Protein AF-C9SR34-F1 (afdb_monomer_lite)

pLDDT: mean 74.88, std 20.17, range [22.62, 97.75]

Sequence (687 aa):
MSKSWTSTLRLPKSTLPPRPLPQFRAEYLRRCTDDLYKWQAAHRTGDKFVLHDGPPYANGGLHVGHGLNKVLKDMILRVQVQEGRPVEYRPGWDCHGLPIELKALGDAQGRGMTAVEIRTSARALAAKTVREQMDGFRSFGVMADWDARWTTMDPDYEIRQLRLFQQMRPTSGFPIIADDAVMDELRRARAGFEGGHLYAIIWTTTPWTLPANRAIAVHDELDYDVVAIRGDAYIVAQARSEILDTLFPDTRREILWSTKGANLKQLRYANRLRGRAAASQPVIHADFVSADSGSGLVHCAPGHGFDDYAVCSGLGIDAAAPIDDEGHFTRDAFPDAPERLTEASPILKGGSKGRAGSSSREHANVLHVEKYKHKYPYDWRTKQPVVIRATQQWFADVDSIKDSALAALRDVKFVPDAGRKRLESFVVGRSEWCISRQRAWGVPIPALYDAEGRAVVTDESVDHIISVIRARGIDAWFRRRTRGARLDCALPAPRSTTYRRGTDTMDVWFDSGSSWTQSEGQADVYLEGSDQHRGWFQSSLLTYPAVLRADLHLLLSVHAAVKAALERARLAKMLGSSLQSAVVVSVPAAPSAAVLARYAADLDALFVVSSVEVRVGAAPPEAPLCTRVRGRRWHQGRCQRAAAHGGASARGAGATSPRREDSLCGKVQGGRRGAGGAASRGGPNVR

InterPro domains:
  IPR001412 Aminoacyl-tRNA synthetase, class I, conserved site [PS00178] (56-67)
  IPR002300 Aminoacyl-tRNA synthetase, class Ia [PF00133] (34-168)
  IPR002300 Aminoacyl-tRNA synthetase, class Ia [PF00133] (376-604)
  IPR002301 Isoleucine-tRNA ligase [PR00984] (49-60)
  IPR002301 Isoleucine-tRNA ligase [PR00984] (374-389)
  IPR002301 Isoleucine-tRNA ligase [PR00984] (528-537)
  IPR009008 Valyl/Leucyl/Isoleucyl-tRNA synthetase, editing domain [G3DSA:3.90.740.10] (177-336)
  IPR009008 Valyl/Leucyl/Isoleucyl-tRNA synthetase, editing domain [SSF50677] (194-342)
  IPR014729 Rossmann-like alpha/beta/alpha sandwich fold [G3DSA:3.40.50.620] (30-172)
  IPR014729 Rossmann-like alpha/beta/alpha sandwich fold [G3DSA:3.40.50.620] (362-548)
  IPR050081 Isoleucine--tRNA ligase [PTHR42765] (195-546)

Structure (mmCIF, N/CA/C/O backbone):
data_AF-C9SR34-F1
#
_entry.id   AF-C9SR34-F1
#
loop_
_atom_site.group_PDB
_atom_site.id
_atom_site.type_symbol
_atom_site.label_atom_id
_atom_site.label_alt_id
_atom_site.label_comp_id
_atom_site.label_asym_id
_atom_site.label_entity_id
_atom_site.label_seq_id
_atom_site.pdbx_PDB_ins_code
_atom_site.Cartn_x
_atom_site.Cartn_y
_atom_site.Cartn_z
_atom_site.occupancy
_atom_site.B_iso_or_equiv
_atom_site.auth_seq_id
_atom_site.auth_comp_id
_atom_site.auth_asym_id
_atom_site.auth_atom_id
_atom_site.pdbx_PDB_model_num
ATOM 1 N N . MET A 1 1 ? -6.829 27.391 80.618 1.00 54.56 1 MET A N 1
ATOM 2 C CA . MET A 1 1 ? -7.259 26.548 79.479 1.00 54.56 1 MET A CA 1
ATOM 3 C C . MET A 1 1 ? -7.796 27.465 78.390 1.00 54.56 1 MET A C 1
ATOM 5 O O . MET A 1 1 ? -8.736 28.199 78.674 1.00 54.56 1 MET A O 1
ATOM 9 N N . SER A 1 2 ? -7.193 27.510 77.198 1.00 65.06 2 SER A N 1
ATOM 10 C CA . SER A 1 2 ? -7.780 28.275 76.089 1.00 65.06 2 SER A CA 1
ATOM 11 C C . SER A 1 2 ? -9.017 27.533 75.571 1.00 65.06 2 SER A C 1
ATOM 13 O O . SER A 1 2 ? -9.004 26.310 75.427 1.00 65.06 2 SER A O 1
ATOM 15 N N . LYS A 1 3 ? -10.124 28.251 75.353 1.00 74.69 3 LYS A N 1
ATOM 16 C CA . LYS A 1 3 ? -11.333 27.663 74.761 1.00 74.69 3 LYS A CA 1
ATOM 17 C C . LYS A 1 3 ? -11.058 27.371 73.284 1.00 74.69 3 LYS A C 1
ATOM 19 O O . LYS A 1 3 ? -10.714 28.282 72.536 1.00 74.69 3 LYS A O 1
ATOM 24 N N . SER A 1 4 ? -11.202 26.110 72.877 1.00 80.06 4 SER A N 1
ATOM 25 C CA . SER A 1 4 ? -11.165 25.714 71.466 1.00 80.06 4 SER A CA 1
ATOM 26 C C . SER A 1 4 ? -12.522 25.989 70.816 1.00 80.06 4 SER A C 1
ATOM 28 O O . SER A 1 4 ? -13.548 25.518 71.302 1.00 80.06 4 SER A O 1
ATOM 30 N N . TRP A 1 5 ? -12.522 26.742 69.715 1.00 87.31 5 TRP A N 1
ATOM 31 C CA . TRP A 1 5 ? -13.720 27.077 68.932 1.00 87.31 5 TRP A CA 1
ATOM 32 C C . TRP A 1 5 ? -13.922 26.141 67.732 1.00 87.31 5 TRP A C 1
ATOM 34 O O . TRP A 1 5 ? -14.806 26.357 66.913 1.00 87.31 5 TRP A O 1
ATOM 44 N N . THR A 1 6 ? -13.124 25.076 67.599 1.00 85.56 6 THR A N 1
ATOM 45 C CA . THR A 1 6 ? -13.172 24.172 66.437 1.00 85.56 6 THR A CA 1
ATOM 46 C C . THR A 1 6 ? -14.558 23.553 66.218 1.00 85.56 6 THR A C 1
ATOM 48 O O . THR A 1 6 ? -14.947 23.323 65.077 1.00 85.56 6 THR A O 1
ATOM 51 N N . SER A 1 7 ? -15.332 23.324 67.284 1.00 85.75 7 SER A N 1
ATOM 52 C CA . SER A 1 7 ? -16.689 22.764 67.214 1.00 85.75 7 SER A CA 1
ATOM 53 C C . SER A 1 7 ? -17.758 23.746 66.719 1.00 85.75 7 SER A C 1
ATOM 55 O O . SER A 1 7 ? -18.833 23.300 66.323 1.00 85.75 7 SER A O 1
ATOM 57 N N . THR A 1 8 ? -17.488 25.058 66.711 1.00 89.88 8 THR A N 1
ATOM 58 C CA . THR A 1 8 ? -18.425 26.074 66.193 1.00 89.88 8 THR A CA 1
ATOM 59 C C . THR A 1 8 ? -18.245 26.328 64.695 1.00 89.88 8 THR A C 1
ATOM 61 O O . THR A 1 8 ? -19.113 26.924 64.058 1.00 89.88 8 THR A O 1
ATOM 64 N N . LEU A 1 9 ? -17.144 25.845 64.109 1.00 88.75 9 LEU A N 1
ATOM 65 C CA . LEU A 1 9 ? -16.830 25.996 62.692 1.00 88.75 9 LEU A CA 1
ATOM 66 C C . LEU A 1 9 ? -17.421 24.841 61.868 1.00 88.75 9 LEU A C 1
ATOM 68 O O . LEU A 1 9 ? -17.186 23.665 62.145 1.00 88.75 9 LEU A O 1
ATOM 72 N N . ARG A 1 10 ? -18.139 25.164 60.786 1.00 89.31 10 ARG A N 1
ATOM 73 C CA . ARG A 1 10 ? -18.602 24.182 59.788 1.00 89.31 10 ARG A CA 1
ATOM 74 C C . ARG A 1 10 ? -17.536 23.959 58.714 1.00 89.31 10 ARG A C 1
ATOM 76 O O . ARG A 1 10 ? -17.684 24.403 57.580 1.00 89.31 10 ARG A O 1
ATOM 83 N N . LEU A 1 11 ? -16.443 23.301 59.090 1.00 90.88 11 LEU A N 1
ATOM 84 C CA . LEU A 1 11 ? -15.374 22.968 58.147 1.00 90.88 11 LEU A CA 1
ATOM 85 C C . LEU A 1 11 ? -15.851 21.941 57.100 1.00 90.88 11 LEU A C 1
ATOM 87 O O . LEU A 1 11 ? -16.667 21.074 57.436 1.00 90.88 11 LEU A O 1
ATOM 91 N N . PRO A 1 12 ? -15.331 21.989 55.858 1.00 89.44 12 PRO A N 1
ATOM 92 C CA . PRO A 1 12 ? -15.599 20.962 54.858 1.00 89.44 12 PRO A CA 1
ATOM 93 C C . PRO A 1 12 ? -15.224 19.570 55.381 1.00 89.44 12 PRO A C 1
ATOM 95 O O . PRO A 1 12 ? -14.098 19.343 55.822 1.00 89.44 12 PRO A O 1
ATOM 98 N N . LYS A 1 13 ? -16.170 18.629 55.320 1.00 89.25 13 LYS A N 1
ATOM 99 C CA . LYS A 1 13 ? -15.948 17.210 55.623 1.00 89.25 13 LYS A CA 1
ATOM 100 C C . LYS A 1 13 ? -16.138 16.417 54.342 1.00 89.25 13 LYS A C 1
ATOM 102 O O . LYS A 1 13 ? -17.189 16.508 53.716 1.00 89.25 13 LYS A O 1
ATOM 107 N N . SER A 1 14 ? -15.125 15.653 53.960 1.00 90.25 14 SER A N 1
ATOM 108 C CA . SER A 1 14 ? -15.167 14.810 52.771 1.00 90.25 14 SER A CA 1
ATOM 109 C C . SER A 1 14 ? -14.518 13.467 53.066 1.00 90.25 14 SER A C 1
ATOM 111 O O . SER A 1 14 ? -13.532 13.398 53.798 1.00 90.25 14 SER A O 1
ATOM 113 N N . THR A 1 15 ? -15.073 12.409 52.482 1.00 89.38 15 THR A N 1
ATOM 114 C CA . THR A 1 15 ? -14.449 11.082 52.419 1.00 89.38 15 THR A CA 1
ATOM 115 C C . THR A 1 15 ? -13.467 10.971 51.251 1.00 89.38 15 THR A C 1
ATOM 117 O O . THR A 1 15 ? -12.763 9.969 51.138 1.00 89.38 15 THR A O 1
ATOM 120 N N . LEU A 1 16 ? -13.402 11.991 50.383 1.00 87.62 16 LEU A N 1
ATOM 121 C CA . LEU A 1 16 ? -12.471 12.037 49.265 1.00 87.62 16 LEU A CA 1
ATOM 122 C C . LEU A 1 16 ? -11.039 12.215 49.798 1.00 87.62 16 LEU A C 1
ATOM 124 O O . LEU A 1 16 ? -10.761 13.220 50.461 1.00 87.62 16 LEU A O 1
ATOM 128 N N . PRO A 1 17 ? -10.118 11.279 49.514 1.00 85.75 17 PRO A N 1
ATOM 129 C CA . PRO A 1 17 ? -8.740 11.417 49.950 1.00 85.75 17 PRO A CA 1
ATOM 130 C C . PRO A 1 17 ? -8.069 12.604 49.236 1.00 85.75 17 PRO A C 1
ATOM 132 O O . PRO A 1 17 ? -8.359 12.868 48.068 1.00 85.75 17 PRO A O 1
ATOM 135 N N . PRO A 1 18 ? -7.121 13.300 49.889 1.00 86.81 18 PRO A N 1
ATOM 136 C CA . PRO A 1 18 ? -6.454 14.472 49.314 1.00 86.81 18 PRO A CA 1
ATOM 137 C C . PRO A 1 18 ? -5.551 14.135 48.117 1.00 86.81 18 PRO A C 1
ATOM 139 O O . PRO A 1 18 ? -5.174 15.022 47.355 1.00 86.81 18 PRO A O 1
ATOM 142 N N . ARG A 1 19 ? -5.172 12.861 47.950 1.00 85.62 19 ARG A N 1
ATOM 143 C CA . ARG A 1 19 ? -4.447 12.348 46.784 1.00 85.62 19 ARG A CA 1
ATOM 144 C C . ARG A 1 19 ? -5.051 11.016 46.342 1.00 85.62 19 ARG A C 1
ATOM 146 O O . ARG A 1 19 ? -5.490 10.248 47.202 1.00 85.62 19 ARG A O 1
ATOM 153 N N . PRO A 1 20 ? -5.026 10.700 45.037 1.00 82.50 20 PRO A N 1
ATOM 154 C CA . PRO A 1 20 ? -5.381 9.372 44.563 1.00 82.50 20 PRO A CA 1
ATOM 155 C C . PRO A 1 20 ? -4.483 8.325 45.220 1.00 82.50 20 PRO A C 1
ATOM 157 O O . PRO A 1 20 ? -3.257 8.452 45.216 1.00 82.50 20 PRO A O 1
ATOM 160 N N . LEU A 1 21 ? -5.095 7.288 45.777 1.00 86.94 21 LEU A N 1
ATOM 161 C CA . LEU A 1 21 ? -4.371 6.192 46.403 1.00 86.94 21 LEU A CA 1
ATOM 162 C C . LEU A 1 21 ? -3.882 5.217 45.312 1.00 86.94 21 LEU A C 1
ATOM 164 O O . LEU A 1 21 ? -4.713 4.730 44.538 1.00 86.94 21 LEU A O 1
ATOM 168 N N . PRO A 1 22 ? -2.567 4.930 45.210 1.00 87.44 22 PRO A N 1
ATOM 169 C CA . PRO A 1 22 ? -2.004 4.129 44.120 1.00 87.44 22 PRO A CA 1
ATOM 170 C C . PRO A 1 22 ? -2.660 2.757 43.925 1.00 87.44 22 PRO A C 1
ATOM 172 O O . PRO A 1 22 ? -2.823 2.327 42.785 1.00 87.44 22 PRO A O 1
ATOM 175 N N . GLN A 1 23 ? -3.099 2.107 45.008 1.00 90.25 23 GLN A N 1
ATOM 176 C CA . GLN A 1 23 ? -3.755 0.798 44.961 1.00 90.25 23 GLN A CA 1
ATOM 177 C C . GLN A 1 23 ? -5.074 0.791 44.171 1.00 90.25 23 GLN A C 1
ATOM 179 O O . GLN A 1 23 ? -5.434 -0.238 43.610 1.00 90.25 23 GLN A O 1
ATOM 184 N N . PHE A 1 24 ? -5.770 1.931 44.066 1.00 89.88 24 PHE A N 1
ATOM 185 C CA . PHE A 1 24 ? -7.028 2.033 43.313 1.00 89.88 24 PHE A CA 1
ATOM 186 C C . PHE A 1 24 ? -6.825 2.434 41.847 1.00 89.88 24 PHE A C 1
ATOM 188 O O . PHE A 1 24 ? -7.786 2.471 41.086 1.00 89.88 24 PHE A O 1
ATOM 195 N N . ARG A 1 25 ? -5.590 2.712 41.402 1.00 89.12 25 ARG A N 1
ATOM 196 C CA . ARG A 1 25 ? -5.328 3.162 40.023 1.00 89.12 25 ARG A CA 1
ATOM 197 C C . ARG A 1 25 ? -5.839 2.166 38.979 1.00 89.12 25 ARG A C 1
ATOM 199 O O . ARG A 1 25 ? -6.465 2.585 38.012 1.00 89.12 25 ARG A O 1
ATOM 206 N N . ALA A 1 26 ? -5.582 0.873 39.174 1.00 90.81 26 ALA A N 1
ATOM 207 C CA . ALA A 1 26 ? -6.033 -0.167 38.249 1.00 90.81 26 ALA A CA 1
ATOM 208 C C . ALA A 1 26 ? -7.567 -0.267 38.203 1.00 90.81 26 ALA A C 1
ATOM 210 O O . ALA A 1 26 ? -8.146 -0.419 37.130 1.00 90.81 26 ALA A O 1
ATOM 211 N N . GLU A 1 27 ? -8.224 -0.120 39.357 1.00 93.00 27 GLU A N 1
ATOM 212 C CA . GLU A 1 27 ? -9.685 -0.085 39.440 1.00 93.00 27 GLU A CA 1
ATOM 213 C C . GLU A 1 27 ? -10.252 1.130 38.694 1.00 93.00 27 GLU A C 1
ATOM 215 O O . GLU A 1 27 ? -11.157 0.976 37.878 1.00 93.00 27 GLU A O 1
ATOM 220 N N . TYR A 1 28 ? -9.701 2.326 38.926 1.00 91.50 28 TYR A N 1
ATOM 221 C CA . TYR A 1 28 ? -10.155 3.547 38.261 1.00 91.50 28 TYR A CA 1
ATOM 222 C C . TYR A 1 28 ? -9.944 3.502 36.750 1.00 91.50 28 TYR A C 1
ATOM 224 O O . TYR A 1 28 ? -10.836 3.915 36.015 1.00 91.50 28 TYR A O 1
ATOM 232 N N . LEU A 1 29 ? -8.810 2.972 36.280 1.00 93.50 29 LEU A N 1
ATOM 233 C CA . LEU A 1 29 ? -8.573 2.784 34.848 1.00 93.50 29 LEU A CA 1
ATOM 234 C C . LEU A 1 29 ? -9.651 1.886 34.240 1.00 93.50 29 LEU A C 1
ATOM 236 O O . LEU A 1 29 ? -10.358 2.338 33.348 1.00 93.50 29 LEU A O 1
ATOM 240 N N . ARG A 1 30 ? -9.862 0.682 34.790 1.00 95.00 30 ARG A N 1
ATOM 241 C CA . ARG A 1 30 ? -10.888 -0.249 34.294 1.00 95.00 30 ARG A CA 1
ATOM 242 C C . ARG A 1 30 ? -12.284 0.382 34.279 1.00 95.00 30 ARG A C 1
ATOM 244 O O . ARG A 1 30 ? -12.989 0.282 33.277 1.00 95.00 30 ARG A O 1
ATOM 251 N N . ARG A 1 31 ? -12.658 1.080 35.358 1.00 95.75 31 ARG A N 1
ATOM 252 C CA . ARG A 1 31 ? -13.962 1.752 35.481 1.00 95.75 31 ARG A CA 1
ATOM 253 C C . ARG A 1 31 ? -14.163 2.853 34.438 1.00 95.75 31 ARG A C 1
ATOM 255 O O . ARG A 1 31 ? -15.273 3.032 33.949 1.00 95.75 31 ARG A O 1
ATOM 262 N N . CYS A 1 32 ? -13.105 3.588 34.104 1.00 95.00 32 CYS A N 1
ATOM 263 C CA . CYS A 1 32 ? -13.143 4.706 33.159 1.00 95.00 32 CYS A CA 1
ATOM 264 C C . CYS A 1 32 ? -12.858 4.303 31.700 1.00 95.00 32 CYS A C 1
ATOM 266 O O . CYS A 1 32 ? -12.972 5.161 30.815 1.00 95.00 32 CYS A O 1
ATOM 268 N N . THR A 1 33 ? -12.479 3.044 31.447 1.00 96.44 33 THR A N 1
ATOM 269 C CA . THR A 1 33 ? -12.229 2.490 30.107 1.00 96.44 33 THR A CA 1
ATOM 270 C C . THR A 1 33 ? -13.181 1.342 29.794 1.00 96.44 33 THR A C 1
ATOM 272 O O . THR A 1 33 ? -14.213 1.565 29.175 1.00 96.44 33 THR A O 1
ATOM 275 N N . ASP A 1 34 ? -12.868 0.128 30.231 1.00 95.44 34 ASP A N 1
ATOM 276 C CA . ASP A 1 34 ? -13.489 -1.114 29.772 1.00 95.44 34 ASP A CA 1
ATOM 277 C C . ASP A 1 34 ? -14.942 -1.199 30.257 1.00 95.44 34 ASP A C 1
ATOM 279 O O . ASP A 1 34 ? -15.852 -1.513 29.485 1.00 95.44 34 ASP A O 1
ATOM 283 N N . ASP A 1 35 ? -15.174 -0.847 31.525 1.00 97.06 35 ASP A N 1
ATOM 284 C CA . ASP A 1 35 ? -16.515 -0.836 32.110 1.00 97.06 35 ASP A CA 1
ATOM 285 C C . ASP A 1 35 ? -17.355 0.301 31.502 1.00 97.06 35 ASP A C 1
ATOM 287 O O . ASP A 1 35 ? -18.539 0.115 31.221 1.00 97.06 35 ASP A O 1
ATOM 291 N N . LEU A 1 36 ? -16.740 1.460 31.225 1.00 97.06 36 LEU A N 1
ATOM 292 C CA . LEU A 1 36 ? -17.408 2.588 30.569 1.00 97.06 36 LEU A CA 1
ATOM 293 C C . LEU A 1 36 ? -17.793 2.261 29.119 1.00 97.06 36 LEU A C 1
ATOM 295 O O . LEU A 1 36 ? -18.895 2.609 28.696 1.00 97.06 36 LEU A O 1
ATOM 299 N N . TYR A 1 37 ? -16.922 1.573 28.375 1.00 97.31 37 TYR A N 1
ATOM 300 C CA . TYR A 1 37 ? -17.193 1.152 26.999 1.00 97.31 37 TYR A CA 1
ATOM 301 C C . TYR A 1 37 ? -18.381 0.184 26.933 1.00 97.31 37 TYR A C 1
ATOM 303 O O . TYR A 1 37 ? -19.269 0.334 26.093 1.00 97.31 37 TYR A O 1
ATOM 311 N N . LYS A 1 38 ? -18.445 -0.775 27.864 1.00 96.88 38 LYS A N 1
ATOM 312 C CA . LYS A 1 38 ? -19.583 -1.700 27.984 1.00 96.88 38 LYS A CA 1
ATOM 313 C C . LYS A 1 38 ? -20.852 -0.975 28.425 1.00 96.88 38 LYS A C 1
ATOM 315 O O . LYS A 1 38 ? -21.924 -1.211 27.874 1.00 96.88 38 LYS A O 1
ATOM 320 N N . TRP A 1 39 ? -20.732 -0.066 29.393 1.00 97.62 39 TRP A N 1
ATOM 321 C CA . TRP A 1 39 ? -21.860 0.712 29.891 1.00 97.62 39 TRP A CA 1
ATOM 322 C C . TRP A 1 39 ? -22.485 1.571 28.789 1.00 97.62 39 TRP A C 1
ATOM 324 O O . TRP A 1 39 ? -23.702 1.512 28.610 1.00 97.62 39 TRP A O 1
ATOM 334 N N . GLN A 1 40 ? -21.683 2.322 28.024 1.00 96.75 40 GLN A N 1
ATOM 335 C CA . GLN A 1 40 ? -22.218 3.197 26.978 1.00 96.75 40 GLN A CA 1
ATOM 336 C C . GLN A 1 40 ? -22.949 2.393 25.898 1.00 96.75 40 GLN A C 1
ATOM 338 O O . GLN A 1 40 ? -24.048 2.781 25.514 1.00 96.75 40 GLN A O 1
ATOM 343 N N . ALA A 1 41 ? -22.417 1.231 25.502 1.00 93.38 41 ALA A N 1
ATOM 344 C CA . ALA A 1 41 ? -23.038 0.381 24.487 1.00 93.38 41 ALA A CA 1
ATOM 345 C C . ALA A 1 41 ? -24.426 -0.132 24.914 1.00 93.38 41 ALA A C 1
ATOM 347 O O . ALA A 1 41 ? -25.297 -0.319 24.071 1.00 93.38 41 ALA A O 1
ATOM 348 N N . ALA A 1 42 ? -24.643 -0.334 26.218 1.00 95.00 42 ALA A N 1
ATOM 349 C CA . ALA A 1 42 ? -25.914 -0.812 26.762 1.00 95.00 42 ALA A CA 1
ATOM 350 C C . ALA A 1 42 ? -26.927 0.304 27.089 1.00 95.00 42 ALA A C 1
ATOM 352 O O . ALA A 1 42 ? -28.114 0.016 27.221 1.00 95.00 42 ALA A O 1
ATOM 353 N N . HIS A 1 43 ? -26.482 1.555 27.260 1.00 95.94 43 HIS A N 1
ATOM 354 C CA . HIS A 1 43 ? -27.328 2.644 27.780 1.00 95.94 43 HIS A CA 1
ATOM 355 C C . HIS A 1 43 ? -27.511 3.819 26.815 1.00 95.94 43 HIS A C 1
ATOM 357 O O . HIS A 1 43 ? -28.422 4.627 27.004 1.00 95.94 43 HIS A O 1
ATOM 363 N N . ARG A 1 44 ? -26.645 3.967 25.809 1.00 94.75 44 ARG A N 1
ATOM 364 C CA . ARG A 1 44 ? -26.782 5.010 24.788 1.00 94.75 44 ARG A CA 1
ATOM 365 C C . ARG A 1 44 ? -27.712 4.542 23.675 1.00 94.75 44 ARG A C 1
ATOM 367 O O . ARG A 1 44 ? -27.768 3.363 23.346 1.00 94.75 44 ARG A O 1
ATOM 374 N N . THR A 1 45 ? -28.465 5.483 23.118 1.00 88.62 45 THR A N 1
ATOM 375 C CA . THR A 1 45 ? -29.478 5.233 22.084 1.00 88.62 45 THR A CA 1
ATOM 376 C C . THR A 1 45 ? -29.314 6.258 20.963 1.00 88.62 45 THR A C 1
ATOM 378 O O . THR A 1 45 ? -28.774 7.337 21.195 1.00 88.62 45 THR A O 1
ATOM 381 N N . GLY A 1 46 ? -29.750 5.920 19.749 1.00 85.88 46 GLY A N 1
ATOM 382 C CA . GLY A 1 46 ? -29.565 6.751 18.554 1.00 85.88 46 GLY A CA 1
ATOM 383 C C . GLY A 1 46 ? -28.465 6.235 17.626 1.00 85.88 46 GLY A C 1
ATOM 384 O O . GLY A 1 46 ? -27.998 5.104 17.774 1.00 85.88 46 GLY A O 1
ATOM 385 N N . ASP A 1 47 ? -28.074 7.070 16.663 1.00 88.19 47 ASP A N 1
ATOM 386 C CA . ASP A 1 47 ? -27.140 6.686 15.604 1.00 88.19 47 ASP A CA 1
ATOM 387 C C . ASP A 1 47 ? -25.728 6.478 16.153 1.00 88.19 47 ASP A C 1
ATOM 389 O O . ASP A 1 47 ? -25.107 7.378 16.739 1.00 88.19 47 ASP A O 1
ATOM 393 N N . LYS A 1 48 ? -25.225 5.262 15.936 1.00 92.69 48 LYS A N 1
ATOM 394 C CA . LYS A 1 48 ? -23.897 4.827 16.355 1.00 92.69 48 LYS A CA 1
ATOM 395 C C . LYS A 1 48 ? -22.821 5.668 15.672 1.00 92.69 48 LYS A C 1
ATOM 397 O O . LYS A 1 48 ? -22.850 5.837 14.461 1.00 92.69 48 LYS A O 1
ATOM 402 N N . PHE A 1 49 ? -21.871 6.163 16.460 1.00 95.81 49 PHE A N 1
ATOM 403 C CA . PHE A 1 49 ? -20.674 6.842 15.978 1.00 95.81 49 PHE A CA 1
ATOM 404 C C . PHE A 1 49 ? -19.508 5.855 15.881 1.00 95.81 49 PHE A C 1
ATOM 406 O O . PHE A 1 49 ? -19.098 5.267 16.885 1.00 95.81 49 PHE A O 1
ATOM 413 N N . VAL A 1 50 ? -18.957 5.687 14.687 1.00 95.38 50 VAL A N 1
ATOM 414 C CA . VAL A 1 50 ? -17.895 4.729 14.383 1.00 95.38 50 VAL A CA 1
ATOM 415 C C . VAL A 1 50 ? -16.592 5.477 14.112 1.00 95.38 50 VAL A C 1
ATOM 417 O O . VAL A 1 50 ? -16.470 6.215 13.133 1.00 95.38 50 VAL A O 1
ATOM 420 N N . LEU A 1 51 ? -15.586 5.253 14.960 1.00 95.44 51 LEU A N 1
ATOM 421 C CA . LEU A 1 51 ? -14.220 5.718 14.713 1.00 95.44 51 LEU A CA 1
ATOM 422 C C . LEU A 1 51 ? -13.397 4.547 14.184 1.00 95.44 51 LEU A C 1
ATOM 424 O O . LEU A 1 51 ? -13.147 3.583 14.912 1.00 95.44 51 LEU A O 1
ATOM 428 N N . HIS A 1 52 ? -12.946 4.644 12.933 1.00 95.31 52 HIS A N 1
ATOM 429 C CA . HIS A 1 52 ? -12.106 3.607 12.342 1.00 95.31 52 HIS A CA 1
ATOM 430 C C . HIS A 1 52 ? -10.641 3.823 12.711 1.00 95.31 52 HIS A C 1
ATOM 432 O O . HIS A 1 52 ? -10.074 4.898 12.497 1.00 95.31 52 HIS A O 1
ATOM 438 N N . ASP A 1 53 ? -10.030 2.800 13.298 1.00 94.38 53 ASP A N 1
ATOM 439 C CA . ASP A 1 53 ? -8.669 2.880 13.810 1.00 94.38 53 ASP A CA 1
ATOM 440 C C . ASP A 1 53 ? -7.650 2.583 12.707 1.00 94.38 53 ASP A C 1
ATOM 442 O O . ASP A 1 53 ? -7.633 1.481 12.156 1.00 94.38 53 ASP A O 1
ATOM 446 N N . GLY A 1 54 ? -6.762 3.537 12.414 1.00 91.31 54 GLY A N 1
ATOM 447 C CA . GLY A 1 54 ? -5.578 3.251 11.615 1.00 91.31 54 GLY A CA 1
ATOM 448 C C . GLY A 1 54 ? -4.674 2.289 12.384 1.00 91.31 54 GLY A C 1
ATOM 449 O O . GLY A 1 54 ? -4.286 2.599 13.516 1.00 91.31 54 GLY A O 1
ATOM 450 N N . PRO A 1 55 ? -4.357 1.111 11.820 1.00 94.12 55 PRO A N 1
ATOM 451 C CA . PRO A 1 55 ? -3.658 0.074 12.559 1.00 94.12 55 PRO A CA 1
ATOM 452 C C . PRO A 1 55 ? -2.182 0.458 12.771 1.00 94.12 55 PRO A C 1
ATOM 454 O O . PRO A 1 55 ? -1.437 0.542 11.792 1.00 94.12 55 PRO A O 1
ATOM 457 N N . PRO A 1 56 ? -1.700 0.678 14.012 1.00 92.06 56 PRO A N 1
ATOM 458 C CA . PRO A 1 56 ? -0.275 0.823 14.275 1.00 92.06 56 PRO A CA 1
ATOM 459 C C . PRO A 1 56 ? 0.504 -0.425 13.869 1.00 92.06 56 PRO A C 1
ATOM 461 O O . PRO A 1 56 ? 0.030 -1.561 13.958 1.00 92.06 56 PRO A O 1
ATOM 464 N N . TYR A 1 57 ? 1.752 -0.197 13.480 1.00 90.50 57 TYR A N 1
ATOM 465 C CA . TYR A 1 57 ? 2.643 -1.251 13.035 1.00 90.50 57 TYR A CA 1
ATOM 466 C C . TYR A 1 57 ? 3.208 -2.046 14.227 1.00 90.50 57 TYR A C 1
ATOM 468 O O . TYR A 1 57 ? 3.778 -1.483 15.169 1.00 90.50 57 TYR A O 1
ATOM 476 N N . ALA A 1 58 ? 3.082 -3.373 14.196 1.00 92.56 58 ALA A N 1
ATOM 477 C CA . ALA A 1 58 ? 3.435 -4.268 15.301 1.00 92.56 58 ALA A CA 1
ATOM 478 C C . ALA A 1 58 ? 4.933 -4.643 15.321 1.00 92.56 58 ALA A C 1
ATOM 480 O O . ALA A 1 58 ? 5.296 -5.817 15.392 1.00 92.56 58 ALA A O 1
ATOM 481 N N . ASN A 1 59 ? 5.830 -3.651 15.261 1.00 85.75 59 ASN A N 1
ATOM 482 C CA . ASN A 1 59 ? 7.284 -3.872 15.206 1.00 85.75 59 ASN A CA 1
ATOM 483 C C . ASN A 1 59 ? 8.087 -3.277 16.374 1.00 85.75 59 ASN A C 1
ATOM 485 O O . ASN A 1 59 ? 9.315 -3.374 16.364 1.00 85.75 59 ASN A O 1
ATOM 489 N N . GLY A 1 60 ? 7.475 -2.635 17.367 1.00 86.56 60 GLY A N 1
ATOM 490 C CA . GLY A 1 60 ? 8.217 -1.929 18.411 1.00 86.56 60 GLY A CA 1
ATOM 491 C C . GLY A 1 60 ? 7.364 -1.393 19.551 1.00 86.56 60 GLY A C 1
ATOM 492 O O . GLY A 1 60 ? 6.143 -1.511 19.544 1.00 86.56 60 GLY A O 1
ATOM 493 N N . GLY A 1 61 ? 8.038 -0.813 20.545 1.00 86.75 61 GLY A N 1
ATOM 494 C CA . GLY A 1 61 ? 7.375 -0.147 21.662 1.00 86.75 61 GLY A CA 1
ATOM 495 C C . GLY A 1 61 ? 6.658 1.134 21.231 1.00 86.75 61 GLY A C 1
ATOM 496 O O . GLY A 1 61 ? 6.956 1.717 20.187 1.00 86.75 61 GLY A O 1
ATOM 497 N N . LEU A 1 62 ? 5.716 1.577 22.061 1.00 89.44 62 LEU A N 1
ATOM 498 C CA . LEU A 1 62 ? 4.983 2.820 21.840 1.00 89.44 62 LEU A CA 1
ATOM 499 C C . LEU A 1 62 ? 5.895 4.044 22.003 1.00 89.44 62 LEU A C 1
ATOM 501 O O . LEU A 1 62 ? 6.872 4.031 22.746 1.00 89.44 62 LEU A O 1
ATOM 505 N N . HIS A 1 63 ? 5.529 5.134 21.333 1.00 83.56 63 HIS A N 1
ATOM 506 C CA . HIS A 1 63 ? 6.211 6.427 21.415 1.00 83.56 63 HIS A CA 1
ATOM 507 C C . HIS A 1 63 ? 5.185 7.557 21.516 1.00 83.56 63 HIS A C 1
ATOM 509 O O . HIS A 1 63 ? 3.990 7.330 21.335 1.00 83.56 63 HIS A O 1
ATOM 515 N N . VAL A 1 64 ? 5.636 8.794 21.737 1.00 80.38 64 VAL A N 1
ATOM 516 C CA . VAL A 1 64 ? 4.745 9.948 21.967 1.00 80.38 64 VAL A CA 1
ATOM 517 C C . VAL A 1 64 ? 3.700 10.151 20.863 1.00 80.38 64 VAL A C 1
ATOM 519 O O . VAL A 1 64 ? 2.546 10.417 21.173 1.00 80.38 64 VAL A O 1
ATOM 522 N N . GLY A 1 65 ? 4.058 9.933 19.591 1.00 75.31 65 GLY A N 1
ATOM 523 C CA . GLY A 1 65 ? 3.097 9.981 18.478 1.00 75.31 65 GLY A CA 1
ATOM 524 C C . GLY A 1 65 ? 1.916 9.009 18.628 1.00 75.31 65 GLY A C 1
ATOM 525 O O . GLY A 1 65 ? 0.777 9.397 18.386 1.00 75.31 65 GLY A O 1
ATOM 526 N N . HIS A 1 66 ? 2.162 7.786 19.112 1.00 84.81 66 HIS A N 1
ATOM 527 C CA . HIS A 1 66 ? 1.107 6.815 19.409 1.00 84.81 66 HIS A CA 1
ATOM 528 C C . HIS A 1 66 ? 0.203 7.295 20.553 1.00 84.81 66 HIS A C 1
ATOM 530 O O . HIS A 1 66 ? -1.016 7.174 20.468 1.00 84.81 66 HIS A O 1
ATOM 536 N N . GLY A 1 67 ? 0.799 7.870 21.604 1.00 81.44 67 GLY A N 1
ATOM 537 C CA . GLY A 1 67 ? 0.057 8.456 22.723 1.00 81.44 67 GLY A CA 1
ATOM 538 C C . GLY A 1 67 ? -0.841 9.609 22.275 1.00 81.44 67 GLY A C 1
ATOM 539 O O . GLY A 1 67 ? -2.036 9.589 22.548 1.00 81.44 67 GLY A O 1
ATOM 540 N N . LEU A 1 68 ? -0.291 10.565 21.519 1.00 82.94 68 LEU A N 1
ATOM 541 C CA . LEU A 1 68 ? -1.043 11.692 20.963 1.00 82.94 68 LEU A CA 1
ATOM 542 C C . LEU A 1 68 ? -2.234 11.211 20.124 1.00 82.94 68 LEU A C 1
ATOM 544 O O . LEU A 1 68 ? -3.358 11.646 20.348 1.00 82.94 68 LEU A O 1
ATOM 548 N N . ASN A 1 69 ? -1.997 10.284 19.194 1.00 87.38 69 ASN A N 1
ATOM 549 C CA . ASN A 1 69 ? -3.036 9.747 18.321 1.00 87.38 69 ASN A CA 1
ATOM 550 C C . ASN A 1 69 ? -4.170 9.077 19.112 1.00 87.38 69 ASN A C 1
ATOM 552 O O . ASN A 1 69 ? -5.337 9.434 18.950 1.00 87.38 69 ASN A O 1
ATOM 556 N N . LYS A 1 70 ? -3.835 8.139 20.004 1.00 90.88 70 LYS A N 1
ATOM 557 C CA . LYS A 1 70 ? -4.839 7.361 20.739 1.00 90.88 70 LYS A CA 1
ATOM 558 C C . LYS A 1 70 ? -5.613 8.187 21.757 1.00 90.88 70 LYS A C 1
ATOM 560 O O . LYS A 1 70 ? -6.812 7.972 21.902 1.00 90.88 70 LYS A O 1
ATOM 565 N N . VAL A 1 71 ? -4.964 9.145 22.420 1.00 90.94 71 VAL A N 1
ATOM 566 C CA . VAL A 1 71 ? -5.639 10.055 23.356 1.00 90.94 71 VAL A CA 1
ATOM 567 C C . VAL A 1 71 ? -6.610 10.977 22.618 1.00 90.94 71 VAL A C 1
ATOM 569 O O . VAL A 1 71 ? -7.719 11.187 23.096 1.00 90.94 71 VAL A O 1
ATOM 572 N N . LEU A 1 72 ? -6.253 11.482 21.433 1.00 90.31 72 LEU A N 1
ATOM 573 C CA . LEU A 1 72 ? -7.175 12.299 20.636 1.00 90.31 72 LEU A CA 1
ATOM 574 C C . LEU A 1 72 ? -8.398 11.499 20.166 1.00 90.31 72 LEU A C 1
ATOM 576 O O . LEU A 1 72 ? -9.520 11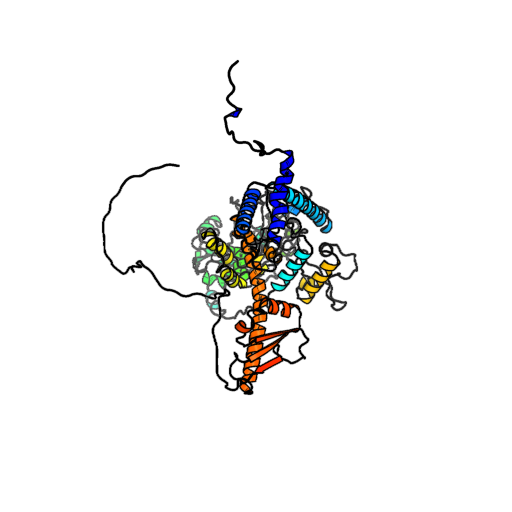.995 20.268 1.00 90.31 72 LEU A O 1
ATOM 580 N N . LYS A 1 73 ? -8.205 10.252 19.710 1.00 94.94 73 LYS A N 1
ATOM 581 C CA . LYS A 1 73 ? -9.318 9.344 19.373 1.00 94.94 73 LYS A CA 1
ATOM 582 C C . LYS A 1 73 ? -10.240 9.130 20.575 1.00 94.94 73 LYS A C 1
ATOM 584 O O . LYS A 1 73 ? -11.454 9.268 20.454 1.00 94.94 73 LYS A O 1
ATOM 589 N N . ASP A 1 74 ? -9.659 8.858 21.742 1.00 97.19 74 ASP A N 1
ATOM 590 C CA . ASP A 1 74 ? -10.396 8.661 22.992 1.00 97.19 74 ASP A CA 1
ATOM 591 C C . ASP A 1 74 ? -11.196 9.907 23.410 1.00 97.19 74 ASP A C 1
ATOM 593 O O . ASP A 1 74 ? -12.370 9.795 23.760 1.00 97.19 74 ASP A O 1
ATOM 597 N N . MET A 1 75 ? -10.616 11.107 23.295 1.00 96.25 75 MET A N 1
ATOM 598 C CA . MET A 1 75 ? -11.327 12.365 23.562 1.00 96.25 75 MET A CA 1
ATOM 599 C C . MET A 1 75 ? -12.566 12.524 22.673 1.00 96.25 75 MET A C 1
ATOM 601 O O . MET A 1 75 ? -13.635 12.859 23.182 1.00 96.25 75 MET A O 1
ATOM 605 N N . ILE A 1 76 ? -12.448 12.242 21.370 1.00 95.62 76 ILE A N 1
ATOM 606 C CA . ILE A 1 76 ? -13.577 12.310 20.428 1.00 95.62 76 ILE A CA 1
ATOM 607 C C . ILE A 1 76 ? -14.678 11.334 20.847 1.00 95.62 76 ILE A C 1
ATOM 609 O O . ILE A 1 76 ? -15.835 11.730 20.977 1.00 95.62 76 ILE A O 1
ATOM 613 N N . LEU A 1 77 ? -14.318 10.077 21.116 1.00 97.31 77 LEU A N 1
ATOM 614 C CA . LEU A 1 77 ? -15.269 9.045 21.533 1.00 97.31 77 LEU A CA 1
ATOM 615 C C . LEU A 1 77 ? -15.999 9.441 22.819 1.00 97.31 77 LEU A C 1
ATOM 617 O O . LEU A 1 77 ? -17.218 9.308 22.909 1.00 97.31 77 LEU A O 1
ATOM 621 N N . ARG A 1 78 ? -15.279 9.976 23.809 1.00 97.75 78 ARG A N 1
ATOM 622 C CA . ARG A 1 78 ? -15.876 10.417 25.077 1.00 97.75 78 ARG A CA 1
ATOM 623 C C . ARG A 1 78 ? -16.853 11.573 24.892 1.00 97.75 78 ARG A C 1
ATOM 625 O O . ARG A 1 78 ? -17.902 11.551 25.531 1.00 97.75 78 ARG A O 1
ATOM 632 N N . VAL A 1 79 ? -16.549 12.536 24.019 1.00 97.19 79 VAL A N 1
ATOM 633 C CA . VAL A 1 79 ? -17.481 13.626 23.685 1.00 97.19 79 VAL A CA 1
ATOM 634 C C . VAL A 1 79 ? -18.755 13.062 23.056 1.00 97.19 79 VAL A C 1
ATOM 636 O O . VAL A 1 79 ? -19.845 13.387 23.514 1.00 97.19 79 VAL A O 1
ATOM 639 N N . GLN A 1 80 ? -18.640 12.137 22.099 1.00 96.88 80 GLN A N 1
ATOM 640 C CA . GLN A 1 80 ? -19.810 11.510 21.468 1.00 96.88 80 GLN A CA 1
ATOM 641 C C . GLN A 1 80 ? -20.670 10.726 22.474 1.00 96.88 80 GLN A C 1
ATOM 643 O O . GLN A 1 80 ? -21.896 10.850 22.479 1.00 96.88 80 GLN A O 1
ATOM 648 N N . VAL A 1 81 ? -20.038 9.997 23.402 1.00 96.56 81 VAL A N 1
ATOM 649 C CA . VAL A 1 81 ? -20.753 9.340 24.508 1.00 96.56 81 VAL A CA 1
ATOM 650 C C . VAL A 1 81 ? -21.449 10.362 25.410 1.00 96.56 81 VAL A C 1
ATOM 652 O O . VAL A 1 81 ? -22.573 10.114 25.848 1.00 96.56 81 VAL A O 1
ATOM 655 N N . GLN A 1 82 ? -20.818 11.497 25.723 1.00 95.56 82 GLN A N 1
ATOM 656 C CA . GLN A 1 82 ? -21.423 12.561 26.538 1.00 95.56 82 GLN A CA 1
ATOM 657 C C . GLN A 1 82 ? -22.623 13.217 25.845 1.00 95.56 82 GLN A C 1
ATOM 659 O O . GLN A 1 82 ? -23.611 13.512 26.514 1.00 95.56 82 GLN A O 1
ATOM 664 N N . GLU A 1 83 ? -22.571 13.357 24.521 1.00 94.75 83 GLU A N 1
ATOM 665 C CA . GLU A 1 83 ? -23.673 13.834 23.672 1.00 94.75 83 GLU A CA 1
ATOM 666 C C . GLU A 1 83 ? -24.811 12.809 23.524 1.00 94.75 83 GLU A C 1
ATOM 668 O O . GLU A 1 83 ? -25.855 13.109 22.952 1.00 94.75 83 GLU A O 1
ATOM 673 N N . GLY A 1 84 ? -24.649 11.608 24.085 1.00 94.06 84 GLY A N 1
ATOM 674 C CA . GLY A 1 84 ? -25.688 10.586 24.144 1.00 94.06 84 GLY A CA 1
ATOM 675 C C . GLY A 1 84 ? -25.624 9.544 23.032 1.00 94.06 84 GLY A C 1
ATOM 676 O O . GLY A 1 84 ? -26.421 8.607 23.071 1.00 94.06 84 GLY A O 1
ATOM 677 N N . ARG A 1 85 ? -24.671 9.650 22.099 1.00 95.12 85 ARG A N 1
ATOM 678 C CA . ARG A 1 85 ? -24.510 8.694 20.997 1.00 95.12 85 ARG A CA 1
ATOM 679 C C . ARG A 1 85 ? -23.761 7.439 21.460 1.00 95.12 85 ARG A C 1
ATOM 681 O O . ARG A 1 85 ? -22.762 7.561 22.176 1.00 95.12 85 ARG A O 1
ATOM 688 N N . PRO A 1 86 ? -24.203 6.232 21.065 1.00 96.62 86 PRO A N 1
ATOM 689 C CA . PRO A 1 86 ? -23.393 5.036 21.244 1.00 96.62 86 PRO A CA 1
ATOM 690 C C . PRO A 1 86 ? -22.162 5.113 20.337 1.00 96.62 86 PRO A C 1
ATOM 692 O O . PRO A 1 86 ? -22.259 5.578 19.202 1.00 96.62 86 PRO A O 1
ATOM 695 N N . VAL A 1 87 ? -21.010 4.652 20.821 1.00 96.94 87 VAL A N 1
ATOM 696 C CA . VAL A 1 87 ? -19.757 4.653 20.051 1.00 96.94 87 VAL A CA 1
ATOM 697 C C . VAL A 1 87 ? -19.252 3.240 19.785 1.00 96.94 87 VAL A C 1
ATOM 699 O O . VAL A 1 87 ? -19.404 2.351 20.626 1.00 96.94 87 VAL A O 1
ATOM 702 N N . GLU A 1 88 ? -18.608 3.051 18.637 1.00 95.81 88 GLU A N 1
ATOM 703 C CA . GLU A 1 88 ? -17.870 1.842 18.281 1.00 95.81 88 GLU A CA 1
ATOM 704 C C . GLU A 1 88 ? -16.423 2.196 17.947 1.00 95.81 88 GLU A C 1
ATOM 706 O O . GLU A 1 88 ? -16.144 3.028 17.080 1.00 95.81 88 GLU A O 1
ATOM 711 N N . TYR A 1 89 ? -15.500 1.560 18.665 1.00 96.81 89 TYR A N 1
ATOM 712 C CA . TYR A 1 89 ? -14.071 1.734 18.457 1.00 96.81 89 TYR A CA 1
ATOM 713 C C . TYR A 1 89 ? -13.338 0.426 18.736 1.00 96.81 89 TYR A C 1
ATOM 715 O O . TYR A 1 89 ? -13.222 -0.015 19.883 1.00 96.81 89 TYR A O 1
ATOM 723 N N . ARG A 1 90 ? -12.851 -0.188 17.655 1.00 95.94 90 ARG A N 1
ATOM 724 C CA . ARG A 1 90 ? -12.167 -1.485 17.647 1.00 95.94 90 ARG A CA 1
ATOM 725 C C . ARG A 1 90 ? -10.712 -1.291 17.212 1.00 95.94 90 ARG A C 1
ATOM 727 O O . ARG A 1 90 ? -10.474 -1.048 16.027 1.00 95.94 90 ARG A O 1
ATOM 734 N N . PRO A 1 91 ? -9.742 -1.377 18.140 1.00 96.12 91 PRO A N 1
ATOM 735 C CA . PRO A 1 91 ? -8.339 -1.157 17.817 1.00 96.12 91 PRO A CA 1
ATOM 736 C C . PRO A 1 91 ? -7.788 -2.203 16.840 1.00 96.12 91 PRO A C 1
ATOM 738 O O . PRO A 1 91 ? -8.095 -3.394 16.960 1.00 96.12 91 PRO A O 1
ATOM 741 N N . GLY A 1 92 ? -6.959 -1.746 15.901 1.00 95.94 92 GLY A N 1
ATOM 742 C CA . GLY A 1 92 ? -6.340 -2.572 14.863 1.00 95.94 92 GLY A CA 1
ATOM 743 C C . GLY A 1 92 ? -4.822 -2.670 14.980 1.00 95.94 92 GLY A C 1
ATOM 744 O O . GLY A 1 92 ? -4.200 -1.831 15.624 1.00 95.94 92 GLY A O 1
ATOM 745 N N . TRP A 1 93 ? -4.210 -3.660 14.324 1.00 97.38 93 TRP A N 1
ATOM 746 C CA . TRP A 1 93 ? -2.749 -3.758 14.189 1.00 97.38 93 TRP A CA 1
ATOM 747 C C . TRP A 1 93 ? -2.299 -4.245 12.816 1.00 97.38 93 TRP A C 1
ATOM 749 O O . TRP A 1 93 ? -2.811 -5.229 12.269 1.00 97.38 93 TRP A O 1
ATOM 759 N N . ASP A 1 94 ? -1.261 -3.593 12.303 1.00 94.94 94 ASP A N 1
ATOM 760 C CA . ASP A 1 94 ? -0.604 -3.954 11.059 1.00 94.94 94 ASP A CA 1
ATOM 761 C C . ASP A 1 94 ? 0.595 -4.856 11.371 1.00 94.94 94 ASP A C 1
ATOM 763 O O . ASP A 1 94 ? 1.523 -4.481 12.091 1.00 94.94 94 ASP A O 1
ATOM 767 N N . CYS A 1 95 ? 0.511 -6.098 10.914 1.00 95.38 95 CYS A N 1
ATOM 768 C CA . CYS A 1 95 ? 1.298 -7.228 11.384 1.00 95.38 95 CYS A CA 1
ATOM 769 C C . CYS A 1 95 ? 2.133 -7.851 10.269 1.00 95.38 95 CYS A C 1
ATOM 771 O O . CYS A 1 95 ? 2.930 -8.736 10.566 1.00 95.38 95 CYS A O 1
ATOM 773 N N . HIS A 1 96 ? 2.005 -7.396 9.022 1.00 91.88 96 HIS A N 1
ATOM 774 C CA . HIS A 1 96 ? 2.751 -7.912 7.874 1.00 91.88 96 HIS A CA 1
ATOM 775 C C . HIS A 1 96 ? 3.825 -6.946 7.390 1.00 91.88 96 HIS A C 1
ATOM 777 O O . HIS A 1 96 ? 3.848 -5.782 7.768 1.00 91.88 96 HIS A O 1
ATOM 783 N N . GLY A 1 97 ? 4.729 -7.418 6.529 1.00 86.19 97 GLY A N 1
ATOM 784 C CA . GLY A 1 97 ? 5.698 -6.573 5.838 1.00 86.19 97 GLY A CA 1
ATOM 785 C C . GLY A 1 97 ? 7.125 -6.618 6.389 1.00 86.19 97 GLY A C 1
ATOM 786 O O . GLY A 1 97 ? 7.450 -7.241 7.405 1.00 86.19 97 GLY A O 1
ATOM 787 N N . LEU A 1 98 ? 8.008 -5.940 5.654 1.00 83.06 98 LEU A N 1
ATOM 788 C CA . LEU A 1 98 ? 9.459 -6.046 5.798 1.00 83.06 98 LEU A CA 1
ATOM 789 C C . LEU A 1 98 ? 9.999 -5.651 7.187 1.00 83.06 98 LEU A C 1
ATOM 791 O O . LEU A 1 98 ? 10.877 -6.358 7.681 1.00 83.06 98 LEU A O 1
ATOM 795 N N . PRO A 1 99 ? 9.545 -4.566 7.849 1.00 83.94 99 PRO A N 1
ATOM 796 C CA . PRO A 1 99 ? 10.119 -4.214 9.144 1.00 83.94 99 PRO A CA 1
ATOM 797 C C . PRO A 1 99 ? 9.907 -5.274 10.240 1.00 83.94 99 PRO A C 1
ATOM 799 O O . PRO A 1 99 ? 10.797 -5.432 11.077 1.00 83.94 99 PRO A O 1
ATOM 802 N N . ILE A 1 100 ? 8.792 -6.019 10.236 1.00 88.62 100 ILE A N 1
ATOM 803 C CA . ILE A 1 100 ? 8.585 -7.147 11.169 1.00 88.62 100 ILE A CA 1
ATOM 804 C C . ILE A 1 100 ? 9.493 -8.316 10.792 1.00 88.62 100 ILE A C 1
ATOM 806 O O . ILE A 1 100 ? 10.169 -8.854 11.666 1.00 88.62 100 ILE A O 1
ATOM 810 N N . GLU A 1 101 ? 9.569 -8.662 9.503 1.00 86.12 101 GLU A N 1
ATOM 811 C CA . GLU A 1 101 ? 10.437 -9.736 9.005 1.00 86.12 101 GLU A CA 1
ATOM 812 C C . GLU A 1 101 ? 11.907 -9.489 9.397 1.00 86.12 101 GLU A C 1
ATOM 814 O O . GLU A 1 101 ? 12.534 -10.329 10.036 1.00 86.12 101 GLU A O 1
ATOM 819 N N . LEU A 1 102 ? 12.437 -8.287 9.139 1.00 85.38 102 LEU A N 1
ATOM 820 C CA . LEU A 1 102 ? 13.810 -7.919 9.507 1.00 85.38 102 LEU A CA 1
ATOM 821 C C . LEU A 1 102 ? 14.049 -7.964 11.015 1.00 85.38 102 LEU A C 1
ATOM 823 O O . LEU A 1 102 ? 15.106 -8.408 11.458 1.00 85.38 102 LEU A O 1
ATOM 827 N N . LYS A 1 103 ? 13.092 -7.488 11.816 1.00 86.81 103 LYS A N 1
ATOM 828 C CA . LYS A 1 103 ? 13.245 -7.487 13.272 1.00 86.81 103 LYS A CA 1
ATOM 829 C C . LYS A 1 103 ? 13.173 -8.901 13.850 1.00 86.81 103 LYS A C 1
ATOM 831 O O . LYS A 1 103 ? 13.880 -9.186 14.810 1.00 86.81 103 LYS A O 1
ATOM 836 N N . ALA A 1 104 ? 12.352 -9.773 13.269 1.00 88.19 104 ALA A N 1
ATOM 837 C CA . ALA A 1 104 ? 12.233 -11.164 13.691 1.00 88.19 104 ALA A CA 1
ATOM 838 C C . ALA A 1 104 ? 13.481 -11.984 13.340 1.00 88.19 104 ALA A C 1
ATOM 840 O O . ALA A 1 104 ? 13.852 -12.880 14.092 1.00 88.19 104 ALA A O 1
ATOM 841 N N . LEU A 1 105 ? 14.126 -11.673 12.212 1.00 87.38 105 LEU A N 1
ATOM 842 C CA . LEU A 1 105 ? 15.285 -12.413 11.709 1.00 87.38 105 LEU A CA 1
ATOM 843 C C . LEU A 1 105 ? 16.636 -11.843 12.172 1.00 87.38 105 LEU A C 1
ATOM 845 O O . LEU A 1 105 ? 17.641 -12.553 12.123 1.00 87.38 105 LEU A O 1
ATOM 849 N N . GLY A 1 106 ? 16.681 -10.579 12.603 1.00 83.88 106 GLY A N 1
ATOM 850 C CA . GLY A 1 106 ? 17.915 -9.908 13.012 1.00 83.88 106 GLY A CA 1
ATOM 851 C C . GLY A 1 106 ? 18.983 -9.926 11.911 1.00 83.88 106 GLY A C 1
ATOM 852 O O . GLY A 1 106 ? 18.678 -9.816 10.720 1.00 83.88 106 GLY A O 1
ATOM 853 N N . ASP A 1 107 ? 20.244 -10.102 12.306 1.00 74.38 107 ASP A N 1
ATOM 854 C CA . ASP A 1 107 ? 21.388 -10.094 11.382 1.00 74.38 107 ASP A CA 1
ATOM 855 C C . ASP A 1 107 ? 21.442 -11.324 10.464 1.00 74.38 107 ASP A C 1
ATOM 857 O O . ASP A 1 107 ? 22.060 -11.279 9.399 1.00 74.38 107 ASP A O 1
ATOM 861 N N . ALA A 1 108 ? 20.764 -12.416 10.831 1.00 68.56 108 ALA A N 1
ATOM 862 C CA . ALA A 1 108 ? 20.730 -13.634 10.027 1.00 68.56 108 ALA A CA 1
ATOM 863 C C . ALA A 1 108 ? 19.942 -13.454 8.718 1.00 68.56 108 ALA A C 1
ATOM 865 O O . ALA A 1 108 ? 20.146 -14.231 7.784 1.00 68.56 108 ALA A O 1
ATOM 866 N N . GLN A 1 109 ? 19.050 -12.453 8.641 1.00 70.81 109 GLN A N 1
ATOM 867 C CA . GLN A 1 109 ? 18.225 -12.127 7.464 1.00 70.81 109 GLN A CA 1
ATOM 868 C C . GLN A 1 109 ? 17.573 -13.358 6.798 1.00 70.81 109 GLN A C 1
ATOM 870 O O . GLN A 1 109 ? 17.405 -13.405 5.584 1.00 70.81 109 GLN A O 1
ATOM 875 N N . GLY A 1 110 ? 17.239 -14.386 7.585 1.00 68.81 110 GLY A N 1
ATOM 876 C CA . GLY A 1 110 ? 16.596 -15.604 7.085 1.00 68.81 110 GLY A CA 1
ATOM 877 C C . GLY A 1 110 ? 17.493 -16.519 6.245 1.00 68.81 110 GLY A C 1
ATOM 878 O O . GLY A 1 110 ? 16.979 -17.423 5.588 1.00 68.81 110 GLY A O 1
ATOM 879 N N . ARG A 1 111 ? 18.821 -16.333 6.246 1.00 74.25 111 ARG A N 1
ATOM 880 C CA . ARG A 1 111 ? 19.750 -17.219 5.523 1.00 74.25 111 ARG A CA 1
ATOM 881 C C . ARG A 1 111 ? 19.606 -18.662 6.013 1.00 74.25 111 ARG A C 1
ATOM 883 O O . ARG A 1 111 ? 19.808 -18.946 7.188 1.00 74.25 111 ARG A O 1
ATOM 890 N N . GLY A 1 112 ? 19.269 -19.567 5.095 1.00 77.88 112 GLY A N 1
ATOM 891 C CA . GLY A 1 112 ? 19.062 -20.990 5.387 1.00 77.88 112 GLY A CA 1
ATOM 892 C C . GLY A 1 112 ? 17.684 -21.341 5.959 1.00 77.88 112 GLY A C 1
ATOM 893 O O . GLY A 1 112 ? 17.407 -22.524 6.134 1.00 77.88 112 GLY A O 1
ATOM 894 N N . MET A 1 113 ? 16.810 -20.358 6.203 1.00 85.50 113 MET A N 1
ATOM 895 C CA . MET A 1 113 ? 15.445 -20.592 6.676 1.00 85.50 113 MET A CA 1
ATOM 896 C C . MET A 1 113 ? 14.478 -20.778 5.504 1.00 85.50 113 MET A C 1
ATOM 898 O O . MET A 1 113 ? 14.576 -20.139 4.455 1.00 85.50 113 MET A O 1
ATOM 902 N N . THR A 1 114 ? 13.496 -21.647 5.691 1.00 88.38 114 THR A N 1
ATOM 903 C CA . THR A 1 114 ? 12.347 -21.786 4.800 1.00 88.38 114 THR A CA 1
ATOM 904 C C . THR A 1 114 ? 11.369 -20.622 4.987 1.00 88.38 114 THR A C 1
ATOM 906 O O . THR A 1 114 ? 11.295 -20.006 6.051 1.00 88.38 114 THR A O 1
ATOM 909 N N . ALA A 1 115 ? 10.540 -20.353 3.972 1.00 87.31 115 ALA A N 1
ATOM 910 C CA . ALA A 1 115 ? 9.504 -19.321 4.061 1.00 87.31 115 ALA A CA 1
ATOM 911 C C . ALA A 1 115 ? 8.568 -19.529 5.268 1.00 87.31 115 ALA A C 1
ATOM 913 O O . ALA A 1 115 ? 8.171 -18.568 5.914 1.00 87.31 115 ALA A O 1
ATOM 914 N N . VAL A 1 116 ? 8.250 -20.779 5.618 1.00 89.81 116 VAL A N 1
ATOM 915 C CA . VAL A 1 116 ? 7.382 -21.099 6.764 1.00 89.81 116 VAL A CA 1
ATOM 916 C C . VAL A 1 116 ? 8.055 -20.762 8.097 1.00 89.81 116 VAL A C 1
ATOM 918 O O . VAL A 1 116 ? 7.396 -20.238 8.993 1.00 89.81 116 VAL A O 1
ATOM 921 N N . GLU A 1 117 ? 9.359 -21.008 8.232 1.00 90.25 117 GLU A N 1
ATOM 922 C CA . GLU A 1 117 ? 10.114 -20.642 9.437 1.00 90.25 117 GLU A CA 1
ATOM 923 C C . GLU A 1 117 ? 10.201 -19.122 9.590 1.00 90.25 117 GLU A C 1
ATOM 925 O O . GLU A 1 117 ? 9.943 -18.605 10.676 1.00 90.25 117 GLU A O 1
ATOM 930 N N . ILE A 1 118 ? 10.457 -18.395 8.495 1.00 91.38 118 ILE A N 1
ATOM 931 C CA . ILE A 1 118 ? 10.452 -16.923 8.490 1.00 91.38 118 ILE A CA 1
ATOM 932 C C . ILE A 1 118 ? 9.093 -16.386 8.954 1.00 91.38 118 ILE A C 1
ATOM 934 O O . ILE A 1 118 ? 9.029 -15.557 9.864 1.00 91.38 118 ILE A O 1
ATOM 938 N N . ARG A 1 119 ? 7.997 -16.899 8.380 1.00 93.12 119 ARG A N 1
ATOM 939 C CA . ARG A 1 119 ? 6.627 -16.507 8.748 1.00 93.12 119 ARG A CA 1
ATOM 940 C C . ARG A 1 119 ? 6.304 -16.828 10.205 1.00 93.12 119 ARG A C 1
ATOM 942 O O . ARG A 1 119 ? 5.663 -16.029 10.878 1.00 93.12 119 ARG A O 1
ATOM 949 N N . THR A 1 120 ? 6.773 -17.968 10.709 1.00 93.69 120 THR A N 1
ATOM 950 C CA . THR A 1 120 ? 6.568 -18.371 12.108 1.00 93.69 120 THR A CA 1
ATOM 951 C C . THR A 1 120 ? 7.253 -17.396 13.067 1.00 93.69 120 THR A C 1
ATOM 953 O O . THR A 1 120 ? 6.615 -16.910 14.003 1.00 93.69 120 THR A O 1
ATOM 956 N N . SER A 1 121 ? 8.515 -17.047 12.803 1.00 93.00 121 SER A N 1
ATOM 957 C CA . SER A 1 121 ? 9.260 -16.067 13.601 1.00 93.00 121 SER A CA 1
ATOM 958 C C . SER A 1 121 ? 8.626 -14.676 13.545 1.00 93.00 121 SER A C 1
ATOM 960 O O . SER A 1 121 ? 8.458 -14.027 14.579 1.00 93.00 121 SER A O 1
ATOM 962 N N . ALA A 1 122 ? 8.220 -14.230 12.353 1.00 94.38 122 ALA A N 1
ATOM 963 C CA . ALA A 1 122 ? 7.566 -12.939 12.158 1.00 94.38 122 ALA A CA 1
ATOM 964 C C . ALA A 1 122 ? 6.215 -12.855 12.893 1.00 94.38 122 ALA A C 1
ATOM 966 O O . ALA A 1 122 ? 5.977 -11.894 13.627 1.00 94.38 122 ALA A O 1
ATOM 967 N N . ARG A 1 123 ? 5.380 -13.900 12.800 1.00 95.44 123 ARG A N 1
ATOM 968 C CA . ARG A 1 123 ? 4.110 -14.004 13.536 1.00 95.44 123 ARG A CA 1
ATOM 969 C C . ARG A 1 123 ? 4.314 -13.956 15.046 1.00 95.44 123 ARG A C 1
ATOM 971 O O . ARG A 1 123 ? 3.572 -13.268 15.743 1.00 95.44 123 ARG A O 1
ATOM 978 N N . ALA A 1 124 ? 5.313 -14.673 15.564 1.00 95.19 124 ALA A N 1
ATOM 979 C CA . ALA A 1 124 ? 5.607 -14.696 16.995 1.00 95.19 124 ALA A CA 1
ATOM 980 C C . ALA A 1 124 ? 6.013 -13.307 17.515 1.00 95.19 124 ALA A C 1
ATOM 982 O O . ALA A 1 124 ? 5.534 -12.879 18.570 1.00 95.19 124 ALA A O 1
ATOM 983 N N . LEU A 1 125 ? 6.848 -12.587 16.757 1.00 94.88 125 LEU A N 1
ATOM 984 C CA . LEU A 1 125 ? 7.232 -11.215 17.079 1.00 94.88 125 LEU A CA 1
ATOM 985 C C . LEU A 1 125 ? 6.021 -10.274 17.050 1.00 94.88 125 LEU A C 1
ATOM 987 O O . LEU A 1 125 ? 5.787 -9.577 18.036 1.00 94.88 125 LEU A O 1
ATOM 991 N N . ALA A 1 126 ? 5.237 -10.292 15.967 1.00 96.12 126 ALA A N 1
ATOM 992 C CA . ALA A 1 126 ? 4.056 -9.444 15.821 1.00 96.12 126 ALA A CA 1
ATOM 993 C C . ALA A 1 126 ? 3.053 -9.691 16.958 1.00 96.12 126 ALA A C 1
ATOM 995 O O . ALA A 1 126 ? 2.664 -8.755 17.650 1.00 96.12 126 ALA A O 1
ATOM 996 N N . ALA A 1 127 ? 2.712 -10.952 17.245 1.00 96.38 127 ALA A N 1
ATOM 997 C CA . ALA A 1 127 ? 1.783 -11.307 18.320 1.00 96.38 127 ALA A CA 1
ATOM 998 C C . ALA A 1 127 ? 2.270 -10.857 19.707 1.00 96.38 127 ALA A C 1
ATOM 1000 O O . ALA A 1 127 ? 1.472 -10.421 20.540 1.00 96.38 127 ALA A O 1
ATOM 1001 N N . LYS A 1 128 ? 3.580 -10.948 19.971 1.00 96.94 128 LYS A N 1
ATOM 1002 C CA . LYS A 1 128 ? 4.176 -10.416 21.202 1.00 96.94 128 LYS A CA 1
ATOM 1003 C C . LYS A 1 128 ? 4.034 -8.895 21.262 1.00 96.94 128 LYS A C 1
ATOM 1005 O O . LYS A 1 128 ? 3.551 -8.383 22.268 1.00 96.94 128 LYS A O 1
ATOM 1010 N N . THR A 1 129 ? 4.406 -8.195 20.194 1.00 96.25 129 THR A N 1
ATOM 1011 C CA . THR A 1 129 ? 4.349 -6.732 20.142 1.00 96.25 129 THR A CA 1
ATOM 1012 C C . THR A 1 129 ? 2.919 -6.201 20.227 1.00 96.25 129 THR A C 1
ATOM 1014 O O . THR A 1 129 ? 2.700 -5.227 20.937 1.00 96.25 129 THR A O 1
ATOM 1017 N N . VAL A 1 130 ? 1.933 -6.856 19.605 1.00 97.25 130 VAL A N 1
ATOM 1018 C CA . VAL A 1 130 ? 0.509 -6.499 19.745 1.00 97.25 130 VAL A CA 1
ATOM 1019 C C . VAL A 1 130 ? 0.087 -6.511 21.213 1.00 97.25 130 VAL A C 1
ATOM 1021 O O . VAL A 1 130 ? -0.532 -5.555 21.670 1.00 97.25 130 VAL A O 1
ATOM 1024 N N . ARG A 1 131 ? 0.454 -7.550 21.980 1.00 96.56 131 ARG A N 1
ATOM 1025 C CA . ARG A 1 131 ? 0.135 -7.619 23.418 1.00 96.56 131 ARG A CA 1
ATOM 1026 C C . ARG A 1 131 ? 0.789 -6.484 24.203 1.00 96.56 131 ARG A C 1
ATOM 1028 O O . ARG A 1 131 ? 0.099 -5.779 24.928 1.00 96.56 131 ARG A O 1
ATOM 1035 N N . GLU A 1 132 ? 2.086 -6.261 24.001 1.00 96.81 132 GLU A N 1
ATOM 1036 C CA . GLU A 1 132 ? 2.831 -5.192 24.683 1.00 96.81 132 GLU A CA 1
ATOM 1037 C C . GLU A 1 132 ? 2.275 -3.795 24.354 1.00 96.81 132 GLU A C 1
ATOM 1039 O O . GLU A 1 132 ? 2.116 -2.953 25.239 1.00 96.81 132 GLU A O 1
ATOM 1044 N N . GLN A 1 133 ? 1.947 -3.541 23.085 1.00 97.25 133 GLN A N 1
ATOM 1045 C CA . GLN A 1 133 ? 1.338 -2.285 22.653 1.00 97.25 133 GLN A CA 1
ATOM 1046 C C . GLN A 1 133 ? -0.081 -2.127 23.204 1.00 97.25 133 GLN A C 1
ATOM 1048 O O . GLN A 1 133 ? -0.438 -1.035 23.635 1.00 97.25 133 GLN A O 1
ATOM 1053 N N . MET A 1 134 ? -0.883 -3.195 23.229 1.00 96.06 134 MET A N 1
ATOM 1054 C CA . MET A 1 134 ? -2.229 -3.178 23.804 1.00 96.06 134 MET A CA 1
ATOM 1055 C C . MET A 1 134 ? -2.196 -2.832 25.298 1.00 96.06 134 MET A C 1
ATOM 1057 O O . MET A 1 134 ? -2.947 -1.956 25.728 1.00 96.06 134 MET A O 1
ATOM 1061 N N . ASP A 1 135 ? -1.293 -3.441 26.070 1.00 94.62 135 ASP A N 1
ATOM 1062 C CA . ASP A 1 135 ? -1.092 -3.108 27.487 1.00 94.62 135 ASP A CA 1
ATOM 1063 C C . ASP A 1 135 ? -0.648 -1.646 27.656 1.00 94.62 135 ASP A C 1
ATOM 1065 O O . ASP A 1 135 ? -1.171 -0.912 28.501 1.00 94.62 135 ASP A O 1
ATOM 1069 N N . GLY A 1 136 ? 0.261 -1.186 26.791 1.00 95.50 136 GLY A N 1
ATOM 1070 C CA . GLY A 1 136 ? 0.689 0.208 26.739 1.00 95.50 136 GLY A CA 1
ATOM 1071 C C . GLY A 1 136 ? -0.465 1.177 26.460 1.00 95.50 136 GLY A C 1
ATOM 1072 O O . GLY A 1 136 ? -0.614 2.170 27.168 1.00 95.50 136 GLY A O 1
ATOM 1073 N N . PHE A 1 137 ? -1.333 0.879 25.493 1.00 95.69 137 PHE A N 1
ATOM 1074 C CA . PHE A 1 137 ? -2.490 1.718 25.180 1.00 95.69 137 PHE A CA 1
ATOM 1075 C C . PHE A 1 137 ? -3.551 1.716 26.283 1.00 95.69 137 PHE A C 1
ATOM 1077 O O . PHE A 1 137 ? -4.089 2.777 26.604 1.00 95.69 137 PHE A O 1
ATOM 1084 N N . ARG A 1 138 ? -3.813 0.566 26.916 1.00 94.62 138 ARG A N 1
ATOM 1085 C CA . ARG A 1 138 ? -4.688 0.484 28.098 1.00 94.62 138 ARG A CA 1
ATOM 1086 C C . ARG A 1 138 ? -4.164 1.360 29.240 1.00 94.62 138 ARG A C 1
ATOM 1088 O O . ARG A 1 138 ? -4.952 2.014 29.921 1.00 94.62 138 ARG A O 1
ATOM 1095 N N . SER A 1 139 ? -2.841 1.457 29.406 1.00 93.06 139 SER A N 1
ATOM 1096 C CA . SER A 1 139 ? -2.227 2.334 30.416 1.00 93.06 139 SER A CA 1
ATOM 1097 C C . SER A 1 139 ? -2.481 3.832 30.184 1.00 93.06 139 SER A C 1
ATOM 1099 O O . SER A 1 139 ? -2.434 4.609 31.137 1.00 93.06 139 SER A O 1
ATOM 1101 N N . PHE A 1 140 ? -2.805 4.241 28.949 1.00 93.94 140 PHE A N 1
ATOM 1102 C CA . PHE A 1 140 ? -3.164 5.625 28.616 1.00 93.94 140 PHE A CA 1
ATOM 1103 C C . PHE A 1 140 ? -4.615 5.981 28.976 1.00 93.94 140 PHE A C 1
ATOM 1105 O O . PHE A 1 140 ? -5.001 7.138 28.833 1.00 93.94 140 PHE A O 1
ATOM 1112 N N . GLY A 1 141 ? -5.421 5.022 29.449 1.00 94.88 141 GLY A N 1
ATOM 1113 C CA . GLY A 1 141 ? -6.823 5.263 29.799 1.00 94.88 141 GLY A CA 1
ATOM 1114 C C . GLY A 1 141 ? -7.756 5.347 28.587 1.00 94.88 141 GLY A C 1
ATOM 1115 O O . GLY A 1 141 ? -8.787 6.014 28.654 1.00 94.88 141 GLY A O 1
ATOM 1116 N N . VAL A 1 142 ? -7.401 4.682 27.486 1.00 96.25 142 VAL A N 1
ATOM 1117 C CA . VAL A 1 142 ? -8.195 4.659 26.250 1.00 96.25 142 VAL A CA 1
ATOM 1118 C C . VAL A 1 142 ? -9.392 3.711 26.397 1.00 96.25 142 VAL A C 1
ATOM 1120 O O . VAL A 1 142 ? -9.232 2.535 26.730 1.00 96.25 142 VAL A O 1
ATOM 1123 N N . MET A 1 143 ? -10.592 4.222 26.129 1.00 96.81 143 MET A N 1
ATOM 1124 C CA . MET A 1 143 ? -11.850 3.479 26.109 1.00 96.81 143 MET A CA 1
ATOM 1125 C C . MET A 1 143 ? -12.059 2.838 24.730 1.00 96.81 143 MET A C 1
ATOM 1127 O O . MET A 1 143 ? -12.245 3.549 23.746 1.00 96.81 143 MET A O 1
ATOM 1131 N N . ALA A 1 144 ? -12.043 1.505 24.652 1.00 96.56 144 ALA A N 1
ATOM 1132 C CA . ALA A 1 144 ? -12.173 0.762 23.396 1.00 96.56 144 ALA A CA 1
ATOM 1133 C C . ALA A 1 144 ? -12.711 -0.660 23.607 1.00 96.56 144 ALA A C 1
ATOM 1135 O O . ALA A 1 144 ? -12.668 -1.183 24.724 1.00 96.56 144 ALA A O 1
ATOM 1136 N N . ASP A 1 145 ? -13.114 -1.315 22.517 1.00 95.81 145 ASP A N 1
ATOM 1137 C CA . ASP A 1 145 ? -13.346 -2.759 22.496 1.00 95.81 145 ASP A CA 1
ATOM 1138 C C . ASP A 1 145 ? -12.037 -3.525 22.271 1.00 95.81 145 ASP A C 1
ATOM 1140 O O . ASP A 1 145 ? -11.666 -3.892 21.154 1.00 95.81 145 ASP A O 1
ATOM 1144 N N . TRP A 1 146 ? -11.289 -3.736 23.349 1.00 94.88 146 TRP A N 1
ATOM 1145 C CA . TRP A 1 146 ? -10.022 -4.467 23.298 1.00 94.88 146 TRP A CA 1
ATOM 1146 C C . TRP A 1 146 ? -10.190 -5.966 23.006 1.00 94.88 146 TRP A C 1
ATOM 1148 O O . TRP A 1 146 ? -9.250 -6.607 22.519 1.00 94.88 146 TRP A O 1
ATOM 1158 N N . ASP A 1 147 ? -11.361 -6.522 23.322 1.00 93.06 147 ASP A N 1
ATOM 1159 C CA . ASP A 1 147 ? -11.666 -7.938 23.124 1.00 93.06 147 ASP A CA 1
ATOM 1160 C C . ASP A 1 147 ? -11.966 -8.205 21.643 1.00 93.06 147 ASP A C 1
ATOM 1162 O O . ASP A 1 147 ? -11.463 -9.179 21.083 1.00 93.06 147 ASP A O 1
ATOM 1166 N N . ALA A 1 148 ? -12.673 -7.283 20.978 1.00 93.38 148 ALA A N 1
ATOM 1167 C CA . ALA A 1 148 ? -12.957 -7.325 19.543 1.00 93.38 148 ALA A CA 1
ATOM 1168 C C . ALA A 1 148 ? -11.875 -6.671 18.661 1.00 93.38 148 ALA A C 1
ATOM 1170 O O . ALA A 1 148 ? -12.167 -6.276 17.522 1.00 93.38 148 ALA A O 1
ATOM 1171 N N . ARG A 1 149 ? -10.636 -6.544 19.157 1.00 94.56 149 ARG A N 1
ATOM 1172 C CA . ARG A 1 149 ? -9.496 -6.075 18.353 1.00 94.56 149 ARG A CA 1
ATOM 1173 C C . ARG A 1 149 ? -9.300 -6.925 17.100 1.00 94.56 149 ARG A C 1
ATOM 1175 O O . ARG A 1 149 ? -9.645 -8.105 17.090 1.00 94.56 149 ARG A O 1
ATOM 1182 N N . TRP A 1 150 ? -8.672 -6.349 16.087 1.00 95.56 150 TRP A N 1
ATOM 1183 C CA . TRP A 1 150 ? -8.350 -7.056 14.849 1.00 95.56 150 TRP A CA 1
ATOM 1184 C C . TRP A 1 150 ? -6.880 -6.875 14.474 1.00 95.56 150 TRP A C 1
ATOM 1186 O O . TRP A 1 150 ? -6.236 -5.884 14.826 1.00 95.56 150 TRP A O 1
ATOM 1196 N N . THR A 1 151 ? -6.335 -7.844 13.751 1.00 96.75 151 THR A N 1
ATOM 1197 C CA . THR A 1 151 ? -4.994 -7.779 13.176 1.00 96.75 151 THR A CA 1
ATOM 1198 C C . THR A 1 151 ? -5.028 -8.167 11.704 1.00 96.75 151 THR A C 1
ATOM 1200 O O . THR A 1 151 ? -5.853 -8.966 11.267 1.00 96.75 151 THR A O 1
ATOM 1203 N N . THR A 1 152 ? -4.108 -7.617 10.921 1.00 94.44 152 THR A N 1
ATOM 1204 C CA . THR A 1 152 ? -3.957 -7.969 9.494 1.00 94.44 152 THR A CA 1
ATOM 1205 C C . THR A 1 152 ? -3.557 -9.432 9.264 1.00 94.44 152 THR A C 1
ATOM 1207 O O . THR A 1 152 ? -3.766 -9.941 8.169 1.00 94.44 152 THR A O 1
ATOM 1210 N N . MET A 1 153 ? -3.034 -10.119 10.290 1.00 94.44 153 MET A N 1
ATOM 1211 C CA . MET A 1 153 ? -2.698 -11.551 10.263 1.00 94.44 153 MET A CA 1
ATOM 1212 C C . MET A 1 153 ? -3.824 -12.454 10.803 1.00 94.44 153 MET A C 1
ATOM 1214 O O . MET A 1 153 ? -3.614 -13.657 10.981 1.00 94.44 153 MET A O 1
ATOM 1218 N N . ASP A 1 154 ? -5.001 -11.895 11.110 1.00 93.62 154 ASP A N 1
ATOM 1219 C CA . ASP A 1 154 ? -6.171 -12.697 11.467 1.00 93.62 154 ASP A CA 1
ATOM 1220 C C . ASP A 1 154 ? -6.680 -13.430 10.212 1.00 93.62 154 ASP A C 1
ATOM 1222 O O . ASP A 1 154 ? -6.862 -12.787 9.174 1.00 93.62 154 ASP A O 1
ATOM 1226 N N . PRO A 1 155 ? -6.995 -14.738 10.277 1.00 91.25 155 PRO A N 1
ATOM 1227 C CA . PRO A 1 155 ? -7.391 -15.504 9.093 1.00 91.25 155 PRO A CA 1
ATOM 1228 C C . PRO A 1 155 ? -8.558 -14.882 8.317 1.00 91.25 155 PRO A C 1
ATOM 1230 O O . PRO A 1 155 ? -8.538 -14.814 7.090 1.00 91.25 155 PRO A O 1
ATOM 1233 N N . ASP A 1 156 ? -9.570 -14.371 9.021 1.00 89.00 156 ASP A N 1
ATOM 1234 C CA . ASP A 1 156 ? -10.723 -13.735 8.382 1.00 89.00 156 ASP A CA 1
ATOM 1235 C C . ASP A 1 156 ? -10.362 -12.415 7.685 1.00 89.00 156 ASP A C 1
ATOM 1237 O O . ASP A 1 156 ? -10.974 -12.074 6.668 1.00 89.00 156 ASP A O 1
ATOM 1241 N N . TYR A 1 157 ? -9.368 -11.684 8.204 1.00 91.12 157 TYR A N 1
ATOM 1242 C CA . TYR A 1 157 ? -8.842 -10.469 7.582 1.00 91.12 157 TYR A CA 1
ATOM 1243 C C . TYR A 1 157 ? -8.142 -10.806 6.265 1.00 91.12 157 TYR A C 1
ATOM 1245 O O . TYR A 1 157 ? -8.469 -10.229 5.228 1.00 91.12 157 TYR A O 1
ATOM 1253 N N . GLU A 1 158 ? -7.241 -11.791 6.287 1.00 89.94 158 GLU A N 1
ATOM 1254 C CA . GLU A 1 158 ? -6.502 -12.250 5.106 1.00 89.94 158 GLU A CA 1
ATOM 1255 C C . GLU A 1 158 ? -7.469 -12.707 3.999 1.00 89.94 158 GLU A C 1
ATOM 1257 O O . GLU A 1 158 ? -7.313 -12.348 2.832 1.00 89.94 158 GLU A O 1
ATOM 1262 N N . ILE A 1 159 ? -8.540 -13.430 4.353 1.00 87.25 159 ILE A N 1
ATOM 1263 C CA . ILE A 1 159 ? -9.566 -13.831 3.380 1.00 87.25 159 ILE A CA 1
ATOM 1264 C C . ILE A 1 159 ? -10.343 -12.632 2.817 1.00 87.25 159 ILE A C 1
ATOM 1266 O O . ILE A 1 159 ? -10.627 -12.610 1.616 1.00 87.25 159 ILE A O 1
ATOM 1270 N N . ARG A 1 160 ? -10.711 -11.641 3.644 1.00 84.88 160 ARG A N 1
ATOM 1271 C CA . ARG A 1 160 ? -11.366 -10.410 3.156 1.00 84.88 160 ARG A CA 1
ATOM 1272 C C . ARG A 1 160 ? -10.474 -9.677 2.156 1.00 84.88 160 ARG A C 1
ATOM 1274 O O . ARG A 1 160 ? -10.963 -9.252 1.111 1.00 84.88 160 ARG A O 1
ATOM 1281 N N . GLN A 1 161 ? -9.176 -9.613 2.425 1.00 85.62 161 GLN A N 1
ATOM 1282 C CA . GLN A 1 161 ? -8.208 -8.993 1.532 1.00 85.62 161 GLN A CA 1
ATOM 1283 C C . GLN A 1 161 ? -8.061 -9.744 0.196 1.00 85.62 161 GLN A C 1
ATOM 1285 O O . GLN A 1 161 ? -8.058 -9.115 -0.861 1.00 85.62 161 GLN A O 1
ATOM 1290 N N . LEU A 1 162 ? -8.006 -11.081 0.210 1.00 85.00 162 LEU A N 1
ATOM 1291 C CA . LEU A 1 162 ? -7.955 -11.882 -1.022 1.00 85.00 162 LEU A CA 1
ATOM 1292 C C . LEU A 1 162 ? -9.204 -11.688 -1.896 1.00 85.00 162 LEU A C 1
ATOM 1294 O O . LEU A 1 162 ? -9.101 -11.627 -3.121 1.00 85.00 162 LEU A O 1
ATOM 1298 N N . ARG A 1 163 ? -10.380 -11.539 -1.275 1.00 82.31 163 ARG A N 1
ATOM 1299 C CA . ARG A 1 163 ? -11.630 -11.215 -1.985 1.00 82.31 163 ARG A CA 1
ATOM 1300 C C . ARG A 1 163 ? -11.616 -9.810 -2.575 1.00 82.31 163 ARG A C 1
ATOM 1302 O O . ARG A 1 163 ? -12.089 -9.617 -3.688 1.00 82.31 163 ARG A O 1
ATOM 1309 N N . LEU A 1 164 ? -11.059 -8.838 -1.856 1.00 80.00 164 LEU A N 1
ATOM 1310 C CA . LEU A 1 164 ? -10.870 -7.490 -2.386 1.00 80.00 164 LEU A CA 1
ATOM 1311 C C . LEU A 1 164 ? -9.941 -7.511 -3.610 1.00 80.00 164 LEU A C 1
ATOM 1313 O O . LEU A 1 164 ? -10.264 -6.914 -4.630 1.00 80.00 164 LEU A O 1
ATOM 1317 N N . PHE A 1 165 ? -8.836 -8.260 -3.553 1.00 80.56 165 PHE A N 1
ATOM 1318 C CA . PHE A 1 165 ? -7.956 -8.456 -4.709 1.00 80.56 165 PHE A CA 1
ATOM 1319 C C . PHE A 1 165 ? -8.703 -9.052 -5.912 1.00 80.56 165 PHE A C 1
ATOM 1321 O O . PHE A 1 165 ? -8.534 -8.575 -7.032 1.00 80.56 165 PHE A O 1
ATOM 1328 N N . GLN A 1 166 ? -9.568 -10.048 -5.688 1.00 78.62 166 GLN A N 1
ATOM 1329 C CA . GLN A 1 166 ? -10.419 -10.630 -6.733 1.00 78.62 166 GLN A CA 1
ATOM 1330 C C . GLN A 1 166 ? -11.313 -9.573 -7.403 1.00 78.62 166 GLN A C 1
ATOM 1332 O O . GLN A 1 166 ? -11.401 -9.529 -8.627 1.00 78.62 166 GLN A O 1
ATOM 1337 N N . GLN A 1 167 ? -11.924 -8.686 -6.608 1.00 68.75 167 GLN A N 1
ATOM 1338 C CA . GLN A 1 167 ? -12.796 -7.606 -7.092 1.00 68.75 167 GLN A CA 1
ATOM 1339 C C . GLN A 1 167 ? -12.041 -6.512 -7.858 1.00 68.75 167 GLN A C 1
ATOM 1341 O O . GLN A 1 167 ? -12.616 -5.868 -8.730 1.00 68.75 167 GLN A O 1
ATOM 1346 N N . MET A 1 168 ? -10.756 -6.308 -7.554 1.00 66.44 168 MET A N 1
ATOM 1347 C CA . MET A 1 168 ? -9.901 -5.315 -8.215 1.00 66.44 168 MET A CA 1
ATOM 1348 C C . MET A 1 168 ? -9.335 -5.783 -9.563 1.00 66.44 168 MET A C 1
ATOM 1350 O O . MET A 1 168 ? -8.628 -5.025 -10.228 1.00 66.44 168 MET A O 1
ATOM 1354 N N . ARG A 1 169 ? -9.612 -7.021 -9.989 1.00 61.56 169 ARG A N 1
ATOM 1355 C CA . ARG A 1 169 ? -9.085 -7.556 -11.246 1.00 61.56 169 ARG A CA 1
ATOM 1356 C C . ARG A 1 169 ? -9.707 -6.837 -12.459 1.00 61.56 169 ARG A C 1
ATOM 1358 O O . ARG A 1 169 ? -10.933 -6.788 -12.574 1.00 61.56 169 ARG A O 1
ATOM 1365 N N . PRO A 1 170 ? -8.901 -6.350 -13.421 1.00 43.84 170 PRO A N 1
ATOM 1366 C CA . PRO A 1 170 ? -9.426 -5.737 -14.635 1.00 43.84 170 PRO A CA 1
ATOM 1367 C C . PRO A 1 170 ? -10.184 -6.755 -15.499 1.00 43.84 170 PRO A C 1
ATOM 1369 O O . PRO A 1 170 ? -9.734 -7.882 -15.721 1.00 43.84 170 PRO A O 1
ATOM 1372 N N . THR A 1 171 ? -11.337 -6.335 -16.022 1.00 32.69 171 THR A N 1
ATOM 1373 C CA . THR A 1 171 ? -12.098 -7.089 -17.025 1.00 32.69 171 THR A CA 1
ATOM 1374 C C . THR A 1 171 ? -11.634 -6.642 -18.415 1.00 32.69 171 THR A C 1
ATOM 1376 O O . THR A 1 171 ? -12.109 -5.635 -18.926 1.00 32.69 171 THR A O 1
ATOM 1379 N N . SER A 1 172 ? -10.728 -7.420 -19.025 1.00 25.58 172 SER A N 1
ATOM 1380 C CA . SER A 1 172 ? -10.236 -7.335 -20.425 1.00 25.58 172 SER A CA 1
ATOM 1381 C C . SER A 1 172 ? -9.408 -6.096 -20.830 1.00 25.58 172 SER A C 1
ATOM 1383 O O . SER A 1 172 ? -9.774 -4.958 -20.570 1.00 25.58 172 SER A O 1
ATOM 1385 N N . GLY A 1 173 ? -8.261 -6.361 -21.474 1.00 24.59 173 GLY A N 1
ATOM 1386 C CA . GLY A 1 173 ? -7.233 -5.389 -21.863 1.00 24.59 173 GLY A CA 1
ATOM 1387 C C . GLY A 1 173 ? -7.465 -4.667 -23.195 1.00 24.59 173 GLY A C 1
ATOM 1388 O O . GLY A 1 173 ? -8.343 -5.025 -23.979 1.00 24.59 173 GLY A O 1
ATOM 1389 N N . PHE A 1 174 ? -6.638 -3.649 -23.435 1.00 24.06 174 PHE A N 1
ATOM 1390 C CA . PHE A 1 174 ? -6.667 -2.787 -24.617 1.00 24.06 174 PHE A CA 1
ATOM 1391 C C . PHE A 1 174 ? -5.644 -3.247 -25.675 1.00 24.06 174 PHE A C 1
ATOM 1393 O O . PHE A 1 174 ? -4.490 -3.491 -25.320 1.00 24.06 174 PHE A O 1
ATOM 1400 N N . PRO A 1 175 ? -6.020 -3.349 -26.962 1.00 22.84 175 PRO A N 1
ATOM 1401 C CA . PRO A 1 175 ? -5.077 -3.558 -28.059 1.00 22.84 175 PRO A CA 1
ATOM 1402 C C . PRO A 1 175 ? -4.512 -2.232 -28.606 1.00 22.84 175 PRO A C 1
ATOM 1404 O O . PRO A 1 175 ? -5.227 -1.237 -28.708 1.00 22.84 175 PRO A O 1
ATOM 1407 N N . ILE A 1 176 ? -3.234 -2.249 -29.001 1.00 22.91 176 ILE A N 1
ATOM 1408 C CA . ILE A 1 176 ? -2.517 -1.164 -29.697 1.00 22.91 176 ILE A CA 1
ATOM 1409 C C . ILE A 1 176 ? -2.541 -1.448 -31.208 1.00 22.91 176 ILE A C 1
ATOM 1411 O O . ILE A 1 176 ? -2.320 -2.586 -31.622 1.00 22.91 176 ILE A O 1
ATOM 1415 N N . ILE A 1 177 ? -2.793 -0.419 -32.024 1.00 22.69 177 ILE A N 1
ATOM 1416 C CA . ILE A 1 177 ? -2.744 -0.450 -33.495 1.00 22.69 177 ILE A CA 1
ATOM 1417 C C . ILE A 1 177 ? -1.659 0.540 -33.935 1.00 22.69 177 ILE A C 1
ATOM 1419 O O . ILE A 1 177 ? -1.674 1.688 -33.496 1.00 22.69 177 ILE A O 1
ATOM 1423 N N . ALA A 1 178 ? -0.734 0.103 -34.788 1.00 23.88 178 ALA A N 1
ATOM 1424 C CA . ALA A 1 178 ? 0.249 0.955 -35.455 1.00 23.88 178 ALA A CA 1
ATOM 1425 C C . ALA A 1 178 ? 0.067 0.826 -36.973 1.00 23.88 178 ALA A C 1
ATOM 1427 O O . ALA A 1 178 ? -0.288 -0.257 -37.441 1.00 23.88 178 ALA A O 1
ATOM 1428 N N . ASP A 1 179 ? 0.287 1.916 -37.711 1.00 25.88 179 ASP A N 1
ATOM 1429 C CA . ASP A 1 179 ? 0.097 1.973 -39.164 1.00 25.88 179 ASP A CA 1
ATOM 1430 C C . ASP A 1 179 ? 1.385 2.395 -39.891 1.00 25.88 179 ASP A C 1
ATOM 1432 O O . ASP A 1 179 ? 2.169 3.206 -39.388 1.00 25.88 179 ASP A O 1
ATOM 1436 N N . ASP A 1 180 ? 1.574 1.807 -41.073 1.00 37.16 180 ASP A N 1
ATOM 1437 C CA . ASP A 1 180 ? 2.750 1.870 -41.940 1.00 37.16 180 ASP A CA 1
ATOM 1438 C C . ASP A 1 180 ? 2.550 2.921 -43.042 1.00 37.16 180 ASP A C 1
ATOM 1440 O O . ASP A 1 180 ? 1.892 2.671 -44.052 1.00 37.16 180 ASP A O 1
ATOM 1444 N N . ALA A 1 181 ? 3.192 4.082 -42.915 1.00 35.22 181 ALA A N 1
ATOM 1445 C CA . ALA A 1 181 ? 3.494 4.940 -44.058 1.00 35.22 181 ALA A CA 1
ATOM 1446 C C . ALA A 1 181 ? 4.619 5.916 -43.704 1.00 35.22 181 ALA A C 1
ATOM 1448 O O . ALA A 1 181 ? 4.551 6.577 -42.676 1.00 35.22 181 ALA A O 1
ATOM 1449 N N . VAL A 1 182 ? 5.603 6.023 -44.607 1.00 37.69 182 VAL A N 1
ATOM 1450 C CA . VAL A 1 182 ? 6.706 7.013 -44.724 1.00 37.69 182 VAL A CA 1
ATOM 1451 C C . VAL A 1 182 ? 8.063 6.296 -44.812 1.00 37.69 182 VAL A C 1
ATOM 1453 O O . VAL A 1 182 ? 8.950 6.428 -43.979 1.00 37.69 182 VAL A O 1
ATOM 1456 N N . MET A 1 183 ? 8.225 5.505 -45.879 1.00 38.84 183 MET A N 1
ATOM 1457 C CA . MET A 1 183 ? 9.506 4.903 -46.295 1.00 38.84 183 MET A CA 1
ATOM 1458 C C . MET A 1 183 ? 10.011 5.435 -47.650 1.00 38.84 183 MET A C 1
ATOM 1460 O O . MET A 1 183 ? 11.068 5.012 -48.121 1.00 38.84 183 MET A O 1
ATOM 1464 N N . ASP A 1 184 ? 9.312 6.395 -48.268 1.00 40.47 184 ASP A N 1
ATOM 1465 C CA . ASP A 1 184 ? 9.619 6.858 -49.632 1.00 40.47 184 ASP A CA 1
ATOM 1466 C C . ASP A 1 184 ? 10.304 8.232 -49.725 1.00 40.47 184 ASP A C 1
ATOM 1468 O O . ASP A 1 184 ? 10.823 8.589 -50.786 1.00 40.47 184 ASP A O 1
ATOM 1472 N N . GLU A 1 185 ? 10.420 8.985 -48.628 1.00 40.41 185 GLU A N 1
ATOM 1473 C CA . GLU A 1 185 ? 11.124 10.280 -48.641 1.00 40.41 185 GLU A CA 1
ATOM 1474 C C . GLU A 1 185 ? 12.631 10.169 -48.353 1.00 40.41 185 GLU A C 1
ATOM 1476 O O . GLU A 1 185 ? 13.430 10.919 -48.916 1.00 40.41 185 GLU A O 1
ATOM 1481 N N . LEU A 1 186 ? 13.061 9.153 -47.598 1.00 39.97 186 LEU A N 1
ATOM 1482 C CA . LEU A 1 186 ? 14.464 8.979 -47.192 1.00 39.97 186 LEU A CA 1
ATOM 1483 C C . LEU A 1 186 ? 15.393 8.417 -48.277 1.00 39.97 186 LEU A C 1
ATOM 1485 O O . LEU A 1 186 ? 16.616 8.522 -48.162 1.00 39.97 186 LEU A O 1
ATOM 1489 N N . ARG A 1 187 ? 14.855 7.863 -49.371 1.00 44.25 187 ARG A N 1
ATOM 1490 C CA . ARG A 1 187 ? 15.688 7.382 -50.490 1.00 44.25 187 ARG A CA 1
ATOM 1491 C C . ARG A 1 187 ? 16.393 8.521 -51.240 1.00 44.25 187 ARG A C 1
ATOM 1493 O O . ARG A 1 187 ? 17.381 8.259 -51.919 1.00 44.25 187 ARG A O 1
ATOM 1500 N N . ARG A 1 188 ? 15.944 9.775 -51.088 1.00 43.12 188 ARG A N 1
ATOM 1501 C CA . ARG A 1 188 ? 16.505 10.946 -51.787 1.00 43.12 188 ARG A CA 1
ATOM 1502 C C . ARG A 1 188 ? 17.667 11.639 -51.059 1.00 43.12 188 ARG A C 1
ATOM 1504 O O . ARG A 1 188 ? 18.436 12.331 -51.713 1.00 43.12 188 ARG A O 1
ATOM 1511 N N . ALA A 1 189 ? 17.868 11.398 -49.760 1.00 43.56 189 ALA A N 1
ATOM 1512 C CA . ALA A 1 189 ? 18.937 12.036 -48.973 1.00 43.56 189 ALA A CA 1
ATOM 1513 C C . ALA A 1 189 ? 20.279 11.267 -48.971 1.00 43.56 189 ALA A C 1
ATOM 1515 O O . ALA A 1 189 ? 21.282 11.764 -48.468 1.00 43.56 189 ALA A O 1
ATOM 1516 N N . ARG A 1 190 ? 20.331 10.056 -49.548 1.00 42.72 190 ARG A N 1
ATOM 1517 C CA . ARG A 1 190 ? 21.523 9.181 -49.534 1.00 42.72 190 ARG A CA 1
ATOM 1518 C C . ARG A 1 190 ? 22.593 9.543 -50.583 1.00 42.72 190 ARG A C 1
ATOM 1520 O O . ARG A 1 190 ? 23.642 8.911 -50.612 1.00 42.72 190 ARG A O 1
ATOM 1527 N N . ALA A 1 191 ? 22.366 10.542 -51.434 1.00 38.47 191 ALA A N 1
ATOM 1528 C CA . ALA A 1 191 ? 23.193 10.808 -52.618 1.00 38.47 191 ALA A CA 1
ATOM 1529 C C . ALA A 1 191 ? 24.582 11.449 -52.357 1.00 38.47 191 ALA A C 1
ATOM 1531 O O . ALA A 1 191 ? 25.220 11.874 -53.312 1.00 38.47 191 ALA A O 1
ATOM 1532 N N . GLY A 1 192 ? 25.066 11.527 -51.108 1.00 43.75 192 GLY A N 1
ATOM 1533 C CA . GLY A 1 192 ? 26.328 12.214 -50.778 1.00 43.75 192 GLY A CA 1
ATOM 1534 C C . GLY A 1 192 ? 27.328 11.455 -49.899 1.00 43.75 192 GLY A C 1
ATOM 1535 O O . GLY A 1 192 ? 28.350 12.030 -49.544 1.00 43.75 192 GLY A O 1
ATOM 1536 N N . PHE A 1 193 ? 27.068 10.199 -49.517 1.00 46.34 193 PHE A N 1
ATOM 1537 C CA . PHE A 1 193 ? 27.939 9.462 -48.588 1.00 46.34 193 PHE A CA 1
ATOM 1538 C C . PHE A 1 193 ? 28.481 8.178 -49.223 1.00 46.34 193 PHE A C 1
ATOM 1540 O O . PHE A 1 193 ? 27.936 7.087 -49.041 1.00 46.34 193 PHE A O 1
ATOM 1547 N N . GLU A 1 194 ? 29.557 8.314 -49.996 1.00 40.88 194 GLU A N 1
ATOM 1548 C CA . GLU A 1 194 ? 30.290 7.182 -50.564 1.00 40.88 194 GLU A CA 1
ATOM 1549 C C . GLU A 1 194 ? 31.391 6.722 -49.590 1.00 40.88 194 GLU A C 1
ATOM 1551 O O . GLU A 1 194 ? 32.513 7.218 -49.616 1.00 40.88 194 GLU A O 1
ATOM 1556 N N . GLY A 1 195 ? 31.067 5.756 -48.716 1.00 50.56 195 GLY A N 1
ATOM 1557 C CA . GLY A 1 195 ? 32.068 4.824 -48.164 1.00 50.56 195 GLY A CA 1
ATOM 1558 C C . GLY A 1 195 ? 32.277 4.737 -46.642 1.00 50.56 195 GLY A C 1
ATOM 1559 O O . GLY A 1 195 ? 33.002 3.835 -46.229 1.00 50.56 195 GLY A O 1
ATOM 1560 N N . GLY A 1 196 ? 31.665 5.590 -45.809 1.00 58.22 196 GLY A N 1
ATOM 1561 C CA . GLY A 1 196 ? 31.849 5.581 -44.340 1.00 58.22 196 GLY A CA 1
ATOM 1562 C C . GLY A 1 196 ? 30.732 4.901 -43.528 1.00 58.22 196 GLY A C 1
ATOM 1563 O O . GLY A 1 196 ? 29.728 4.446 -44.083 1.00 58.22 196 GLY A O 1
ATOM 1564 N N . HIS A 1 197 ? 30.858 4.862 -42.197 1.00 68.31 197 HIS A N 1
ATOM 1565 C CA . HIS A 1 197 ? 29.785 4.497 -41.258 1.00 68.31 197 HIS A CA 1
ATOM 1566 C C . HIS A 1 197 ? 29.231 5.730 -40.519 1.00 68.31 197 HIS A C 1
ATOM 1568 O O . HIS A 1 197 ? 29.953 6.689 -40.263 1.00 68.31 197 HIS A O 1
ATOM 1574 N N . LEU A 1 198 ? 27.941 5.702 -40.157 1.00 76.25 198 LEU A N 1
ATOM 1575 C CA . LEU A 1 198 ? 27.282 6.736 -39.347 1.00 76.25 198 LEU A CA 1
ATOM 1576 C C . LEU A 1 198 ? 27.093 6.238 -37.908 1.00 76.25 198 LEU A C 1
ATOM 1578 O O . LEU A 1 198 ? 26.482 5.188 -37.694 1.00 76.25 198 LEU A O 1
ATOM 1582 N N . TYR A 1 199 ? 27.568 7.007 -36.929 1.00 79.44 199 TYR A N 1
ATOM 1583 C CA . TYR A 1 199 ? 27.512 6.673 -35.508 1.00 79.44 199 TYR A CA 1
ATOM 1584 C C . TYR A 1 199 ? 26.765 7.733 -34.694 1.00 79.44 199 TYR A C 1
ATOM 1586 O O . TYR A 1 199 ? 26.930 8.931 -34.898 1.00 79.44 199 TYR A O 1
ATOM 1594 N N . ALA A 1 200 ? 25.984 7.288 -33.711 1.00 82.19 200 ALA A N 1
ATOM 1595 C CA . ALA A 1 200 ? 25.447 8.151 -32.664 1.00 82.19 200 ALA A CA 1
ATOM 1596 C C . ALA A 1 200 ? 26.435 8.200 -31.492 1.00 82.19 200 ALA A C 1
ATOM 1598 O O . ALA A 1 200 ? 26.802 7.151 -30.955 1.00 82.19 200 ALA A O 1
ATOM 1599 N N . ILE A 1 201 ? 26.858 9.397 -31.077 1.00 82.81 201 ILE A N 1
ATOM 1600 C CA . ILE A 1 201 ? 27.707 9.538 -29.890 1.00 82.81 201 ILE A CA 1
ATOM 1601 C C . ILE A 1 201 ? 26.825 9.395 -28.655 1.00 82.81 201 ILE A C 1
ATOM 1603 O O . ILE A 1 201 ? 25.926 10.201 -28.438 1.00 82.81 201 ILE A O 1
ATOM 1607 N N . ILE A 1 202 ? 27.096 8.384 -27.833 1.00 85.00 202 ILE A N 1
ATOM 1608 C CA . ILE A 1 202 ? 26.381 8.121 -26.583 1.00 85.00 202 ILE A CA 1
ATOM 1609 C C . ILE A 1 202 ? 27.306 8.382 -25.402 1.00 85.00 202 ILE A C 1
ATOM 1611 O O . ILE A 1 202 ? 28.420 7.861 -25.343 1.00 85.00 202 ILE A O 1
ATOM 1615 N N . TRP A 1 203 ? 26.802 9.126 -24.422 1.00 84.19 203 TRP A N 1
ATOM 1616 C CA . TRP A 1 203 ? 27.452 9.312 -23.131 1.00 84.19 203 TRP A CA 1
ATOM 1617 C C . TRP A 1 203 ? 26.672 8.588 -22.030 1.00 84.19 203 TRP A C 1
ATOM 1619 O O . TRP A 1 203 ? 25.445 8.648 -21.977 1.00 84.19 203 TRP A O 1
ATOM 1629 N N . THR A 1 204 ? 27.373 7.887 -21.136 1.00 81.81 204 THR A N 1
ATOM 1630 C CA . THR A 1 204 ? 26.748 7.253 -19.971 1.00 81.81 204 THR A CA 1
ATOM 1631 C C . THR A 1 204 ? 27.719 7.119 -18.802 1.00 81.81 204 THR A C 1
ATOM 1633 O O . THR A 1 204 ? 28.904 6.844 -18.984 1.00 81.81 204 THR A O 1
ATOM 1636 N N . THR A 1 205 ? 27.200 7.263 -17.582 1.00 80.44 205 THR A N 1
ATOM 1637 C CA . THR A 1 205 ? 27.928 6.976 -16.332 1.00 80.44 205 THR A CA 1
ATOM 1638 C C . THR A 1 205 ? 27.716 5.538 -15.847 1.00 80.44 205 THR A C 1
ATOM 1640 O O . THR A 1 205 ? 28.390 5.091 -14.918 1.00 80.44 205 THR A O 1
ATOM 1643 N N . THR A 1 206 ? 26.828 4.776 -16.497 1.00 82.25 206 THR A N 1
ATOM 1644 C CA . THR A 1 206 ? 26.468 3.396 -16.141 1.00 82.25 206 THR A CA 1
ATOM 1645 C C . THR A 1 206 ? 26.696 2.425 -17.313 1.00 82.25 206 THR A C 1
ATOM 1647 O O . THR A 1 206 ? 25.738 1.846 -17.828 1.00 82.25 206 THR A O 1
ATOM 1650 N N . PRO A 1 207 ? 27.956 2.154 -17.723 1.00 78.25 207 PRO A N 1
ATOM 1651 C CA . PRO A 1 207 ? 28.260 1.278 -18.867 1.00 78.25 207 PRO A CA 1
ATOM 1652 C C . PRO A 1 207 ? 27.632 -0.119 -18.787 1.00 78.25 207 PRO A C 1
ATOM 1654 O O . PRO A 1 207 ? 27.321 -0.728 -19.806 1.00 78.25 207 PRO A O 1
ATOM 1657 N N . TRP A 1 208 ? 27.393 -0.617 -17.571 1.00 80.00 208 TRP A N 1
ATOM 1658 C CA . TRP A 1 208 ? 26.745 -1.905 -17.326 1.00 80.00 208 TRP A CA 1
ATOM 1659 C C . TRP A 1 208 ? 25.291 -1.979 -17.831 1.00 80.00 208 TRP A C 1
ATOM 1661 O O . TRP A 1 208 ? 24.754 -3.072 -17.957 1.00 80.00 208 TRP A O 1
ATOM 1671 N N . THR A 1 209 ? 24.661 -0.847 -18.160 1.00 83.06 209 THR A N 1
ATOM 1672 C CA . THR A 1 209 ? 23.303 -0.786 -18.734 1.00 83.06 209 THR A CA 1
ATOM 1673 C C . THR A 1 209 ? 23.279 -0.902 -20.264 1.00 83.06 209 THR A C 1
ATOM 1675 O O . THR A 1 209 ? 22.220 -1.132 -20.840 1.00 83.06 209 THR A O 1
ATOM 1678 N N . LEU A 1 210 ? 24.425 -0.806 -20.951 1.00 82.94 210 LEU A N 1
ATOM 1679 C CA . LEU A 1 210 ? 24.501 -0.864 -22.420 1.00 82.94 210 LEU A CA 1
ATOM 1680 C C . LEU A 1 210 ? 23.987 -2.186 -23.037 1.00 82.94 210 LEU A C 1
ATOM 1682 O O . LEU A 1 210 ? 23.360 -2.128 -24.098 1.00 82.94 210 LEU A O 1
ATOM 1686 N N . PRO A 1 211 ? 24.165 -3.369 -22.411 1.00 82.62 211 PRO A N 1
ATOM 1687 C CA . PRO A 1 211 ? 23.497 -4.607 -22.836 1.00 82.62 211 PRO A CA 1
ATOM 1688 C C . PRO A 1 211 ? 21.963 -4.527 -22.892 1.00 82.62 211 PRO A C 1
ATOM 1690 O O . PRO A 1 211 ? 21.310 -5.138 -23.741 1.00 82.62 211 PRO A O 1
ATOM 1693 N N . ALA A 1 212 ? 21.376 -3.752 -21.981 1.00 85.94 212 ALA A N 1
ATOM 1694 C CA . ALA A 1 212 ? 19.935 -3.586 -21.829 1.00 85.94 212 ALA A CA 1
ATOM 1695 C C . ALA A 1 212 ? 19.340 -2.527 -22.765 1.00 85.94 212 ALA A C 1
ATOM 1697 O O . ALA A 1 212 ? 18.129 -2.320 -22.762 1.00 85.94 212 ALA A O 1
ATOM 1698 N N . ASN A 1 213 ? 20.166 -1.847 -23.559 1.00 89.19 213 ASN A N 1
ATOM 1699 C CA . ASN A 1 213 ? 19.727 -0.758 -24.414 1.00 89.19 213 ASN A CA 1
ATOM 1700 C C . ASN A 1 213 ? 18.703 -1.228 -25.476 1.00 89.19 213 ASN A C 1
ATOM 1702 O O . ASN A 1 213 ? 18.846 -2.294 -26.097 1.00 89.19 213 ASN A O 1
ATOM 1706 N N . ARG A 1 214 ? 17.648 -0.428 -25.663 1.00 90.19 214 ARG A N 1
ATOM 1707 C CA . ARG A 1 214 ? 16.512 -0.711 -26.558 1.00 90.19 214 ARG A CA 1
ATOM 1708 C C . ARG A 1 214 ? 16.162 0.430 -27.509 1.00 90.19 214 ARG A C 1
ATOM 1710 O O . ARG A 1 214 ? 15.560 0.146 -28.537 1.00 90.19 214 ARG A O 1
ATOM 1717 N N . ALA A 1 215 ? 16.575 1.658 -27.209 1.00 92.88 215 ALA A N 1
ATOM 1718 C CA . ALA A 1 215 ? 16.422 2.809 -28.096 1.00 92.88 215 ALA A CA 1
ATOM 1719 C C . ALA A 1 215 ? 17.525 3.855 -27.855 1.00 92.88 215 ALA A C 1
ATOM 1721 O O . ALA A 1 215 ? 18.269 3.773 -26.872 1.00 92.88 215 ALA A O 1
ATOM 1722 N N . ILE A 1 216 ? 17.626 4.845 -28.741 1.00 91.94 216 ILE A N 1
ATOM 1723 C CA . ILE A 1 216 ? 18.361 6.095 -28.496 1.00 91.94 216 ILE A CA 1
ATOM 1724 C C . ILE A 1 216 ? 17.339 7.227 -28.484 1.00 91.94 216 ILE A C 1
ATOM 1726 O O . ILE A 1 216 ? 16.591 7.373 -29.444 1.00 91.94 216 ILE A O 1
ATOM 1730 N N . ALA A 1 217 ? 17.299 8.016 -27.418 1.00 93.12 217 ALA A N 1
ATOM 1731 C CA . ALA A 1 217 ? 16.437 9.178 -27.307 1.00 93.12 217 ALA A CA 1
ATOM 1732 C C . ALA A 1 217 ? 17.122 10.455 -27.814 1.00 93.12 217 ALA A C 1
ATOM 1734 O O . ALA A 1 217 ? 18.298 10.709 -27.528 1.00 93.12 217 ALA A O 1
ATOM 1735 N N . VAL A 1 218 ? 16.342 11.266 -28.527 1.00 93.44 218 VAL A N 1
ATOM 1736 C CA . VAL A 1 218 ? 16.650 12.626 -28.990 1.00 93.44 218 VAL A CA 1
ATOM 1737 C C . VAL A 1 218 ? 15.508 13.570 -28.598 1.00 93.44 218 VAL A C 1
ATOM 1739 O O . VAL A 1 218 ? 14.384 13.128 -28.362 1.00 93.44 218 VAL A O 1
ATOM 1742 N N . HIS A 1 219 ? 15.759 14.875 -28.547 1.00 94.75 219 HIS A N 1
ATOM 1743 C CA . HIS A 1 219 ? 14.698 15.863 -28.345 1.00 94.75 219 HIS A CA 1
ATOM 1744 C C . HIS A 1 219 ? 14.256 16.430 -29.701 1.00 94.75 219 HIS A C 1
ATOM 1746 O O . HIS A 1 219 ? 15.106 16.835 -30.490 1.00 94.75 219 HIS A O 1
ATOM 1752 N N . ASP A 1 220 ? 12.949 16.501 -29.973 1.00 93.56 220 ASP A N 1
ATOM 1753 C CA . ASP A 1 220 ? 12.426 16.845 -31.307 1.00 93.56 220 ASP A CA 1
ATOM 1754 C C . ASP A 1 220 ? 12.861 18.250 -31.757 1.00 93.56 220 ASP A C 1
ATOM 1756 O O . ASP A 1 220 ? 13.299 18.431 -32.894 1.00 93.56 220 ASP A O 1
ATOM 1760 N N . GLU A 1 221 ? 12.826 19.209 -30.828 1.00 92.94 221 GLU A N 1
ATOM 1761 C CA . GLU A 1 221 ? 13.159 20.619 -31.076 1.00 92.94 221 GLU A CA 1
ATOM 1762 C C . GLU A 1 221 ? 14.662 20.954 -31.065 1.00 92.94 221 GLU A C 1
ATOM 1764 O O . GLU A 1 221 ? 15.040 22.052 -31.489 1.00 92.94 221 GLU A O 1
ATOM 1769 N N . LEU A 1 222 ? 15.530 20.048 -30.592 1.00 92.81 222 LEU A N 1
ATOM 1770 C CA . LEU A 1 222 ? 16.975 20.302 -30.563 1.00 92.81 222 LEU A CA 1
ATOM 1771 C C . LEU A 1 222 ? 17.587 20.143 -31.959 1.00 92.81 222 LEU A C 1
ATOM 1773 O O . LEU A 1 222 ? 17.156 19.307 -32.756 1.00 92.81 222 LEU A O 1
ATOM 1777 N N . ASP A 1 223 ? 18.608 20.951 -32.237 1.00 94.25 223 ASP A N 1
ATOM 1778 C CA . ASP A 1 223 ? 19.400 20.879 -33.463 1.00 94.25 223 ASP A CA 1
ATOM 1779 C C . ASP A 1 223 ? 20.573 19.904 -33.297 1.00 94.25 223 ASP A C 1
ATOM 1781 O O . ASP A 1 223 ? 21.259 19.883 -32.268 1.00 94.25 223 ASP A O 1
ATOM 1785 N N . TYR A 1 224 ? 20.801 19.092 -34.324 1.00 90.94 224 TYR A N 1
ATOM 1786 C CA . TYR A 1 224 ? 21.815 18.047 -34.378 1.00 90.94 224 TYR A CA 1
ATOM 1787 C C . TYR A 1 224 ? 22.663 18.190 -35.636 1.00 90.94 224 TYR A C 1
ATOM 1789 O O . TYR A 1 224 ? 22.132 18.382 -36.731 1.00 90.94 224 TYR A O 1
ATOM 1797 N N . ASP A 1 225 ? 23.970 18.010 -35.475 1.00 89.06 225 ASP A N 1
ATOM 1798 C CA . ASP A 1 225 ? 24.937 18.012 -36.565 1.00 89.06 225 ASP A CA 1
ATOM 1799 C C . ASP A 1 225 ? 25.442 16.593 -36.830 1.00 89.06 225 ASP A C 1
ATOM 1801 O O . ASP A 1 225 ? 25.733 15.821 -35.911 1.00 89.06 225 ASP A O 1
ATOM 1805 N N . VAL A 1 226 ? 25.581 16.269 -38.113 1.00 83.88 226 VAL A N 1
ATOM 1806 C CA . VAL A 1 226 ? 26.293 15.096 -38.608 1.00 83.88 226 VAL A CA 1
ATOM 1807 C C . VAL A 1 226 ? 27.657 15.547 -39.101 1.00 83.88 226 VAL A C 1
ATOM 1809 O O . VAL A 1 226 ? 27.775 16.244 -40.110 1.00 83.88 226 VAL A O 1
ATOM 1812 N N . VAL A 1 227 ? 28.696 15.146 -38.376 1.00 84.00 227 VAL A N 1
ATOM 1813 C CA . VAL A 1 227 ? 30.063 15.622 -38.586 1.00 84.00 227 VAL A CA 1
ATOM 1814 C C . VAL A 1 227 ? 30.932 14.497 -39.134 1.00 84.00 227 VAL A C 1
ATOM 1816 O O . VAL A 1 227 ? 31.044 13.442 -38.510 1.00 84.00 227 VAL A O 1
ATOM 1819 N N . ALA A 1 228 ? 31.566 14.723 -40.284 1.00 81.12 228 ALA A N 1
ATOM 1820 C CA . ALA A 1 228 ? 32.568 13.832 -40.850 1.00 81.12 228 ALA A CA 1
ATOM 1821 C C . ALA A 1 228 ? 33.904 13.979 -40.121 1.00 81.12 228 ALA A C 1
ATOM 1823 O O . ALA A 1 228 ? 34.456 15.079 -40.006 1.00 81.12 228 ALA A O 1
ATOM 1824 N N . ILE A 1 229 ? 34.433 12.851 -39.650 1.00 77.38 229 ILE A N 1
ATOM 1825 C CA . ILE A 1 229 ? 35.706 12.744 -38.942 1.00 77.38 229 ILE A CA 1
ATOM 1826 C C . ILE A 1 229 ? 36.382 11.438 -39.381 1.00 77.38 229 ILE A C 1
ATOM 1828 O O . ILE A 1 229 ? 35.869 10.348 -39.144 1.00 77.38 229 ILE A O 1
ATOM 1832 N N . ARG A 1 230 ? 37.562 11.543 -40.013 1.00 75.25 230 ARG A N 1
ATOM 1833 C CA . ARG A 1 230 ? 38.407 10.397 -40.434 1.00 75.25 230 ARG A CA 1
ATOM 1834 C C . ARG A 1 230 ? 37.687 9.347 -41.304 1.00 75.25 230 ARG A C 1
ATOM 1836 O O . ARG A 1 230 ? 37.997 8.165 -41.213 1.00 75.25 230 ARG A O 1
ATOM 1843 N N . GLY A 1 231 ? 36.764 9.782 -42.163 1.00 70.12 231 GLY A N 1
ATOM 1844 C CA . GLY A 1 231 ? 36.034 8.908 -43.093 1.00 70.12 231 GLY A CA 1
ATOM 1845 C C . GLY A 1 231 ? 34.727 8.321 -42.548 1.00 70.12 231 GLY A C 1
ATOM 1846 O O . GLY A 1 231 ? 33.975 7.748 -43.326 1.00 70.12 231 GLY A O 1
ATOM 1847 N N . ASP A 1 232 ? 34.419 8.521 -41.263 1.00 74.88 232 ASP A N 1
ATOM 1848 C CA . ASP A 1 232 ? 33.130 8.184 -40.646 1.00 74.88 232 ASP A CA 1
ATOM 1849 C C . ASP A 1 232 ? 32.343 9.455 -40.290 1.00 74.88 232 ASP A C 1
ATOM 1851 O O . ASP A 1 232 ? 32.902 10.551 -40.234 1.00 74.88 232 ASP A O 1
ATOM 1855 N N . ALA A 1 233 ? 31.043 9.315 -40.036 1.00 78.31 233 ALA A N 1
ATOM 1856 C CA . ALA A 1 233 ? 30.157 10.407 -39.649 1.00 78.31 233 ALA A CA 1
ATOM 1857 C C . ALA A 1 233 ? 29.600 10.200 -38.233 1.00 78.31 233 ALA A C 1
ATOM 1859 O O . ALA A 1 233 ? 29.225 9.088 -37.860 1.00 78.31 233 ALA A O 1
ATOM 1860 N N . TYR A 1 234 ? 29.503 11.277 -37.454 1.00 81.81 234 TYR A N 1
ATOM 1861 C CA . TYR A 1 234 ? 29.055 11.245 -36.061 1.00 81.81 234 TYR A CA 1
ATOM 1862 C C . TYR A 1 234 ? 27.909 12.223 -35.822 1.00 81.81 234 TYR A C 1
ATOM 1864 O O . TYR A 1 234 ? 28.008 13.388 -36.199 1.00 81.81 234 TYR A O 1
ATOM 1872 N N . ILE A 1 235 ? 26.844 11.753 -35.170 1.00 85.00 235 ILE A N 1
ATOM 1873 C CA . ILE A 1 235 ? 25.703 12.574 -34.753 1.00 85.00 235 ILE A CA 1
ATOM 1874 C C . ILE A 1 235 ? 25.955 13.102 -33.341 1.00 85.00 235 ILE A C 1
ATOM 1876 O O . ILE A 1 235 ? 26.216 12.318 -32.419 1.00 85.00 235 ILE A O 1
ATOM 1880 N N . VAL A 1 236 ? 25.829 14.416 -33.172 1.00 88.81 236 VAL A N 1
ATOM 1881 C CA . VAL A 1 236 ? 25.906 15.116 -31.883 1.00 88.81 236 VAL A CA 1
ATOM 1882 C C . VAL A 1 236 ? 24.909 16.275 -31.867 1.00 88.81 236 VAL A C 1
ATOM 1884 O O . VAL A 1 236 ? 24.609 16.843 -32.915 1.00 88.81 236 VAL A O 1
ATOM 1887 N N . ALA A 1 237 ? 24.374 16.640 -30.701 1.00 90.81 237 ALA A N 1
ATOM 1888 C CA . ALA A 1 237 ? 23.614 17.884 -30.597 1.00 90.81 237 ALA A CA 1
ATOM 1889 C C . ALA A 1 237 ? 24.528 19.081 -30.892 1.00 90.81 237 ALA A C 1
ATOM 1891 O O . ALA A 1 237 ? 25.654 19.137 -30.396 1.00 90.81 237 ALA A O 1
ATOM 1892 N N . GLN A 1 238 ? 24.035 20.057 -31.653 1.00 91.31 238 GLN A N 1
ATOM 1893 C CA . GLN A 1 238 ? 24.807 21.231 -32.069 1.00 91.31 238 GLN A CA 1
ATOM 1894 C C . GLN A 1 238 ? 25.350 22.006 -30.858 1.00 91.31 238 GLN A C 1
ATOM 1896 O O . GLN A 1 238 ? 26.521 22.372 -30.816 1.00 91.31 238 GLN A O 1
ATOM 1901 N N . ALA A 1 239 ? 24.534 22.158 -29.809 1.00 90.38 239 ALA A N 1
ATOM 1902 C CA . ALA A 1 239 ? 24.938 22.777 -28.543 1.00 90.38 239 ALA A CA 1
ATOM 1903 C C . ALA A 1 239 ? 26.072 22.024 -27.814 1.00 90.38 239 ALA A C 1
ATOM 1905 O O . ALA A 1 239 ? 26.678 22.561 -26.893 1.00 90.38 239 ALA A O 1
ATOM 1906 N N . ARG A 1 240 ? 26.358 20.776 -28.211 1.00 89.88 240 ARG A N 1
ATOM 1907 C CA . ARG A 1 240 ? 27.372 19.887 -27.626 1.00 89.88 240 ARG A CA 1
ATOM 1908 C C . ARG A 1 240 ? 28.538 19.600 -28.561 1.00 89.88 240 ARG A C 1
ATOM 1910 O O . ARG A 1 240 ? 29.318 18.695 -28.275 1.00 89.88 240 ARG A O 1
ATOM 1917 N N . SER A 1 241 ? 28.707 20.371 -29.635 1.00 84.75 241 SER A N 1
ATOM 1918 C CA . SER A 1 241 ? 29.782 20.173 -30.615 1.00 84.75 241 SER A CA 1
ATOM 1919 C C . SER A 1 241 ? 31.187 20.181 -29.998 1.00 84.75 241 SER A C 1
ATOM 1921 O O . SER A 1 241 ? 32.075 19.498 -30.501 1.00 84.75 241 SER A O 1
ATOM 1923 N N . GLU A 1 242 ? 31.385 20.893 -28.883 1.00 84.81 242 GLU A N 1
ATOM 1924 C CA . GLU A 1 242 ? 32.640 20.933 -28.111 1.00 84.81 242 GLU A CA 1
ATOM 1925 C C . GLU A 1 242 ? 33.108 19.551 -27.618 1.00 84.81 242 GLU A C 1
ATOM 1927 O O . GLU A 1 242 ? 34.307 19.328 -27.439 1.00 84.81 242 GLU A O 1
ATOM 1932 N N . ILE A 1 243 ? 32.195 18.581 -27.448 1.00 84.31 243 ILE A N 1
ATOM 1933 C CA . ILE A 1 243 ? 32.578 17.219 -27.051 1.00 84.31 243 ILE A CA 1
ATOM 1934 C C . ILE A 1 243 ? 33.488 16.585 -28.107 1.00 84.31 243 ILE A C 1
ATOM 1936 O O . ILE A 1 243 ? 34.404 15.843 -27.764 1.00 84.31 243 ILE A O 1
ATOM 1940 N N . LEU A 1 244 ? 33.291 16.923 -29.387 1.00 84.38 244 LEU A N 1
ATOM 1941 C CA . LEU A 1 244 ? 34.101 16.409 -30.488 1.00 84.38 244 LEU A CA 1
ATOM 1942 C C . LEU A 1 244 ? 35.556 16.867 -30.383 1.00 84.38 244 LEU A C 1
ATOM 1944 O O . LEU A 1 244 ? 36.442 16.098 -30.742 1.00 84.38 244 LEU A O 1
ATOM 1948 N N . ASP A 1 245 ? 35.804 18.062 -29.840 1.00 84.00 245 ASP A N 1
ATOM 1949 C CA . ASP A 1 245 ? 37.160 18.589 -29.650 1.00 84.00 245 ASP A CA 1
ATOM 1950 C C . ASP A 1 245 ? 37.917 17.789 -28.575 1.00 84.00 245 ASP A C 1
ATOM 1952 O O . ASP A 1 245 ? 39.125 17.578 -28.676 1.00 84.00 245 ASP A O 1
ATOM 1956 N N . THR A 1 246 ? 37.193 17.264 -27.579 1.00 82.31 246 THR A N 1
ATOM 1957 C CA . THR A 1 246 ? 37.752 16.364 -26.555 1.00 82.31 246 THR A CA 1
ATOM 1958 C C . THR A 1 246 ? 37.956 14.942 -27.090 1.00 82.31 246 THR A C 1
ATOM 1960 O O . THR A 1 246 ? 38.944 14.287 -26.758 1.00 82.31 246 THR A O 1
ATOM 1963 N N . LEU A 1 247 ? 37.023 14.444 -27.909 1.00 80.19 247 LEU A N 1
ATOM 1964 C CA . LEU A 1 247 ? 37.059 13.078 -28.445 1.00 80.19 247 LEU A CA 1
ATOM 1965 C C . LEU A 1 247 ? 38.087 12.909 -29.574 1.00 80.19 247 LEU A C 1
ATOM 1967 O O . LEU A 1 247 ? 38.709 11.853 -29.687 1.00 80.19 247 LEU A O 1
ATOM 1971 N N . PHE A 1 248 ? 38.270 13.937 -30.405 1.00 83.88 248 PHE A N 1
ATOM 1972 C CA . PHE A 1 248 ? 39.116 13.901 -31.597 1.00 83.88 248 PHE A CA 1
ATOM 1973 C C . PHE A 1 248 ? 40.042 15.124 -31.663 1.00 83.88 248 PHE A C 1
ATOM 1975 O O . PHE A 1 248 ? 39.893 15.957 -32.565 1.00 83.88 248 PHE A O 1
ATOM 1982 N N . PRO A 1 249 ? 41.030 15.230 -30.753 1.00 78.88 249 PRO A N 1
ATOM 1983 C CA . PRO A 1 249 ? 41.990 16.324 -30.798 1.00 78.88 249 PRO A CA 1
ATOM 1984 C C . PRO A 1 249 ? 42.704 16.353 -32.160 1.00 78.88 249 PRO A C 1
ATOM 1986 O O . PRO A 1 249 ? 42.962 15.311 -32.775 1.00 78.88 249 PRO A O 1
ATOM 1989 N N . ASP A 1 250 ? 42.968 17.564 -32.653 1.00 75.25 250 ASP A N 1
ATOM 1990 C CA . ASP A 1 250 ? 43.748 17.843 -33.867 1.00 75.25 250 ASP A CA 1
ATOM 1991 C C . ASP A 1 250 ? 43.194 17.248 -35.178 1.00 75.25 250 ASP A C 1
ATOM 1993 O O . ASP A 1 250 ? 43.932 17.028 -36.140 1.00 75.25 250 ASP A O 1
ATOM 1997 N N . THR A 1 251 ? 41.883 16.984 -35.255 1.00 76.19 251 THR A N 1
ATOM 1998 C CA . THR A 1 251 ? 41.250 16.409 -36.454 1.00 76.19 251 THR A CA 1
ATOM 1999 C C . THR A 1 251 ? 40.348 17.423 -37.164 1.00 76.19 251 THR A C 1
ATOM 2001 O O . THR A 1 251 ? 39.511 18.073 -36.543 1.00 76.19 251 THR A O 1
ATOM 2004 N N . ARG A 1 252 ? 40.488 17.555 -38.493 1.00 74.06 252 ARG A N 1
ATOM 2005 C CA . ARG A 1 252 ? 39.624 18.433 -39.297 1.00 74.06 252 ARG A CA 1
ATOM 2006 C C . ARG A 1 252 ? 38.192 17.887 -39.301 1.00 74.06 252 ARG A C 1
ATOM 2008 O O . ARG A 1 252 ? 37.971 16.767 -39.753 1.00 74.06 252 ARG A O 1
ATOM 2015 N N . ARG A 1 253 ? 37.249 18.697 -38.812 1.00 81.62 253 ARG A N 1
ATOM 2016 C CA . ARG A 1 253 ? 35.808 18.418 -38.826 1.00 81.62 253 ARG A CA 1
ATOM 2017 C C . ARG A 1 253 ? 35.136 19.076 -40.023 1.00 81.62 253 ARG A C 1
ATOM 2019 O O . ARG A 1 253 ? 35.415 20.235 -40.328 1.00 81.62 253 ARG A O 1
ATOM 2026 N N . GLU A 1 254 ? 34.231 18.350 -40.657 1.00 81.69 254 GLU A N 1
ATOM 2027 C CA . GLU A 1 254 ? 33.360 18.869 -41.708 1.00 81.69 254 GLU A CA 1
ATOM 2028 C C . GLU A 1 254 ? 31.911 18.549 -41.342 1.00 81.69 254 GLU A C 1
ATOM 2030 O O . GLU A 1 254 ? 31.572 17.392 -41.100 1.00 81.69 254 GLU A O 1
ATOM 2035 N N . ILE A 1 255 ? 31.060 19.573 -41.245 1.00 84.00 255 ILE A N 1
ATOM 2036 C CA . ILE A 1 255 ? 29.628 19.378 -41.001 1.00 84.00 255 ILE A CA 1
ATOM 2037 C C . ILE A 1 255 ? 29.008 18.968 -42.333 1.00 84.00 255 ILE A C 1
ATOM 2039 O O . ILE A 1 255 ? 28.953 19.768 -43.263 1.00 84.00 255 ILE A O 1
ATOM 2043 N N . LEU A 1 256 ? 28.567 17.717 -42.420 1.00 78.25 256 LEU A N 1
ATOM 2044 C CA . LEU A 1 256 ? 27.934 17.177 -43.620 1.00 78.25 256 LEU A CA 1
ATOM 2045 C C . LEU A 1 256 ? 26.472 17.609 -43.720 1.00 78.25 256 LEU A C 1
ATOM 2047 O O . LEU A 1 256 ? 25.958 17.848 -44.810 1.00 78.25 256 LEU A O 1
ATOM 2051 N N . TRP A 1 257 ? 25.785 17.645 -42.577 1.00 79.44 257 TRP A N 1
ATOM 2052 C CA . TRP A 1 257 ? 24.349 17.885 -42.503 1.00 79.44 257 TRP A CA 1
ATOM 2053 C C . TRP A 1 257 ? 23.946 18.357 -41.106 1.00 79.44 257 TRP A C 1
ATOM 2055 O O . TRP A 1 257 ? 24.435 17.816 -40.117 1.00 79.44 257 TRP A O 1
ATOM 2065 N N . SER A 1 258 ? 23.020 19.311 -41.038 1.00 86.19 258 SER A N 1
ATOM 2066 C CA . SER A 1 258 ? 22.388 19.772 -39.796 1.00 86.19 258 SER A CA 1
ATOM 2067 C C . SER A 1 258 ? 20.880 19.559 -39.885 1.00 86.19 258 SER A C 1
ATOM 2069 O O . SER A 1 258 ? 20.277 19.761 -40.943 1.00 86.19 258 SER A O 1
ATOM 2071 N N . THR A 1 259 ? 20.260 19.124 -38.790 1.00 87.19 259 THR A N 1
ATOM 2072 C CA . THR A 1 259 ? 18.845 18.736 -38.770 1.00 87.19 259 THR A CA 1
ATOM 2073 C C . THR A 1 259 ? 18.214 18.860 -37.387 1.00 87.19 259 THR A C 1
ATOM 2075 O O . THR A 1 259 ? 18.910 18.853 -36.375 1.00 87.19 259 THR A O 1
ATOM 2078 N N . LYS A 1 260 ? 16.880 18.904 -37.332 1.00 90.88 260 LYS A N 1
ATOM 2079 C CA . LYS A 1 260 ? 16.118 18.797 -36.081 1.00 90.88 260 LYS A CA 1
ATOM 2080 C C . LYS A 1 260 ? 16.040 17.351 -35.599 1.00 90.88 260 LYS A C 1
ATOM 2082 O O . LYS A 1 260 ? 15.951 16.427 -36.412 1.00 90.88 260 LYS A O 1
ATOM 2087 N N . GLY A 1 261 ? 15.988 17.149 -34.283 1.00 87.50 261 GLY A N 1
ATOM 2088 C CA . GLY A 1 261 ? 15.865 15.821 -33.674 1.00 87.50 261 GLY A CA 1
ATOM 2089 C C . GLY A 1 261 ? 14.642 15.042 -34.155 1.00 87.50 261 GLY A C 1
ATOM 2090 O O . GLY A 1 261 ? 14.728 13.827 -34.337 1.00 87.50 261 GLY A O 1
ATOM 2091 N N . ALA A 1 262 ? 13.551 15.738 -34.492 1.00 87.75 262 ALA A N 1
ATOM 2092 C CA . ALA A 1 262 ? 12.351 15.132 -35.071 1.00 87.75 262 ALA A CA 1
ATOM 2093 C C . ALA A 1 262 ? 12.646 14.285 -36.326 1.00 87.75 262 ALA A C 1
ATOM 2095 O O . ALA A 1 262 ? 12.034 13.232 -36.522 1.00 87.75 262 ALA A O 1
ATOM 2096 N N . ASN A 1 263 ? 13.633 14.693 -37.133 1.00 84.12 263 ASN A N 1
ATOM 2097 C CA . ASN A 1 263 ? 14.037 13.989 -38.352 1.00 84.12 263 ASN A CA 1
ATOM 2098 C C . ASN A 1 263 ? 14.917 12.760 -38.066 1.00 84.12 263 ASN A C 1
ATOM 2100 O O . ASN A 1 263 ? 15.018 11.865 -38.904 1.00 84.12 263 ASN A O 1
ATOM 2104 N N . LEU A 1 264 ? 15.545 12.679 -36.886 1.00 83.19 264 LEU A N 1
ATOM 2105 C CA . LEU A 1 264 ? 16.410 11.557 -36.507 1.00 83.19 264 LEU A CA 1
ATOM 2106 C C . LEU A 1 264 ? 15.623 10.311 -36.084 1.00 83.19 264 LEU A C 1
ATOM 2108 O O . LEU A 1 264 ? 16.169 9.212 -36.146 1.00 83.19 264 LEU A O 1
ATOM 2112 N N . LYS A 1 265 ? 14.343 10.440 -35.710 1.00 87.00 265 LYS A N 1
ATOM 2113 C CA . LYS A 1 265 ? 13.479 9.319 -35.271 1.00 87.00 265 LYS A CA 1
ATOM 2114 C C . LYS A 1 265 ? 13.266 8.234 -36.324 1.00 87.00 265 LYS A C 1
ATOM 2116 O O . LYS A 1 265 ? 12.898 7.107 -36.010 1.00 87.00 265 LYS A O 1
ATOM 2121 N N . GLN A 1 266 ? 13.502 8.572 -37.584 1.00 77.44 266 GLN A N 1
ATOM 2122 C CA . GLN A 1 266 ? 13.402 7.638 -38.701 1.00 77.44 266 GLN A CA 1
ATOM 2123 C C . GLN A 1 266 ? 14.623 6.706 -38.783 1.00 77.44 266 GLN A C 1
ATOM 2125 O O . GLN A 1 266 ? 14.598 5.695 -39.487 1.00 77.44 266 GLN A O 1
ATOM 2130 N N . LEU A 1 267 ? 15.706 7.033 -38.070 1.00 78.50 267 LEU A N 1
ATOM 2131 C CA . LEU A 1 267 ? 16.908 6.219 -38.035 1.00 78.50 267 LEU A CA 1
ATOM 2132 C C . LEU A 1 267 ? 16.704 4.977 -37.169 1.00 78.50 267 LEU A C 1
ATOM 2134 O O . LEU A 1 267 ? 16.038 4.981 -36.131 1.00 78.50 267 LEU A O 1
ATOM 2138 N N . ARG A 1 268 ? 17.369 3.903 -37.590 1.00 82.88 268 ARG A N 1
ATOM 2139 C CA . ARG A 1 268 ? 17.526 2.685 -36.804 1.00 82.88 268 ARG A CA 1
ATOM 2140 C C . ARG A 1 268 ? 19.004 2.376 -36.653 1.00 82.88 268 ARG A C 1
ATOM 2142 O O . ARG A 1 268 ? 19.776 2.568 -37.590 1.00 82.88 268 ARG A O 1
ATOM 2149 N N . TYR A 1 269 ? 19.394 1.876 -35.491 1.00 79.12 269 TYR A N 1
ATOM 2150 C CA . TYR A 1 269 ? 20.779 1.514 -35.194 1.00 79.12 269 TYR A CA 1
ATOM 2151 C C . TYR A 1 269 ? 20.884 0.044 -34.795 1.00 79.12 269 TYR A C 1
ATOM 2153 O O . TYR A 1 269 ? 19.879 -0.622 -34.555 1.00 79.12 269 TYR A O 1
ATOM 2161 N N . ALA A 1 270 ? 22.108 -0.477 -34.748 1.00 74.88 270 ALA A N 1
ATOM 2162 C CA . ALA A 1 270 ? 22.384 -1.832 -34.293 1.00 74.88 270 ALA A CA 1
ATOM 2163 C C . ALA A 1 270 ? 23.280 -1.790 -33.052 1.00 74.88 270 ALA A C 1
ATOM 2165 O O . ALA A 1 270 ? 24.432 -1.358 -33.118 1.00 74.88 270 ALA A O 1
ATOM 2166 N N . ASN A 1 271 ? 22.769 -2.270 -31.918 1.00 75.75 271 ASN A N 1
ATOM 2167 C CA . ASN A 1 271 ? 23.596 -2.483 -30.728 1.00 75.75 271 ASN A CA 1
ATOM 2168 C C . ASN A 1 271 ? 24.300 -3.845 -30.798 1.00 75.75 271 ASN A C 1
ATOM 2170 O O . ASN A 1 271 ? 23.664 -4.885 -30.618 1.00 75.75 271 ASN A O 1
ATOM 2174 N N . ARG A 1 272 ? 25.625 -3.837 -30.980 1.00 70.31 272 ARG A N 1
ATOM 2175 C CA . ARG A 1 272 ? 26.440 -5.062 -31.070 1.00 70.31 272 ARG A CA 1
ATOM 2176 C C . ARG A 1 272 ? 26.392 -5.929 -29.807 1.00 70.31 272 ARG A C 1
ATOM 2178 O O . ARG A 1 272 ? 26.555 -7.139 -29.917 1.00 70.31 272 ARG A O 1
ATOM 2185 N N . LEU A 1 273 ? 26.124 -5.350 -28.632 1.00 70.25 273 LEU A N 1
ATOM 2186 C CA . LEU A 1 273 ? 26.018 -6.105 -27.376 1.00 70.25 273 LEU A CA 1
ATOM 2187 C C . LEU A 1 273 ? 24.785 -7.017 -27.327 1.00 70.25 273 LEU A C 1
ATOM 2189 O O . LEU A 1 273 ? 24.742 -7.936 -26.522 1.00 70.25 273 LEU A O 1
ATOM 2193 N N . ARG A 1 274 ? 23.795 -6.826 -28.205 1.00 72.94 274 ARG A N 1
ATOM 2194 C CA . ARG A 1 274 ? 22.625 -7.718 -28.281 1.00 72.94 274 ARG A CA 1
ATOM 2195 C C . ARG A 1 274 ? 22.839 -8.943 -29.172 1.00 72.94 274 ARG A C 1
ATOM 2197 O O . ARG A 1 274 ? 21.941 -9.772 -29.282 1.00 72.94 274 ARG A O 1
ATOM 2204 N N . GLY A 1 275 ? 24.018 -9.059 -29.775 1.00 68.25 275 GLY A N 1
ATOM 2205 C CA . GLY A 1 275 ? 24.370 -10.122 -30.705 1.00 68.25 275 GLY A CA 1
ATOM 2206 C C . GLY A 1 275 ? 23.986 -9.816 -32.153 1.00 68.25 275 GLY A C 1
ATOM 2207 O O . GLY A 1 275 ? 23.133 -8.972 -32.436 1.00 68.25 275 GLY A O 1
ATOM 2208 N N . ARG A 1 276 ? 24.636 -10.502 -33.096 1.00 71.06 276 ARG A N 1
ATOM 2209 C CA . ARG A 1 276 ? 24.492 -10.265 -34.548 1.00 71.06 276 ARG A CA 1
ATOM 2210 C C . ARG A 1 276 ? 23.084 -10.518 -35.087 1.00 71.06 276 ARG A C 1
ATOM 2212 O O . ARG A 1 276 ? 22.726 -9.950 -36.111 1.00 71.06 276 ARG A O 1
ATOM 2219 N N . ALA A 1 277 ? 22.310 -11.367 -34.414 1.00 72.50 277 ALA A N 1
ATOM 2220 C CA . ALA A 1 277 ? 20.942 -11.710 -34.797 1.00 72.50 277 ALA A CA 1
ATOM 2221 C C . ALA A 1 277 ? 19.882 -10.739 -34.240 1.00 72.50 277 ALA A C 1
ATOM 2223 O O . ALA A 1 277 ? 18.697 -10.894 -34.533 1.00 72.50 277 ALA A O 1
ATOM 2224 N N . ALA A 1 278 ? 20.270 -9.755 -33.419 1.00 71.12 278 ALA A N 1
ATOM 2225 C CA . ALA A 1 278 ? 19.320 -8.823 -32.828 1.00 71.12 278 ALA A CA 1
ATOM 2226 C C . ALA A 1 278 ? 18.736 -7.861 -33.872 1.00 71.12 278 ALA A C 1
ATOM 2228 O O . ALA A 1 278 ? 19.459 -7.278 -34.681 1.00 71.12 278 ALA A O 1
ATOM 2229 N N . ALA A 1 279 ? 17.421 -7.644 -33.802 1.00 79.50 279 ALA A N 1
ATOM 2230 C CA . ALA A 1 279 ? 16.749 -6.629 -34.605 1.00 79.50 279 ALA A CA 1
ATOM 2231 C C . ALA A 1 279 ? 17.320 -5.231 -34.317 1.00 79.50 279 ALA A C 1
ATOM 2233 O O . ALA A 1 279 ? 17.647 -4.913 -33.164 1.00 79.50 279 ALA A O 1
ATOM 2234 N N . SER A 1 280 ? 17.379 -4.394 -35.357 1.00 78.50 280 SER A N 1
ATOM 2235 C CA . SER A 1 280 ? 17.761 -2.989 -35.215 1.00 78.50 280 SER A CA 1
ATOM 2236 C C . SER A 1 280 ? 16.797 -2.251 -34.281 1.00 78.50 280 SER A C 1
ATOM 2238 O O . SER A 1 280 ? 15.625 -2.619 -34.141 1.00 78.50 280 SER A O 1
ATOM 2240 N N . GLN A 1 281 ? 17.300 -1.225 -33.611 1.00 86.38 281 GLN A N 1
ATOM 2241 C CA . GLN A 1 281 ? 16.585 -0.445 -32.609 1.00 86.38 281 GLN A CA 1
ATOM 2242 C C . GLN A 1 281 ? 16.213 0.939 -33.131 1.00 86.38 281 GLN A C 1
ATOM 2244 O O . GLN A 1 281 ? 16.952 1.484 -33.953 1.00 86.38 281 GLN A O 1
ATOM 2249 N N . PRO A 1 282 ? 15.097 1.516 -32.659 1.00 92.25 282 PRO A N 1
ATOM 2250 C CA . PRO A 1 282 ? 14.653 2.834 -33.086 1.00 92.25 282 PRO A CA 1
ATOM 2251 C C . PRO A 1 282 ? 15.408 3.969 -32.383 1.00 92.25 282 PRO A C 1
ATOM 2253 O O . PRO A 1 282 ? 15.871 3.831 -31.247 1.00 92.25 282 PRO A O 1
ATOM 2256 N N . VAL A 1 283 ? 15.461 5.119 -33.051 1.00 88.88 283 VAL A N 1
ATOM 2257 C CA . VAL A 1 283 ? 15.675 6.421 -32.410 1.00 88.88 283 VAL A CA 1
ATOM 2258 C C . VAL A 1 283 ? 14.304 7.005 -32.051 1.00 88.88 283 VAL A C 1
ATOM 2260 O O . VAL A 1 283 ? 13.379 6.943 -32.855 1.00 88.88 283 VAL A O 1
ATOM 2263 N N . ILE A 1 284 ? 14.144 7.538 -30.842 1.00 94.06 284 ILE A N 1
ATOM 2264 C CA . ILE A 1 284 ? 12.853 7.989 -30.299 1.00 94.06 284 ILE A CA 1
ATOM 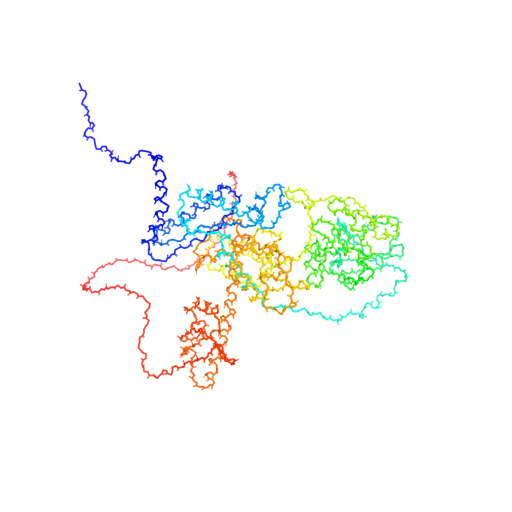2265 C C . ILE A 1 284 ? 12.935 9.420 -29.772 1.00 94.06 284 ILE A C 1
ATOM 2267 O O . ILE A 1 284 ? 14.018 9.906 -29.456 1.00 94.06 284 ILE A O 1
ATOM 2271 N N . HIS A 1 285 ? 11.786 10.082 -29.644 1.00 94.25 285 HIS A N 1
ATOM 2272 C CA . HIS A 1 285 ? 11.700 11.348 -28.920 1.00 94.25 285 HIS A CA 1
ATOM 2273 C C . HIS A 1 285 ? 11.684 11.109 -27.404 1.00 94.25 285 HIS A C 1
ATOM 2275 O O . HIS A 1 285 ? 10.988 10.199 -26.953 1.00 94.25 285 HIS A O 1
ATOM 2281 N N . ALA A 1 286 ? 12.371 11.947 -26.624 1.00 91.69 286 ALA A N 1
ATOM 2282 C CA . ALA A 1 286 ? 12.106 12.082 -25.195 1.00 91.69 286 ALA A CA 1
ATOM 2283 C C . ALA A 1 286 ? 12.381 13.500 -24.663 1.00 91.69 286 ALA A C 1
ATOM 2285 O O . ALA A 1 286 ? 13.459 14.054 -24.888 1.00 91.69 286 ALA A O 1
ATOM 2286 N N . ASP A 1 287 ? 11.446 14.035 -23.871 1.00 90.62 287 ASP A N 1
ATOM 2287 C CA . ASP A 1 287 ? 11.528 15.375 -23.262 1.00 90.62 287 ASP A CA 1
ATOM 2288 C C . ASP A 1 287 ? 12.687 15.531 -22.263 1.00 90.62 287 ASP A C 1
ATOM 2290 O O . ASP A 1 287 ? 13.165 16.636 -22.015 1.00 90.62 287 ASP A O 1
ATOM 2294 N N . PHE A 1 288 ? 13.166 14.431 -21.672 1.00 89.12 288 PHE A N 1
ATOM 2295 C CA . PHE A 1 288 ? 14.275 14.469 -20.711 1.00 89.12 288 PHE A CA 1
ATOM 2296 C C . PHE A 1 288 ? 15.648 14.675 -21.371 1.00 89.12 288 PHE A C 1
ATOM 2298 O O . PHE A 1 288 ? 16.643 14.880 -20.671 1.00 89.12 288 PHE A O 1
ATOM 2305 N N . VAL A 1 289 ? 15.737 14.589 -22.703 1.00 89.56 289 VAL A N 1
ATOM 2306 C CA . VAL A 1 289 ? 16.982 14.841 -23.433 1.00 89.56 289 VAL A CA 1
ATOM 2307 C C . VAL A 1 289 ? 17.254 16.342 -23.431 1.00 89.56 289 VAL A C 1
ATOM 2309 O O . VAL A 1 289 ? 16.480 17.122 -23.976 1.00 89.56 289 VAL A O 1
ATOM 2312 N N . SER A 1 290 ? 18.375 16.748 -22.833 1.00 86.38 290 SER A N 1
ATOM 2313 C CA . SER A 1 290 ? 18.750 18.158 -22.708 1.00 86.38 290 SER A CA 1
ATOM 2314 C C . SER A 1 290 ? 19.987 18.522 -23.525 1.00 86.38 290 SER A C 1
ATOM 2316 O O . SER A 1 290 ? 20.843 17.686 -23.821 1.00 86.38 290 SER A O 1
ATOM 2318 N N . ALA A 1 291 ? 20.109 19.815 -23.828 1.00 86.44 291 ALA A N 1
ATOM 2319 C CA . ALA A 1 291 ? 21.309 20.400 -24.418 1.00 86.44 291 ALA A CA 1
ATOM 2320 C C . ALA A 1 291 ? 22.444 20.609 -23.395 1.00 86.44 291 ALA A C 1
ATOM 2322 O O . ALA A 1 291 ? 23.537 21.000 -23.783 1.00 86.44 291 ALA A O 1
ATOM 2323 N N . ASP A 1 292 ? 22.221 20.329 -22.106 1.00 82.19 292 ASP A N 1
ATOM 2324 C CA . ASP A 1 292 ? 23.149 20.703 -21.029 1.00 82.19 292 ASP A CA 1
ATOM 2325 C C . ASP A 1 292 ? 24.098 19.566 -20.616 1.00 82.19 292 ASP A C 1
ATOM 2327 O O . ASP A 1 292 ? 25.170 19.806 -20.058 1.00 82.19 292 ASP A O 1
ATOM 2331 N N . SER A 1 293 ? 23.765 18.298 -20.903 1.00 78.44 293 SER A N 1
ATOM 2332 C CA . SER A 1 293 ? 24.568 17.134 -20.467 1.00 78.44 293 SER A CA 1
ATOM 2333 C C . SER A 1 293 ? 24.800 16.078 -21.564 1.00 78.44 293 SER A C 1
ATOM 2335 O O . SER A 1 293 ? 23.987 15.912 -22.470 1.00 78.44 293 SER A O 1
ATOM 2337 N N . GLY A 1 294 ? 25.939 15.375 -21.501 1.00 85.00 294 GLY A N 1
ATOM 2338 C CA . GLY A 1 294 ? 26.313 14.331 -22.463 1.00 85.00 294 GLY A CA 1
ATOM 2339 C C . GLY A 1 294 ? 26.552 14.836 -23.893 1.00 85.00 294 GLY A C 1
ATOM 2340 O O . GLY A 1 294 ? 27.171 15.874 -24.105 1.00 85.00 294 GLY A O 1
ATOM 2341 N N . SER A 1 295 ? 26.086 14.071 -24.880 1.00 85.56 295 SER A N 1
ATOM 2342 C CA . SER A 1 295 ? 26.186 14.377 -26.318 1.00 85.56 295 SER A CA 1
ATOM 2343 C C . SER A 1 295 ? 24.895 14.959 -26.913 1.00 85.56 295 SER A C 1
ATOM 2345 O O . SER A 1 295 ? 24.845 15.240 -28.109 1.00 85.56 295 SER A O 1
ATOM 2347 N N . GLY A 1 296 ? 23.834 15.087 -26.107 1.00 85.69 296 GLY A N 1
ATOM 2348 C CA . GLY A 1 296 ? 22.471 15.365 -26.574 1.00 85.69 296 GLY A CA 1
ATOM 2349 C C . GLY A 1 296 ? 21.759 14.170 -27.228 1.00 85.69 296 GLY A C 1
ATOM 2350 O O . GLY A 1 296 ? 20.648 14.326 -27.733 1.00 85.69 296 GLY A O 1
ATOM 2351 N N . LEU A 1 297 ? 22.372 12.978 -27.201 1.00 88.38 297 LEU A N 1
ATOM 2352 C CA . LEU A 1 297 ? 21.735 11.694 -27.497 1.00 88.38 297 LEU A CA 1
ATOM 2353 C C . LEU A 1 297 ? 21.865 10.786 -26.272 1.00 88.38 297 LEU A C 1
ATOM 2355 O O . LEU A 1 297 ? 22.962 10.596 -25.740 1.00 88.38 297 LEU A O 1
ATOM 2359 N N . VAL A 1 298 ? 20.753 10.205 -25.827 1.00 90.69 298 VAL A N 1
ATOM 2360 C CA . VAL A 1 298 ? 20.715 9.381 -24.612 1.00 90.69 298 VAL A CA 1
ATOM 2361 C C . VAL A 1 298 ? 20.400 7.944 -24.992 1.00 90.69 298 VAL A C 1
ATOM 2363 O O . VAL A 1 298 ? 19.426 7.679 -25.687 1.00 90.69 298 VAL A O 1
ATOM 2366 N N . HIS A 1 299 ? 21.218 6.986 -24.556 1.00 91.50 299 HIS A N 1
ATOM 2367 C CA . HIS A 1 299 ? 20.850 5.578 -24.721 1.00 91.50 299 HIS A CA 1
ATOM 2368 C C . HIS A 1 299 ? 19.754 5.229 -23.716 1.00 91.50 299 HIS A C 1
ATOM 2370 O O . HIS A 1 299 ? 19.875 5.565 -22.542 1.00 91.50 299 HIS A O 1
ATOM 2376 N N . CYS A 1 300 ? 18.710 4.546 -24.174 1.00 90.38 300 CYS A N 1
ATOM 2377 C CA . CYS A 1 300 ? 17.606 4.128 -23.321 1.00 90.38 300 CYS A CA 1
ATOM 2378 C C . CYS A 1 300 ? 17.722 2.641 -23.009 1.00 90.38 300 CYS A C 1
ATOM 2380 O O . CYS A 1 300 ? 17.656 1.793 -23.907 1.00 90.38 300 CYS A O 1
ATOM 2382 N N . ALA A 1 301 ? 17.869 2.327 -21.728 1.00 89.00 301 ALA A N 1
ATOM 2383 C CA . ALA A 1 301 ? 17.807 0.990 -21.170 1.00 89.00 301 ALA A CA 1
ATOM 2384 C C . ALA A 1 301 ? 16.558 0.901 -20.273 1.00 89.00 301 ALA A C 1
ATOM 2386 O O . ALA A 1 301 ? 16.674 1.037 -19.055 1.00 89.00 301 ALA A O 1
ATOM 2387 N N . PRO A 1 302 ? 15.360 0.638 -20.838 1.00 87.56 302 PRO A N 1
ATOM 2388 C CA . PRO A 1 302 ? 14.094 0.630 -20.090 1.00 87.56 302 PRO A CA 1
ATOM 2389 C C . PRO A 1 302 ? 14.053 -0.372 -18.926 1.00 87.56 302 PRO A C 1
ATOM 2391 O O . PRO A 1 302 ? 13.218 -0.265 -18.037 1.00 87.56 302 PRO A O 1
ATOM 2394 N N . GLY A 1 303 ? 14.977 -1.337 -18.882 1.00 86.38 303 GLY A N 1
ATOM 2395 C CA . GLY A 1 303 ? 15.163 -2.201 -17.719 1.00 86.38 303 GLY A CA 1
ATOM 2396 C C . GLY A 1 303 ? 15.857 -1.550 -16.516 1.00 86.38 303 GLY A C 1
ATOM 2397 O O . GLY A 1 303 ? 15.904 -2.174 -15.460 1.00 86.38 303 GLY A O 1
ATOM 2398 N N . HIS A 1 304 ? 16.422 -0.348 -16.650 1.00 85.06 304 HIS A N 1
ATOM 2399 C CA . HIS A 1 304 ? 17.319 0.267 -15.662 1.00 85.06 304 HIS A CA 1
ATOM 2400 C C . HIS A 1 304 ? 17.103 1.777 -15.442 1.00 85.06 304 HIS A C 1
ATOM 2402 O O . HIS A 1 304 ? 17.810 2.365 -14.624 1.00 85.06 304 HIS A O 1
ATOM 2408 N N . GLY A 1 305 ? 16.137 2.406 -16.116 1.00 83.94 305 GLY A N 1
ATOM 2409 C CA . GLY A 1 305 ? 15.793 3.823 -15.949 1.00 83.94 305 GLY A CA 1
ATOM 2410 C C . GLY A 1 305 ? 14.280 4.035 -15.959 1.00 83.94 305 GLY A C 1
ATOM 2411 O O . GLY A 1 305 ? 13.583 3.418 -16.760 1.00 83.94 305 GLY A O 1
ATOM 2412 N N . PHE A 1 306 ? 13.763 4.879 -15.059 1.00 80.62 306 PHE A N 1
ATOM 2413 C CA . PHE A 1 306 ? 12.322 5.166 -14.987 1.00 80.62 306 PHE A CA 1
ATOM 2414 C C . PHE A 1 306 ? 11.840 5.978 -16.192 1.00 80.62 306 PHE A C 1
ATOM 2416 O O . PHE A 1 306 ? 10.824 5.625 -16.783 1.00 80.62 306 PHE A O 1
ATOM 2423 N N . ASP A 1 307 ? 12.590 7.011 -16.576 1.00 86.38 307 ASP A N 1
ATOM 2424 C CA . ASP A 1 307 ? 12.257 7.846 -17.732 1.00 86.38 307 ASP A CA 1
ATOM 2425 C C . ASP A 1 307 ? 12.381 7.040 -19.036 1.00 86.38 307 ASP A C 1
ATOM 2427 O O . ASP A 1 307 ? 11.474 7.053 -19.869 1.00 86.38 307 ASP A O 1
ATOM 2431 N N . ASP A 1 308 ? 13.438 6.226 -19.156 1.00 87.94 308 ASP A N 1
ATOM 2432 C CA . ASP A 1 308 ? 13.618 5.259 -20.241 1.00 87.94 308 ASP A CA 1
ATOM 2433 C C . ASP A 1 308 ? 12.419 4.307 -20.349 1.00 87.94 308 ASP A C 1
ATOM 2435 O O . ASP A 1 308 ? 11.912 4.080 -21.446 1.00 87.94 308 ASP A O 1
ATOM 2439 N N . TYR A 1 309 ? 11.968 3.746 -19.219 1.00 84.62 309 TYR A N 1
ATOM 2440 C CA . TYR A 1 309 ? 10.828 2.833 -19.166 1.00 84.62 309 TYR A CA 1
ATOM 2441 C C . TYR A 1 309 ? 9.535 3.524 -19.593 1.00 84.62 309 TYR A C 1
ATOM 2443 O O . TYR A 1 309 ? 8.816 2.979 -20.424 1.00 84.62 309 TYR A O 1
ATOM 2451 N N . ALA A 1 310 ? 9.249 4.716 -19.064 1.00 83.44 310 ALA A N 1
ATOM 2452 C CA . ALA A 1 310 ? 8.023 5.448 -19.364 1.00 83.44 310 ALA A CA 1
ATOM 2453 C C . ALA A 1 310 ? 7.900 5.760 -20.863 1.00 83.44 310 ALA A C 1
ATOM 2455 O O . ALA A 1 310 ? 6.864 5.478 -21.467 1.00 83.44 310 ALA A O 1
ATOM 2456 N N . VAL A 1 311 ? 8.975 6.265 -21.480 1.00 87.62 311 VAL A N 1
ATOM 2457 C CA . VAL A 1 311 ? 8.977 6.591 -22.913 1.00 87.62 311 VAL A CA 1
ATOM 2458 C C . VAL A 1 311 ? 8.956 5.322 -23.774 1.00 87.62 311 VAL A C 1
ATOM 2460 O O . VAL A 1 311 ? 8.173 5.235 -24.717 1.00 87.62 311 VAL A O 1
ATOM 2463 N N . CYS A 1 312 ? 9.769 4.308 -23.452 1.00 87.31 312 CYS A N 1
ATOM 2464 C CA . CYS A 1 312 ? 9.810 3.063 -24.229 1.00 87.31 312 CYS A CA 1
ATOM 2465 C C . CYS A 1 312 ? 8.488 2.285 -24.150 1.00 87.31 312 CYS A C 1
ATOM 2467 O O . CYS A 1 312 ? 8.011 1.793 -25.171 1.00 87.31 312 CYS A O 1
ATOM 2469 N N . SER A 1 313 ? 7.878 2.203 -22.964 1.00 80.94 313 SER A N 1
ATOM 2470 C CA . SER A 1 313 ? 6.608 1.502 -22.742 1.00 80.94 313 SER A CA 1
ATOM 2471 C C . SER A 1 313 ? 5.469 2.139 -23.541 1.00 80.94 313 SER A C 1
ATOM 2473 O O . SER A 1 313 ? 4.725 1.430 -24.217 1.00 80.94 313 SER A O 1
ATOM 2475 N N . GLY A 1 314 ? 5.399 3.478 -23.577 1.00 78.88 314 GLY A N 1
ATOM 2476 C CA . GLY A 1 314 ? 4.428 4.207 -24.403 1.00 78.88 314 GLY A CA 1
ATOM 2477 C C . GLY A 1 314 ? 4.552 3.936 -25.910 1.00 78.88 314 GLY A C 1
ATOM 2478 O O . GLY A 1 314 ? 3.582 4.108 -26.643 1.00 78.88 314 GLY A O 1
ATOM 2479 N N . LEU A 1 315 ? 5.719 3.469 -26.368 1.00 84.25 315 LEU A N 1
ATOM 2480 C CA . LEU A 1 315 ? 6.004 3.106 -27.761 1.00 84.25 315 LEU A CA 1
ATOM 2481 C C . LEU A 1 315 ? 5.982 1.586 -28.012 1.00 84.25 315 LEU A C 1
ATOM 2483 O O . LEU A 1 315 ? 6.344 1.144 -29.102 1.00 84.25 315 LEU A O 1
ATOM 2487 N N . GLY A 1 316 ? 5.599 0.774 -27.019 1.00 85.12 316 GLY A N 1
ATOM 2488 C CA . GLY A 1 316 ? 5.591 -0.689 -27.127 1.00 85.12 316 GLY A CA 1
ATOM 2489 C C . GLY A 1 316 ? 6.985 -1.326 -27.201 1.00 85.12 316 GLY A C 1
ATOM 2490 O O . GLY A 1 316 ? 7.138 -2.418 -27.743 1.00 85.12 316 GLY A O 1
ATOM 2491 N N . ILE A 1 317 ? 8.020 -0.647 -26.698 1.00 85.25 317 ILE A N 1
ATOM 2492 C CA . ILE A 1 317 ? 9.397 -1.151 -26.666 1.00 85.25 317 ILE A CA 1
ATOM 2493 C C . ILE A 1 317 ? 9.634 -1.895 -25.347 1.00 85.25 317 ILE A C 1
ATOM 2495 O O . ILE A 1 317 ? 9.674 -1.290 -24.274 1.00 85.25 317 ILE A O 1
ATOM 2499 N N . ASP A 1 318 ? 9.861 -3.206 -25.437 1.00 84.88 318 ASP A N 1
ATOM 2500 C CA . ASP A 1 318 ? 10.019 -4.073 -24.268 1.00 84.88 318 ASP A CA 1
ATOM 2501 C C . ASP A 1 318 ? 11.235 -3.730 -23.397 1.00 84.88 318 ASP A C 1
ATOM 2503 O O . ASP A 1 318 ? 12.373 -3.598 -23.868 1.00 84.88 318 ASP A O 1
ATOM 2507 N N . ALA A 1 319 ? 11.005 -3.701 -22.083 1.00 86.06 319 ALA A N 1
ATOM 2508 C CA . ALA A 1 319 ? 12.060 -3.591 -21.088 1.00 86.06 319 ALA A CA 1
ATOM 2509 C C . ALA A 1 319 ? 12.858 -4.895 -20.967 1.00 86.06 319 ALA A C 1
ATOM 2511 O O . ALA A 1 319 ? 12.300 -5.986 -20.875 1.00 86.06 319 ALA A O 1
ATOM 2512 N N . ALA A 1 320 ? 14.184 -4.783 -20.898 1.00 83.56 320 ALA A N 1
ATOM 2513 C CA . ALA A 1 320 ? 15.057 -5.909 -20.597 1.00 83.56 320 ALA A CA 1
ATOM 2514 C C . ALA A 1 320 ? 16.099 -5.506 -19.567 1.00 83.56 320 ALA A C 1
ATOM 2516 O O . ALA A 1 320 ? 16.706 -4.447 -19.686 1.00 83.56 320 ALA A O 1
ATOM 2517 N N . ALA A 1 321 ? 16.323 -6.372 -18.585 1.00 86.00 321 ALA A N 1
ATOM 2518 C CA . ALA A 1 321 ? 17.294 -6.162 -17.526 1.00 86.00 321 ALA A CA 1
ATOM 2519 C C . ALA A 1 321 ? 18.136 -7.437 -17.372 1.00 86.00 321 ALA A C 1
ATOM 2521 O O . ALA A 1 321 ? 17.789 -8.292 -16.556 1.00 86.00 321 ALA A O 1
ATOM 2522 N N . PRO A 1 322 ? 19.204 -7.613 -18.174 1.00 85.75 322 PRO A N 1
ATOM 2523 C CA . PRO A 1 322 ? 19.967 -8.853 -18.250 1.00 85.75 322 PRO A CA 1
ATOM 2524 C C . PRO A 1 322 ? 20.952 -8.987 -17.075 1.00 85.75 322 PRO A C 1
ATOM 2526 O O . PRO A 1 322 ? 22.126 -9.298 -17.277 1.00 85.75 322 PRO A O 1
ATOM 2529 N N . ILE A 1 323 ? 20.471 -8.761 -15.852 1.00 83.75 323 ILE A N 1
ATOM 2530 C CA . ILE A 1 323 ? 21.185 -8.959 -14.588 1.00 83.75 323 ILE A CA 1
ATOM 2531 C C . ILE A 1 323 ? 20.327 -9.796 -13.625 1.00 83.75 323 ILE A C 1
ATOM 2533 O O . ILE A 1 323 ? 19.099 -9.735 -13.699 1.00 83.75 323 ILE A O 1
ATOM 2537 N N . ASP A 1 324 ? 20.950 -10.571 -12.739 1.00 82.94 324 ASP A N 1
ATOM 2538 C CA . ASP A 1 324 ? 20.268 -11.393 -11.725 1.00 82.94 324 ASP A CA 1
ATOM 2539 C C . ASP A 1 324 ? 20.068 -10.666 -10.375 1.00 82.94 324 ASP A C 1
ATOM 2541 O O . ASP A 1 324 ? 20.279 -9.452 -10.265 1.00 82.94 324 ASP A O 1
ATOM 2545 N N . ASP A 1 325 ? 19.548 -11.378 -9.365 1.00 79.06 325 ASP A N 1
ATOM 2546 C CA . ASP A 1 325 ? 19.230 -10.827 -8.033 1.00 79.06 325 ASP A CA 1
ATOM 2547 C C . ASP A 1 325 ? 20.504 -10.493 -7.233 1.00 79.06 325 ASP A C 1
ATOM 2549 O O . ASP A 1 325 ? 20.493 -9.629 -6.354 1.00 79.06 325 ASP A O 1
ATOM 2553 N N . GLU A 1 326 ? 21.621 -11.133 -7.578 1.00 79.12 326 GLU A N 1
ATOM 2554 C CA . GLU A 1 326 ? 22.948 -10.928 -7.007 1.00 79.12 326 GLU A CA 1
ATOM 2555 C C . GLU A 1 326 ? 23.753 -9.831 -7.732 1.00 79.12 326 GLU A C 1
ATOM 2557 O O . GLU A 1 326 ? 24.831 -9.435 -7.270 1.00 79.12 326 GLU A O 1
ATOM 2562 N N . GLY A 1 327 ? 23.230 -9.308 -8.845 1.00 78.75 327 GLY A N 1
ATOM 2563 C CA . GLY A 1 327 ? 23.849 -8.257 -9.646 1.00 78.75 327 GLY A CA 1
ATOM 2564 C C . GLY A 1 327 ? 24.927 -8.751 -10.616 1.00 78.75 327 GLY A C 1
ATOM 2565 O O . GLY A 1 327 ? 25.813 -7.969 -10.975 1.00 78.75 327 GLY A O 1
ATOM 2566 N N . HIS A 1 328 ? 24.887 -10.017 -11.034 1.00 81.56 328 HIS A N 1
ATOM 2567 C CA . HIS A 1 328 ? 25.689 -10.540 -12.143 1.00 81.56 328 HIS A CA 1
ATOM 2568 C C . HIS A 1 328 ? 24.943 -10.401 -13.463 1.00 81.56 328 HIS A C 1
ATOM 2570 O O . HIS A 1 328 ? 23.715 -10.376 -13.500 1.00 81.56 328 HIS A O 1
ATOM 2576 N N . PHE A 1 329 ? 25.688 -10.330 -14.564 1.00 82.12 329 PHE A N 1
ATOM 2577 C CA . PHE A 1 329 ? 25.088 -10.395 -15.888 1.00 82.12 329 PHE A CA 1
ATOM 2578 C C . PHE A 1 329 ? 24.531 -11.789 -16.166 1.00 82.12 329 PHE A C 1
ATOM 2580 O O . PHE A 1 329 ? 25.144 -12.802 -15.845 1.00 82.12 329 PHE A O 1
ATOM 2587 N N . THR A 1 330 ? 23.381 -11.821 -16.827 1.00 86.00 330 THR A N 1
ATOM 2588 C CA . THR A 1 330 ? 22.797 -13.041 -17.393 1.00 86.00 330 THR A CA 1
ATOM 2589 C C . THR A 1 330 ? 23.370 -13.310 -18.786 1.00 86.00 330 THR A C 1
ATOM 2591 O O . THR A 1 330 ? 23.987 -12.439 -19.404 1.00 86.00 330 THR A O 1
ATOM 2594 N N . ARG A 1 331 ? 23.121 -14.507 -19.326 1.00 82.44 331 ARG A N 1
ATOM 2595 C CA . ARG A 1 331 ? 23.554 -14.882 -20.686 1.00 82.44 331 ARG A CA 1
ATOM 2596 C C . ARG A 1 331 ? 22.974 -13.965 -21.773 1.00 82.44 331 ARG A C 1
ATOM 2598 O O . ARG A 1 331 ? 23.604 -13.788 -22.811 1.00 82.44 331 ARG A O 1
ATOM 2605 N N . ASP A 1 332 ? 21.837 -13.329 -21.500 1.00 82.88 332 ASP A N 1
ATOM 2606 C CA . ASP A 1 332 ? 21.162 -12.407 -22.419 1.00 82.88 332 ASP A CA 1
ATOM 2607 C C . ASP A 1 332 ? 21.887 -11.061 -22.563 1.00 82.88 332 ASP A C 1
ATOM 2609 O O . ASP A 1 332 ? 21.585 -10.291 -23.475 1.00 82.88 332 ASP A O 1
ATOM 2613 N N . ALA A 1 333 ? 22.845 -10.757 -21.677 1.00 79.62 333 ALA A N 1
ATOM 2614 C CA . ALA A 1 333 ? 23.600 -9.508 -21.722 1.00 79.62 333 ALA A CA 1
ATOM 2615 C C . ALA A 1 333 ? 24.545 -9.434 -22.934 1.00 79.62 333 ALA A C 1
ATOM 2617 O O . ALA A 1 333 ? 24.788 -8.349 -23.454 1.00 79.62 333 ALA A O 1
ATOM 2618 N N . PHE A 1 334 ? 25.089 -10.571 -23.381 1.00 80.88 334 PHE A N 1
ATOM 2619 C CA . PHE A 1 334 ? 25.877 -10.640 -24.612 1.00 80.88 334 PHE A CA 1
ATOM 2620 C C . PHE A 1 334 ? 25.770 -12.028 -25.258 1.00 80.88 334 PHE A C 1
ATOM 2622 O O . PHE A 1 334 ? 26.669 -12.854 -25.091 1.00 80.88 334 PHE A O 1
ATOM 2629 N N . PRO A 1 335 ? 24.680 -12.305 -25.999 1.00 78.81 335 PRO A N 1
ATOM 2630 C CA . PRO A 1 335 ? 24.358 -13.653 -26.476 1.00 78.81 335 PRO A CA 1
ATOM 2631 C C . PRO A 1 335 ? 25.436 -14.306 -27.353 1.00 78.81 335 PRO A C 1
ATOM 2633 O O . PRO A 1 335 ? 25.610 -15.521 -27.301 1.00 78.81 335 PRO A O 1
ATOM 2636 N N . ASP A 1 336 ? 26.186 -13.511 -28.123 1.00 77.12 336 ASP A N 1
ATOM 2637 C CA . ASP A 1 336 ? 27.249 -14.008 -29.009 1.00 77.12 336 ASP A CA 1
ATOM 2638 C C . ASP A 1 336 ? 28.493 -14.497 -28.237 1.00 77.12 336 ASP A C 1
ATOM 2640 O O . ASP A 1 336 ? 29.281 -15.278 -28.771 1.00 77.12 336 ASP A O 1
ATOM 2644 N N . ALA A 1 337 ? 28.695 -14.038 -26.995 1.00 76.75 337 ALA A N 1
ATOM 2645 C CA . ALA A 1 337 ? 29.807 -14.446 -26.133 1.00 76.75 337 ALA A CA 1
ATOM 2646 C C . ALA A 1 337 ? 29.460 -14.256 -24.636 1.00 76.75 337 ALA A C 1
ATOM 2648 O O . ALA A 1 337 ? 30.063 -13.407 -23.966 1.00 76.75 337 ALA A O 1
ATOM 2649 N N . PRO A 1 338 ? 28.508 -15.041 -24.091 1.00 77.88 338 PRO A N 1
ATOM 2650 C CA . PRO A 1 338 ? 27.916 -14.797 -22.774 1.00 77.88 338 PRO A CA 1
ATOM 2651 C C . PRO A 1 338 ? 28.944 -14.883 -21.640 1.00 77.88 338 PRO A C 1
ATOM 2653 O O . PRO A 1 338 ? 28.933 -14.030 -20.752 1.00 77.88 338 PRO A O 1
ATOM 2656 N N . GLU A 1 339 ? 29.891 -15.826 -21.742 1.00 76.56 339 GLU A N 1
ATOM 2657 C CA . GLU A 1 339 ? 30.976 -16.071 -20.772 1.00 76.56 339 GLU A CA 1
ATOM 2658 C C . GLU A 1 339 ? 31.735 -14.781 -20.403 1.00 76.56 339 GLU A C 1
ATOM 2660 O O . GLU A 1 339 ? 32.179 -14.587 -19.275 1.00 76.56 339 GLU A O 1
ATOM 2665 N N . ARG A 1 340 ? 31.847 -13.831 -21.343 1.00 73.38 340 ARG A N 1
ATOM 2666 C CA . ARG A 1 340 ? 32.620 -12.593 -21.157 1.00 73.38 340 ARG A CA 1
ATOM 2667 C C . ARG A 1 340 ? 32.002 -11.617 -20.164 1.00 73.38 340 ARG A C 1
ATOM 2669 O O . ARG A 1 340 ? 32.740 -10.821 -19.580 1.00 73.38 340 ARG A O 1
ATOM 2676 N N . LEU A 1 341 ? 30.678 -11.647 -20.013 1.00 73.12 341 LEU A N 1
ATOM 2677 C CA . LEU A 1 341 ? 29.955 -10.822 -19.047 1.00 73.12 341 LEU A CA 1
ATOM 2678 C C . LEU A 1 341 ? 29.516 -11.634 -17.826 1.00 73.12 341 LEU A C 1
ATOM 2680 O O . LEU A 1 341 ? 29.530 -11.093 -16.724 1.00 73.12 341 LEU A O 1
ATOM 2684 N N . THR A 1 342 ? 29.180 -12.918 -17.984 1.00 74.31 342 THR A N 1
ATOM 2685 C CA . THR A 1 342 ? 28.723 -13.772 -16.873 1.00 74.31 342 THR A CA 1
ATOM 2686 C C . THR A 1 342 ? 29.848 -14.159 -15.907 1.00 74.31 342 THR A C 1
ATOM 2688 O O . THR A 1 342 ? 29.585 -14.343 -14.725 1.00 74.31 342 THR A O 1
ATOM 2691 N N . GLU A 1 343 ? 31.106 -14.240 -16.363 1.00 73.38 343 GLU A N 1
ATOM 2692 C CA . GLU A 1 343 ? 32.274 -14.481 -15.492 1.00 73.38 343 GLU A CA 1
ATOM 2693 C C . GLU A 1 343 ? 32.803 -13.209 -14.800 1.00 73.38 343 GLU A C 1
ATOM 2695 O O . GLU A 1 343 ? 33.785 -13.254 -14.050 1.00 73.38 343 GLU A O 1
ATOM 2700 N N . ALA A 1 344 ? 32.211 -12.043 -15.074 1.00 69.19 344 ALA A N 1
ATOM 2701 C CA . ALA A 1 344 ? 32.606 -10.806 -14.420 1.00 69.19 344 ALA A CA 1
ATOM 2702 C C . ALA A 1 344 ? 32.125 -10.779 -12.960 1.00 69.19 344 ALA A C 1
ATOM 2704 O O . ALA A 1 344 ? 31.086 -11.337 -12.610 1.00 69.19 344 ALA A O 1
ATOM 2705 N N . SER A 1 345 ? 32.858 -10.063 -12.102 1.00 67.00 345 SER A N 1
ATOM 2706 C CA . SER A 1 345 ? 32.377 -9.720 -10.757 1.00 67.00 345 SER A CA 1
ATOM 2707 C C . SER A 1 345 ? 30.992 -9.051 -10.821 1.00 67.00 345 SER A C 1
ATOM 2709 O O . SER A 1 345 ? 30.664 -8.459 -11.848 1.00 67.00 345 SER A O 1
ATOM 2711 N N . PRO A 1 346 ? 30.203 -9.034 -9.731 1.00 74.31 346 PRO A N 1
ATOM 2712 C CA . PRO A 1 346 ? 28.954 -8.274 -9.684 1.00 74.31 346 PRO A CA 1
ATOM 2713 C C . PRO A 1 346 ? 29.141 -6.821 -10.139 1.00 74.31 346 PRO A C 1
ATOM 2715 O O . PRO A 1 346 ? 30.161 -6.195 -9.813 1.00 74.31 346 PRO A O 1
ATOM 2718 N N . ILE A 1 347 ? 28.145 -6.242 -10.818 1.00 76.62 347 ILE A N 1
ATOM 2719 C CA . ILE A 1 347 ? 28.199 -4.859 -11.337 1.00 76.62 347 ILE A CA 1
ATOM 2720 C C . ILE A 1 347 ? 28.549 -3.841 -10.237 1.00 76.62 347 ILE A C 1
ATOM 2722 O O . ILE A 1 347 ? 29.325 -2.912 -10.458 1.00 76.62 347 ILE A O 1
ATOM 2726 N N . LEU A 1 348 ? 28.078 -4.093 -9.011 1.00 66.81 348 LEU A N 1
ATOM 2727 C CA . LEU A 1 348 ? 28.312 -3.273 -7.819 1.00 66.81 348 LEU A CA 1
ATOM 2728 C C . LEU A 1 348 ? 29.729 -3.395 -7.227 1.00 66.81 348 LEU A C 1
ATOM 2730 O O . LEU A 1 348 ? 30.135 -2.552 -6.430 1.00 66.81 348 LEU A O 1
ATOM 2734 N N . LYS A 1 349 ? 30.493 -4.427 -7.604 1.00 62.09 349 LYS A N 1
ATOM 2735 C CA . LYS A 1 349 ? 31.859 -4.710 -7.118 1.00 62.09 349 LYS A CA 1
ATOM 2736 C C . LYS A 1 349 ? 32.922 -4.568 -8.214 1.00 62.09 349 LYS A C 1
ATOM 2738 O O . LYS A 1 349 ? 33.997 -5.154 -8.121 1.00 62.09 349 LYS A O 1
ATOM 2743 N N . GLY A 1 350 ? 32.630 -3.791 -9.258 1.00 58.12 350 GLY A N 1
ATOM 2744 C CA . GLY A 1 350 ? 33.555 -3.549 -10.369 1.00 58.12 350 GLY A CA 1
ATOM 2745 C C . GLY A 1 350 ? 33.320 -4.423 -11.602 1.00 58.12 350 GLY A C 1
ATOM 2746 O O . GLY A 1 350 ? 34.109 -4.336 -12.540 1.00 58.12 350 GLY A O 1
ATOM 2747 N N . GLY A 1 351 ? 32.228 -5.196 -11.644 1.00 54.25 351 GLY A N 1
ATOM 2748 C CA . GLY A 1 351 ? 31.769 -5.955 -12.815 1.00 54.25 351 GLY A CA 1
ATOM 2749 C C . GLY A 1 351 ? 31.582 -5.139 -14.085 1.00 54.25 351 GLY A C 1
ATOM 2750 O O . GLY A 1 351 ? 31.789 -5.642 -15.183 1.00 54.25 351 GLY A O 1
ATOM 2751 N N . SER A 1 352 ? 31.313 -3.841 -13.939 1.00 52.84 352 SER A N 1
ATOM 2752 C CA . SER A 1 352 ? 31.262 -2.872 -15.040 1.00 52.84 352 SER A CA 1
ATOM 2753 C C . SER A 1 352 ? 32.594 -2.729 -15.796 1.00 52.84 352 SER A C 1
ATOM 2755 O O . SER A 1 352 ? 32.618 -2.133 -16.866 1.00 52.84 352 SER A O 1
ATOM 2757 N N . LYS A 1 353 ? 33.705 -3.245 -15.241 1.00 51.19 353 LYS A N 1
ATOM 2758 C CA . LYS A 1 353 ? 35.032 -3.323 -15.881 1.00 51.19 353 LYS A CA 1
ATOM 2759 C C . LYS A 1 353 ? 35.353 -4.712 -16.449 1.00 51.19 353 LYS A C 1
ATOM 2761 O O . LYS A 1 353 ? 36.448 -4.903 -16.978 1.00 51.19 353 LYS A O 1
ATOM 2766 N N . GLY A 1 354 ? 34.467 -5.697 -16.273 1.00 44.03 354 GLY A N 1
ATOM 2767 C CA . GLY A 1 354 ? 34.693 -7.080 -16.692 1.00 44.03 354 GLY A CA 1
ATOM 2768 C C . GLY A 1 354 ? 35.003 -7.153 -18.184 1.00 44.03 354 GLY A C 1
ATOM 2769 O O . GLY A 1 354 ? 34.312 -6.487 -18.939 1.00 44.03 354 GLY A O 1
ATOM 2770 N N . ARG A 1 355 ? 36.073 -7.895 -18.534 1.00 43.28 355 ARG A N 1
ATOM 2771 C CA . ARG A 1 355 ? 36.671 -8.375 -19.819 1.00 43.28 355 ARG A CA 1
ATOM 2772 C C . ARG A 1 355 ? 36.024 -8.082 -21.205 1.00 43.28 355 ARG A C 1
ATOM 2774 O O . ARG A 1 355 ? 36.413 -8.674 -22.212 1.00 43.28 355 ARG A O 1
ATOM 2781 N N . ALA A 1 356 ? 35.148 -7.099 -21.343 1.00 38.41 356 ALA A N 1
ATOM 2782 C CA . ALA A 1 356 ? 34.831 -6.405 -22.585 1.00 38.41 356 ALA A CA 1
ATOM 2783 C C . ALA A 1 356 ? 36.022 -5.549 -23.072 1.00 38.41 356 ALA A C 1
ATOM 2785 O O . ALA A 1 356 ? 36.054 -5.125 -24.218 1.00 38.41 356 ALA A O 1
ATOM 2786 N N . GLY A 1 357 ? 37.036 -5.336 -22.219 1.00 37.62 357 GLY A N 1
ATOM 2787 C CA . GLY A 1 357 ? 38.193 -4.486 -22.499 1.00 37.62 357 GLY A CA 1
ATOM 2788 C C . GLY A 1 357 ? 39.508 -5.177 -22.889 1.00 37.62 357 GLY A C 1
ATOM 2789 O O . GLY A 1 357 ? 40.494 -4.462 -23.016 1.00 37.62 357 GLY A O 1
ATOM 2790 N N . SER A 1 358 ? 39.594 -6.503 -23.070 1.00 33.31 358 SER A N 1
ATOM 2791 C CA . SER A 1 358 ? 40.895 -7.181 -23.306 1.00 33.31 358 SER A CA 1
ATOM 2792 C C . SER A 1 358 ? 41.154 -7.674 -24.738 1.00 33.31 358 SER A C 1
ATOM 2794 O O . SER A 1 358 ? 42.192 -8.280 -24.984 1.00 33.31 358 SER A O 1
ATOM 2796 N N . SER A 1 359 ? 40.249 -7.424 -25.690 1.00 34.31 359 SER A N 1
ATOM 2797 C CA . SER A 1 359 ? 40.438 -7.757 -27.110 1.00 34.31 359 SER A CA 1
ATOM 2798 C C . SER A 1 359 ? 40.571 -6.476 -27.933 1.00 34.31 359 SER A C 1
ATOM 2800 O O . SER A 1 359 ? 39.643 -5.670 -28.004 1.00 34.31 359 SER A O 1
ATOM 2802 N N . SER A 1 360 ? 41.725 -6.301 -28.573 1.00 35.84 360 SER A N 1
ATOM 2803 C CA . SER A 1 360 ? 42.151 -5.109 -29.322 1.00 35.84 360 SER A CA 1
ATOM 2804 C C . SER A 1 360 ? 41.271 -4.721 -30.523 1.00 35.84 360 SER A C 1
ATOM 2806 O O . SER A 1 360 ? 41.506 -3.679 -31.125 1.00 35.84 360 SER A O 1
ATOM 2808 N N . ARG A 1 361 ? 40.243 -5.509 -30.876 1.00 35.06 361 ARG A N 1
ATOM 2809 C CA . ARG A 1 361 ? 39.292 -5.194 -31.963 1.00 35.06 361 ARG A CA 1
ATOM 2810 C C . ARG A 1 361 ? 37.945 -4.623 -31.498 1.00 35.06 361 ARG A C 1
ATOM 2812 O O . ARG A 1 361 ? 37.222 -4.070 -32.318 1.00 35.06 361 ARG A O 1
ATOM 2819 N N . GLU A 1 362 ? 37.594 -4.715 -30.213 1.00 40.00 362 GLU A N 1
ATOM 2820 C CA . GLU A 1 362 ? 36.305 -4.218 -29.682 1.00 40.00 362 GLU A CA 1
ATOM 2821 C C . GLU A 1 362 ? 36.381 -2.823 -29.054 1.00 40.00 362 GLU A C 1
ATOM 2823 O O . GLU A 1 362 ? 35.356 -2.174 -28.854 1.00 40.00 362 GLU A O 1
ATOM 2828 N N . HIS A 1 363 ? 37.598 -2.311 -28.848 1.00 42.53 363 HIS A N 1
ATOM 2829 C CA . HIS A 1 363 ? 37.857 -0.906 -28.503 1.00 42.53 363 HIS A CA 1
ATOM 2830 C C . HIS A 1 363 ? 37.438 0.069 -29.619 1.00 42.53 363 HIS A C 1
ATOM 2832 O O . HIS A 1 363 ? 37.447 1.272 -29.405 1.00 42.53 363 HIS A O 1
ATOM 2838 N N . ALA A 1 364 ? 37.013 -0.432 -30.783 1.00 48.38 364 ALA A N 1
ATOM 2839 C CA . ALA A 1 364 ? 36.581 0.382 -31.917 1.00 48.38 364 ALA A CA 1
ATOM 2840 C C . ALA A 1 364 ? 35.332 1.251 -31.645 1.00 48.38 364 ALA A C 1
ATOM 2842 O O . ALA A 1 364 ? 35.113 2.210 -32.372 1.00 48.38 364 ALA A O 1
ATOM 2843 N N . ASN A 1 365 ? 34.526 0.949 -30.614 1.00 62.94 365 ASN A N 1
ATOM 2844 C CA . ASN A 1 365 ? 33.270 1.667 -30.328 1.00 62.94 365 ASN A CA 1
ATOM 2845 C C . ASN A 1 365 ? 33.297 2.513 -29.038 1.00 62.94 365 ASN A C 1
ATOM 2847 O O . ASN A 1 365 ? 32.277 3.097 -28.674 1.00 62.94 365 ASN A O 1
ATOM 2851 N N . VAL A 1 366 ? 34.421 2.557 -28.315 1.00 68.31 366 VAL A N 1
ATOM 2852 C CA . VAL A 1 366 ? 34.572 3.396 -27.115 1.00 68.31 366 VAL A CA 1
ATOM 2853 C C . VAL A 1 366 ? 35.447 4.584 -27.482 1.00 68.31 366 VAL A C 1
ATOM 2855 O O . VAL A 1 366 ? 36.648 4.431 -27.671 1.00 68.31 366 VAL A O 1
ATOM 2858 N N . LEU A 1 367 ? 34.837 5.766 -27.581 1.00 74.19 367 LEU A N 1
ATOM 2859 C CA . LEU A 1 367 ? 35.544 6.982 -27.992 1.00 74.19 367 LEU A CA 1
ATOM 2860 C C . LEU A 1 367 ? 36.390 7.578 -26.858 1.00 74.19 367 LEU A C 1
ATOM 2862 O O . LEU A 1 367 ? 37.477 8.087 -27.104 1.00 74.19 367 LEU A O 1
ATOM 2866 N N . HIS A 1 368 ? 35.907 7.515 -25.612 1.00 77.19 368 HIS A N 1
ATOM 2867 C CA . HIS A 1 368 ? 36.584 8.111 -24.460 1.00 77.19 368 HIS A CA 1
ATOM 2868 C C . HIS A 1 368 ? 36.138 7.483 -23.134 1.00 77.19 368 HIS A C 1
ATOM 2870 O O . HIS A 1 368 ? 34.994 7.047 -22.998 1.00 77.19 368 HIS A O 1
ATOM 2876 N N . VAL A 1 369 ? 37.039 7.453 -22.146 1.00 75.06 369 VAL A N 1
ATOM 2877 C CA . VAL A 1 369 ? 36.761 6.991 -20.778 1.00 75.06 369 VAL A CA 1
ATOM 2878 C C . VAL A 1 369 ? 37.410 7.945 -19.783 1.00 75.06 369 VAL A C 1
ATOM 2880 O O . VAL A 1 369 ? 38.631 8.083 -19.756 1.00 75.06 369 VAL A O 1
ATOM 2883 N N . GLU A 1 370 ? 36.602 8.521 -18.900 1.00 78.50 370 GLU A N 1
ATOM 2884 C CA . GLU A 1 370 ? 37.062 9.388 -17.815 1.00 78.50 370 GLU A CA 1
ATOM 2885 C C . GLU A 1 370 ? 36.417 9.019 -16.472 1.00 78.50 370 GLU A C 1
ATOM 2887 O O . GLU A 1 370 ? 35.444 8.265 -16.394 1.00 78.50 370 GLU A O 1
ATOM 2892 N N . LYS A 1 371 ? 36.977 9.542 -15.376 1.00 77.75 371 LYS A N 1
ATOM 2893 C CA . LYS A 1 371 ? 36.394 9.391 -14.038 1.00 77.75 371 LYS A CA 1
ATOM 2894 C C . LYS A 1 371 ? 35.453 10.557 -13.759 1.00 77.75 371 LYS A C 1
ATOM 2896 O O . LYS A 1 371 ? 35.906 11.684 -13.600 1.00 77.75 371 LYS A O 1
ATOM 2901 N N . TYR A 1 372 ? 34.172 10.254 -13.587 1.00 77.50 372 TYR A N 1
ATOM 2902 C CA . TYR A 1 372 ? 33.143 11.246 -13.289 1.00 77.50 372 TYR A CA 1
ATOM 2903 C C . TYR A 1 372 ? 32.698 11.176 -11.819 1.00 77.50 372 TYR A C 1
ATOM 2905 O O . TYR A 1 372 ? 32.397 10.096 -11.307 1.00 77.50 372 TYR A O 1
ATOM 2913 N N . LYS A 1 373 ? 32.660 12.319 -11.118 1.00 82.00 373 LYS A N 1
ATOM 2914 C CA . LYS A 1 373 ? 32.227 12.410 -9.711 1.00 82.00 373 LYS A CA 1
ATOM 2915 C C . LYS A 1 373 ? 30.855 13.073 -9.626 1.00 82.00 373 LYS A C 1
ATOM 2917 O O . LYS A 1 373 ? 30.727 14.264 -9.884 1.00 82.00 373 LYS A O 1
ATOM 2922 N N . HIS A 1 374 ? 29.853 12.321 -9.179 1.00 79.06 374 HIS A N 1
ATOM 2923 C CA . HIS A 1 374 ? 28.489 12.815 -8.975 1.00 79.06 374 HIS A CA 1
ATOM 2924 C C . HIS A 1 374 ? 27.817 12.170 -7.754 1.00 79.06 374 HIS A C 1
ATOM 2926 O O . HIS A 1 374 ? 28.405 11.318 -7.084 1.00 79.06 374 HIS A O 1
ATOM 2932 N N . LYS A 1 375 ? 26.583 12.580 -7.449 1.00 79.69 375 LYS A N 1
ATOM 2933 C CA . LYS A 1 375 ? 25.750 11.927 -6.430 1.00 79.69 375 LYS A CA 1
ATOM 2934 C C . LYS A 1 375 ? 25.144 10.646 -7.012 1.00 79.69 375 LYS A C 1
ATOM 2936 O O . LYS A 1 375 ? 24.609 10.682 -8.113 1.00 79.69 375 LYS A O 1
ATOM 2941 N N . TYR A 1 376 ? 25.186 9.553 -6.253 1.00 79.62 376 TYR A N 1
ATOM 2942 C CA . TYR A 1 376 ? 24.627 8.253 -6.638 1.00 79.62 376 TYR A CA 1
ATOM 2943 C C . TYR A 1 376 ? 23.759 7.696 -5.496 1.00 79.62 376 TYR A C 1
ATOM 2945 O O . TYR A 1 376 ? 24.086 7.959 -4.334 1.00 79.62 376 TYR A O 1
ATOM 2953 N N . PRO A 1 377 ? 22.655 6.975 -5.768 1.00 75.81 377 PRO A N 1
ATOM 2954 C CA . PRO A 1 377 ? 21.815 6.401 -4.720 1.00 75.81 377 PRO A CA 1
ATOM 2955 C C . PRO A 1 377 ? 22.514 5.240 -3.998 1.00 75.81 377 PRO A C 1
ATOM 2957 O O . PRO A 1 377 ? 23.027 4.308 -4.616 1.00 75.81 377 PRO A O 1
ATOM 2960 N N . TYR A 1 378 ? 22.484 5.282 -2.666 1.00 76.31 378 TYR A N 1
ATOM 2961 C CA . TYR A 1 378 ? 22.963 4.212 -1.792 1.00 76.31 378 TYR A CA 1
ATOM 2962 C C . TYR A 1 378 ? 21.833 3.739 -0.890 1.00 76.31 378 TYR A C 1
ATOM 2964 O O . TYR A 1 378 ? 21.040 4.542 -0.392 1.00 76.31 378 TYR A O 1
ATOM 2972 N N . ASP A 1 379 ? 21.788 2.435 -0.643 1.00 70.19 379 ASP A N 1
ATOM 2973 C CA . ASP A 1 379 ? 20.855 1.845 0.297 1.00 70.19 379 ASP A CA 1
ATOM 2974 C C . ASP A 1 379 ? 21.135 2.423 1.689 1.00 70.19 379 ASP A C 1
ATOM 2976 O O . ASP A 1 379 ? 22.260 2.395 2.203 1.00 70.19 379 ASP A O 1
ATOM 2980 N N . TRP A 1 380 ? 20.104 3.002 2.301 1.00 55.25 380 TRP A N 1
ATOM 2981 C CA . TRP A 1 380 ? 20.247 3.772 3.533 1.00 55.25 380 TRP A CA 1
ATOM 2982 C C . TRP A 1 380 ? 20.701 2.921 4.723 1.00 55.25 380 TRP A C 1
ATOM 2984 O O . TRP A 1 380 ? 21.192 3.489 5.704 1.00 55.25 380 TRP A O 1
ATOM 2994 N N . ARG A 1 381 ? 20.585 1.590 4.642 1.00 62.25 381 ARG A N 1
ATOM 2995 C CA . ARG A 1 381 ? 20.917 0.663 5.723 1.00 62.25 381 ARG A CA 1
ATOM 2996 C C . ARG A 1 381 ? 22.246 -0.052 5.488 1.00 62.25 381 ARG A C 1
ATOM 2998 O O . ARG A 1 381 ? 23.130 0.046 6.330 1.00 62.25 381 ARG A O 1
ATOM 3005 N N . THR A 1 382 ? 22.411 -0.716 4.350 1.00 70.88 382 THR A N 1
ATOM 3006 C CA . THR A 1 382 ? 23.627 -1.461 3.972 1.00 70.88 382 THR A CA 1
ATOM 3007 C C . THR A 1 382 ? 24.753 -0.563 3.468 1.00 70.88 382 THR A C 1
ATOM 3009 O O . THR A 1 382 ? 25.902 -0.999 3.428 1.00 70.88 382 THR A O 1
ATOM 3012 N N . LYS A 1 383 ? 24.443 0.685 3.087 1.00 76.56 383 LYS A N 1
ATOM 3013 C CA . LYS A 1 383 ? 25.387 1.641 2.485 1.00 76.56 383 LYS A CA 1
ATOM 3014 C C . LYS A 1 383 ? 26.041 1.120 1.201 1.00 76.56 383 LYS A C 1
ATOM 3016 O O . LYS A 1 383 ? 27.135 1.553 0.849 1.00 76.56 383 LYS A O 1
ATOM 3021 N N . GLN A 1 384 ? 25.373 0.213 0.488 1.00 77.38 384 GLN A N 1
ATOM 3022 C CA . GLN A 1 384 ? 25.796 -0.266 -0.829 1.00 77.38 384 GLN A CA 1
ATOM 3023 C C . GLN A 1 384 ? 25.094 0.517 -1.950 1.00 77.38 384 GLN A C 1
ATOM 3025 O O . GLN A 1 384 ? 24.009 1.055 -1.710 1.00 77.38 384 GLN A O 1
ATOM 3030 N N . PRO A 1 385 ? 25.690 0.631 -3.152 1.00 76.44 385 PRO A N 1
ATOM 3031 C CA . PRO A 1 385 ? 25.053 1.341 -4.258 1.00 76.44 385 PRO A CA 1
ATOM 3032 C C . PRO A 1 385 ? 23.782 0.614 -4.716 1.00 76.44 385 PRO A C 1
ATOM 3034 O O . PRO A 1 385 ? 23.743 -0.615 -4.744 1.00 76.44 385 PRO A O 1
ATOM 3037 N N . VAL A 1 386 ? 22.750 1.375 -5.081 1.00 79.12 386 VAL A N 1
ATOM 3038 C CA . VAL A 1 386 ? 21.468 0.837 -5.562 1.00 79.12 386 VAL A CA 1
ATOM 3039 C C . VAL A 1 386 ? 21.448 0.843 -7.083 1.00 79.12 386 VAL A C 1
ATOM 3041 O O . VAL A 1 386 ? 21.808 1.841 -7.703 1.00 79.12 386 VAL A O 1
ATOM 3044 N N . VAL A 1 387 ? 20.974 -0.251 -7.677 1.00 81.06 387 VAL A N 1
ATOM 3045 C CA . VAL A 1 387 ? 20.688 -0.342 -9.112 1.00 81.06 387 VAL A CA 1
ATOM 3046 C C . VAL A 1 387 ? 19.191 -0.463 -9.343 1.00 81.06 387 VAL A C 1
ATOM 3048 O O . VAL A 1 387 ? 18.474 -1.085 -8.559 1.00 81.06 387 VAL A O 1
ATOM 3051 N N . ILE A 1 388 ? 18.720 0.138 -10.430 1.00 80.88 388 ILE A N 1
ATOM 3052 C CA . ILE A 1 388 ? 17.339 0.002 -10.885 1.00 80.88 388 ILE A CA 1
ATOM 3053 C C . ILE A 1 388 ? 17.286 -1.212 -11.809 1.00 80.88 388 ILE A C 1
ATOM 3055 O O . ILE A 1 388 ? 18.140 -1.370 -12.681 1.00 80.88 388 ILE A O 1
ATOM 3059 N N . ARG A 1 389 ? 16.301 -2.084 -11.603 1.00 81.12 389 ARG A N 1
ATOM 3060 C CA . ARG A 1 389 ? 16.093 -3.290 -12.403 1.00 81.12 389 ARG A CA 1
ATOM 3061 C C . ARG A 1 389 ? 14.599 -3.512 -12.613 1.00 81.12 389 ARG A C 1
ATOM 3063 O O . ARG A 1 389 ? 13.857 -3.638 -11.640 1.00 81.12 389 ARG A O 1
ATOM 3070 N N . ALA A 1 390 ? 14.173 -3.601 -13.867 1.00 75.25 390 ALA A N 1
ATOM 3071 C CA . ALA A 1 390 ? 12.827 -4.017 -14.218 1.00 75.25 390 ALA A CA 1
ATOM 3072 C C . ALA A 1 390 ? 12.649 -5.491 -13.850 1.00 75.25 390 ALA A C 1
ATOM 3074 O O . ALA A 1 390 ? 13.420 -6.360 -14.259 1.00 75.25 390 ALA A O 1
ATOM 3075 N N . THR A 1 391 ? 11.628 -5.754 -13.050 1.00 67.94 391 THR A N 1
ATOM 3076 C CA . THR A 1 391 ? 11.216 -7.093 -12.634 1.00 67.94 391 THR A CA 1
ATOM 3077 C C . THR A 1 391 ? 9.732 -7.231 -12.926 1.00 67.94 391 THR A C 1
ATOM 3079 O O . THR A 1 391 ? 9.010 -6.233 -12.954 1.00 67.94 391 THR A O 1
ATOM 3082 N N . GLN A 1 392 ? 9.267 -8.456 -13.171 1.00 69.94 392 GLN A N 1
ATOM 3083 C CA . GLN A 1 392 ? 7.831 -8.701 -13.263 1.00 69.94 392 GLN A CA 1
ATOM 3084 C C . GLN A 1 392 ? 7.205 -8.426 -11.895 1.00 69.94 392 GLN A C 1
ATOM 3086 O O . GLN A 1 392 ? 7.653 -8.961 -10.883 1.00 69.94 392 GLN A O 1
ATOM 3091 N N . GLN A 1 393 ? 6.202 -7.557 -11.872 1.00 72.62 393 GLN A N 1
ATOM 3092 C CA . GLN A 1 393 ? 5.506 -7.132 -10.664 1.00 72.62 393 GLN A CA 1
ATOM 3093 C C . GLN A 1 393 ? 4.009 -7.039 -10.965 1.00 72.62 393 GLN A C 1
ATOM 3095 O O . GLN A 1 393 ? 3.595 -6.836 -12.106 1.00 72.62 393 GLN A O 1
ATOM 3100 N N . TRP A 1 394 ? 3.199 -7.179 -9.925 1.00 75.69 394 TRP A N 1
ATOM 3101 C CA . TRP A 1 394 ? 1.769 -6.936 -9.959 1.00 75.69 394 TRP A CA 1
ATOM 3102 C C . TRP A 1 394 ? 1.496 -5.467 -9.673 1.00 75.69 394 TRP A C 1
ATOM 3104 O O . TRP A 1 394 ? 1.906 -4.935 -8.637 1.00 75.69 394 TRP A O 1
ATOM 3114 N N . PHE A 1 395 ? 0.753 -4.834 -10.572 1.00 73.31 395 PHE A N 1
ATOM 3115 C CA . PHE A 1 395 ? 0.295 -3.463 -10.425 1.00 73.31 395 PHE A CA 1
ATOM 3116 C C . PHE A 1 395 ? -1.229 -3.441 -10.323 1.00 73.31 395 PHE A C 1
ATOM 3118 O O . PHE A 1 395 ? -1.920 -4.144 -11.058 1.00 73.31 395 PHE A O 1
ATOM 3125 N N . ALA A 1 396 ? -1.746 -2.637 -9.401 1.00 73.44 396 ALA A N 1
ATOM 3126 C CA . ALA A 1 396 ? -3.123 -2.183 -9.435 1.00 73.44 396 ALA A CA 1
ATOM 3127 C C . ALA A 1 396 ? -3.186 -0.914 -10.293 1.00 73.44 396 ALA A C 1
ATOM 3129 O O . ALA A 1 396 ? -2.440 0.041 -10.045 1.00 73.44 396 ALA A O 1
ATOM 3130 N N . ASP A 1 397 ? -4.069 -0.924 -11.287 1.00 70.50 397 ASP A N 1
ATOM 3131 C CA . ASP A 1 397 ? -4.392 0.251 -12.090 1.00 70.50 397 ASP A CA 1
ATOM 3132 C C . ASP A 1 397 ? -5.166 1.250 -11.220 1.00 70.50 397 ASP A C 1
ATOM 3134 O O . ASP A 1 397 ? -6.303 1.004 -10.812 1.00 70.50 397 ASP A O 1
ATOM 3138 N N . VAL A 1 398 ? -4.504 2.356 -10.882 1.00 76.06 398 VAL A N 1
ATOM 3139 C CA . VAL A 1 398 ? -5.101 3.447 -10.109 1.00 76.06 398 VAL A CA 1
ATOM 3140 C C . VAL A 1 398 ? -5.764 4.450 -11.043 1.00 76.06 398 VAL A C 1
ATOM 3142 O O . VAL A 1 398 ? -6.745 5.081 -10.653 1.00 76.06 398 VAL A O 1
ATOM 3145 N N . ASP A 1 399 ? -5.260 4.587 -12.268 1.00 69.56 399 ASP A N 1
ATOM 3146 C CA . ASP A 1 399 ? -5.709 5.586 -13.229 1.00 69.56 399 ASP A CA 1
ATOM 3147 C C . ASP A 1 399 ? -7.203 5.452 -13.514 1.00 69.56 399 ASP A C 1
ATOM 3149 O O . ASP A 1 399 ? -7.950 6.424 -13.388 1.00 69.56 399 ASP A O 1
ATOM 3153 N N . SER A 1 400 ? -7.673 4.222 -13.731 1.00 67.94 400 SER A N 1
ATOM 3154 C CA . SER A 1 400 ? -9.089 3.975 -13.998 1.00 67.94 400 SER A CA 1
ATOM 3155 C C . SER A 1 400 ? -10.021 4.289 -12.821 1.00 67.94 400 SER A C 1
ATOM 3157 O O . SER A 1 400 ? -11.215 4.500 -13.047 1.00 67.94 400 SER A O 1
ATOM 3159 N N . ILE A 1 401 ? -9.533 4.335 -11.576 1.00 73.00 401 ILE A N 1
ATOM 3160 C CA . ILE A 1 401 ? -10.351 4.576 -10.371 1.00 73.00 401 ILE A CA 1
ATOM 3161 C C . ILE A 1 401 ? -10.201 5.987 -9.786 1.00 73.00 401 ILE A C 1
ATOM 3163 O O . ILE A 1 401 ? -10.926 6.319 -8.844 1.00 73.00 401 ILE A O 1
ATOM 3167 N N . LYS A 1 402 ? -9.314 6.830 -10.336 1.00 79.69 402 LYS A N 1
ATOM 3168 C CA . LYS A 1 402 ? -9.028 8.186 -9.826 1.00 79.69 402 LYS A CA 1
ATOM 3169 C C . LYS A 1 402 ? -10.282 9.027 -9.643 1.00 79.69 402 LYS A C 1
ATOM 3171 O O . LYS A 1 402 ? -10.520 9.531 -8.549 1.00 79.69 402 LYS A O 1
ATOM 3176 N N . ASP A 1 403 ? -11.110 9.133 -10.675 1.00 79.81 403 ASP A N 1
ATOM 3177 C CA . ASP A 1 403 ? -12.309 9.976 -10.629 1.00 79.81 403 ASP A CA 1
ATOM 3178 C C . ASP A 1 403 ? -13.300 9.502 -9.566 1.00 79.81 403 ASP A C 1
ATOM 3180 O O . ASP A 1 403 ? -13.900 10.310 -8.858 1.00 79.81 403 ASP A O 1
ATOM 3184 N N . SER A 1 404 ? -13.428 8.183 -9.399 1.00 78.81 404 SER A N 1
ATOM 3185 C CA . SER A 1 404 ? -14.296 7.595 -8.374 1.00 78.81 404 SER A CA 1
ATOM 3186 C C . SER A 1 404 ? -13.746 7.843 -6.966 1.00 78.81 404 SER A C 1
ATOM 3188 O O . SER A 1 404 ? -14.507 8.177 -6.059 1.00 78.81 404 SER A O 1
ATOM 3190 N N . ALA A 1 405 ? -12.426 7.746 -6.785 1.00 85.19 405 ALA A N 1
ATOM 3191 C CA . ALA A 1 405 ? -11.753 8.082 -5.532 1.00 85.19 405 ALA A CA 1
ATOM 3192 C C . ALA A 1 405 ? -11.921 9.566 -5.171 1.00 85.19 405 ALA A C 1
ATOM 3194 O O . ALA A 1 405 ? -12.284 9.893 -4.044 1.00 85.19 405 ALA A O 1
ATOM 3195 N N . LEU A 1 406 ? -11.731 10.474 -6.131 1.00 87.56 406 LEU A N 1
ATOM 3196 C CA . LEU A 1 406 ? -11.935 11.909 -5.924 1.00 87.56 406 LEU A CA 1
ATOM 3197 C C . LEU A 1 406 ? -13.408 12.239 -5.647 1.00 87.56 406 LEU A C 1
ATOM 3199 O O . LEU A 1 406 ? -13.708 13.042 -4.764 1.00 87.56 406 LEU A O 1
ATOM 3203 N N . ALA A 1 407 ? -14.342 11.581 -6.340 1.00 84.31 407 ALA A N 1
ATOM 3204 C CA . ALA A 1 407 ? -15.770 11.740 -6.094 1.00 84.31 407 ALA A CA 1
ATOM 3205 C C . ALA A 1 407 ? -16.166 11.294 -4.679 1.00 84.31 407 ALA A C 1
ATOM 3207 O O . ALA A 1 407 ? -16.955 11.992 -4.042 1.00 84.31 407 ALA A O 1
ATOM 3208 N N . ALA A 1 408 ? -15.591 10.195 -4.176 1.00 85.31 408 ALA A N 1
ATOM 3209 C CA . ALA A 1 408 ? -15.825 9.703 -2.817 1.00 85.31 408 ALA A CA 1
ATOM 3210 C C . ALA A 1 408 ? -15.344 10.687 -1.738 1.00 85.31 408 ALA A C 1
ATOM 3212 O O . ALA A 1 408 ? -15.886 10.710 -0.637 1.00 85.31 408 ALA A O 1
ATOM 3213 N N . LEU A 1 409 ? -14.370 11.550 -2.051 1.00 87.56 409 LEU A N 1
ATOM 3214 C CA . LEU A 1 409 ? -13.933 12.592 -1.128 1.00 87.56 409 LEU A CA 1
ATOM 3215 C C . LEU A 1 409 ? -14.910 13.761 -1.027 1.00 87.56 409 LEU A C 1
ATOM 3217 O O . LEU A 1 409 ? -14.782 14.543 -0.093 1.00 87.56 409 LEU A O 1
ATOM 3221 N N . ARG A 1 410 ? -15.852 13.953 -1.958 1.00 84.00 410 ARG A N 1
ATOM 3222 C CA . ARG A 1 410 ? -16.707 15.156 -2.021 1.00 84.00 410 ARG A CA 1
ATOM 3223 C C . ARG A 1 410 ? -17.443 15.434 -0.712 1.00 84.00 410 ARG A C 1
ATOM 3225 O O . ARG A 1 410 ? -17.365 16.552 -0.212 1.00 84.00 410 ARG A O 1
ATOM 3232 N N . ASP A 1 411 ? -18.034 14.400 -0.128 1.00 81.94 411 ASP A N 1
ATOM 3233 C CA . ASP A 1 411 ? -18.866 14.514 1.074 1.00 81.94 411 ASP A CA 1
ATOM 3234 C C . ASP A 1 411 ? -18.065 14.310 2.376 1.00 81.94 411 ASP A C 1
ATOM 3236 O O . ASP A 1 411 ? -18.618 14.311 3.473 1.00 81.94 411 ASP A O 1
ATOM 3240 N N . VAL A 1 412 ? -16.736 14.179 2.276 1.00 90.44 412 VAL A N 1
ATOM 3241 C CA . VAL A 1 412 ? -15.841 14.030 3.430 1.00 90.44 412 VAL A CA 1
ATOM 3242 C C . VAL A 1 412 ? -15.439 15.399 3.977 1.00 90.44 412 VAL A C 1
ATOM 3244 O O . VAL A 1 412 ? -14.857 16.237 3.279 1.00 90.44 412 VAL A O 1
ATOM 3247 N N . LYS A 1 413 ? -15.685 15.627 5.268 1.00 92.69 413 LYS A N 1
ATOM 3248 C CA . LYS A 1 413 ? -15.199 16.816 5.973 1.00 92.69 413 LYS A CA 1
ATOM 3249 C C . LYS A 1 413 ? -13.748 16.615 6.414 1.00 92.69 413 LYS A C 1
ATOM 3251 O O . LYS A 1 413 ? -13.453 15.704 7.180 1.00 92.69 413 LYS A O 1
ATOM 3256 N N . PHE A 1 414 ? -12.856 17.504 5.982 1.00 92.19 414 PHE A N 1
ATOM 3257 C CA . PHE A 1 414 ? -11.450 17.498 6.389 1.00 92.19 414 PHE A CA 1
ATOM 3258 C C . PHE A 1 414 ? -11.201 18.520 7.493 1.00 92.19 414 PHE A C 1
ATOM 3260 O O . PHE A 1 414 ? -11.744 19.618 7.466 1.00 92.19 414 PHE A O 1
ATOM 3267 N N . VAL A 1 415 ? -10.351 18.170 8.456 1.00 86.88 415 VAL A N 1
ATOM 3268 C CA . VAL A 1 415 ? -9.875 19.102 9.482 1.00 86.88 415 VAL A CA 1
ATOM 3269 C C . VAL A 1 415 ? -8.363 18.903 9.645 1.00 86.88 415 VAL A C 1
ATOM 3271 O O . VAL A 1 415 ? -7.950 17.840 10.106 1.00 86.88 415 VAL A O 1
ATOM 3274 N N . PRO A 1 416 ? -7.520 19.889 9.280 1.00 90.00 416 PRO A N 1
ATOM 3275 C CA . PRO A 1 416 ? -7.858 21.146 8.601 1.00 90.00 416 PRO A CA 1
ATOM 3276 C C . PRO A 1 416 ? -8.228 20.938 7.119 1.00 90.00 416 PRO A C 1
ATOM 3278 O O . PRO A 1 416 ? -7.800 19.964 6.499 1.00 90.00 416 PRO A O 1
ATOM 3281 N N . ASP A 1 417 ? -8.933 21.903 6.518 1.00 90.75 417 ASP A N 1
ATOM 3282 C CA . ASP A 1 417 ? -9.387 21.845 5.112 1.00 90.75 417 ASP A CA 1
ATOM 3283 C C . ASP A 1 417 ? -8.248 21.606 4.104 1.00 90.75 417 ASP A C 1
ATOM 3285 O O . ASP A 1 417 ? -8.438 20.979 3.060 1.00 90.75 417 ASP A O 1
ATOM 3289 N N . ALA A 1 418 ? -7.031 22.059 4.425 1.00 88.75 418 ALA A N 1
ATOM 3290 C CA . ALA A 1 418 ? -5.842 21.843 3.602 1.00 88.75 418 ALA A CA 1
ATOM 3291 C C . ALA A 1 418 ? -5.507 20.352 3.383 1.00 88.75 418 ALA A C 1
ATOM 3293 O O . ALA A 1 418 ? -4.865 20.015 2.385 1.00 88.75 418 ALA A O 1
ATOM 3294 N N . GLY A 1 419 ? -5.955 19.457 4.275 1.00 89.19 419 GLY A N 1
ATOM 3295 C CA . GLY A 1 419 ? -5.755 18.010 4.150 1.00 89.19 419 GLY A CA 1
ATOM 3296 C C . GLY A 1 419 ? -6.378 17.425 2.880 1.00 89.19 419 GLY A C 1
ATOM 3297 O O . GLY A 1 419 ? -5.774 16.559 2.248 1.00 89.19 419 GLY A O 1
ATOM 3298 N N . ARG A 1 420 ? -7.517 17.974 2.434 1.00 92.00 420 ARG A N 1
ATOM 3299 C CA . ARG A 1 420 ? -8.199 17.550 1.203 1.00 92.00 420 ARG A CA 1
ATOM 3300 C C . ARG A 1 420 ? -7.292 17.689 -0.016 1.00 92.00 420 ARG A C 1
ATOM 3302 O O . ARG A 1 420 ? -6.982 16.698 -0.667 1.00 92.00 420 ARG A O 1
ATOM 3309 N N . LYS A 1 421 ? -6.805 18.909 -0.274 1.00 91.25 421 LYS A N 1
ATOM 3310 C CA . LYS A 1 421 ? -5.951 19.218 -1.438 1.00 91.25 421 LYS A CA 1
ATOM 3311 C C . LYS A 1 421 ? -4.693 18.353 -1.465 1.00 91.25 421 LYS A C 1
ATOM 3313 O O . LYS A 1 421 ? -4.216 17.974 -2.529 1.00 91.25 421 LYS A O 1
ATOM 3318 N N . ARG A 1 422 ? -4.153 18.046 -0.281 1.00 89.69 422 ARG A N 1
ATOM 3319 C CA . ARG A 1 422 ? -2.976 17.191 -0.129 1.00 89.69 422 ARG A CA 1
ATOM 3320 C C . ARG A 1 422 ? -3.271 15.734 -0.489 1.00 89.69 422 ARG A C 1
ATOM 3322 O O . ARG A 1 422 ? -2.452 15.118 -1.157 1.00 89.69 422 ARG A O 1
ATOM 3329 N N . LEU A 1 423 ? -4.402 15.176 -0.053 1.00 91.06 423 LEU A N 1
ATOM 3330 C CA . LEU A 1 423 ? -4.788 13.810 -0.422 1.00 91.06 423 LEU A CA 1
ATOM 3331 C C . LEU A 1 423 ? -5.126 13.714 -1.917 1.00 91.06 423 LEU A C 1
ATOM 3333 O O . LEU A 1 423 ? -4.653 12.802 -2.589 1.00 91.06 423 LEU A O 1
ATOM 3337 N N . GLU A 1 424 ? -5.877 14.684 -2.444 1.00 92.38 424 GLU A N 1
ATOM 3338 C CA . GLU A 1 424 ? -6.244 14.758 -3.864 1.00 92.38 424 GLU A CA 1
ATOM 3339 C C . GLU A 1 424 ? -5.002 14.805 -4.766 1.00 92.38 424 GLU A C 1
ATOM 3341 O O . GLU A 1 424 ? -4.918 14.040 -5.725 1.00 92.38 424 GLU A O 1
ATOM 3346 N N . SER A 1 425 ? -3.989 15.619 -4.434 1.00 90.62 425 SER A N 1
ATOM 3347 C CA . SER A 1 425 ? -2.764 15.692 -5.243 1.00 90.62 425 SER A CA 1
ATOM 3348 C C . SER A 1 425 ? -1.992 14.369 -5.277 1.00 90.62 425 SER A C 1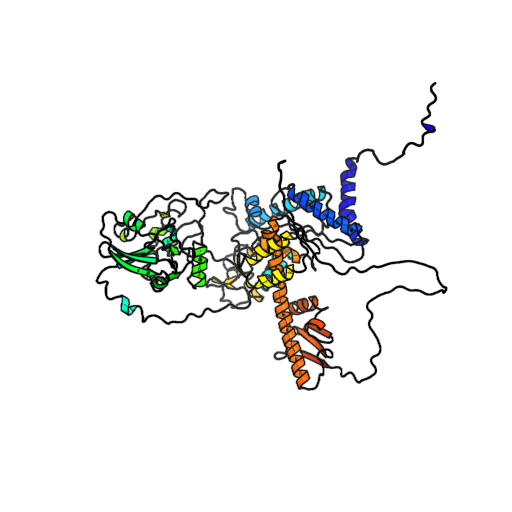
ATOM 3350 O O . SER A 1 425 ? -1.473 13.990 -6.328 1.00 90.62 425 SER A O 1
ATOM 3352 N N . PHE A 1 426 ? -1.956 13.627 -4.163 1.00 87.06 426 PHE A N 1
ATOM 3353 C CA . PHE A 1 426 ? -1.328 12.306 -4.125 1.00 87.06 426 PHE A CA 1
ATOM 3354 C C . PHE A 1 426 ? -2.095 11.262 -4.941 1.00 87.06 426 PHE A C 1
ATOM 3356 O O . PHE A 1 426 ? -1.460 10.386 -5.527 1.00 87.06 426 PHE A O 1
ATOM 3363 N N . VAL A 1 427 ? -3.430 11.332 -4.986 1.00 85.88 427 VAL A N 1
ATOM 3364 C CA . VAL A 1 427 ? -4.261 10.448 -5.825 1.00 85.88 427 VAL A CA 1
ATOM 3365 C C . VAL A 1 427 ? -4.056 10.762 -7.308 1.00 85.88 427 VAL A C 1
ATOM 3367 O O . VAL A 1 427 ? -3.806 9.852 -8.094 1.00 85.88 427 VAL A O 1
ATOM 3370 N N . VAL A 1 428 ? -4.087 12.042 -7.691 1.00 83.44 428 VAL A N 1
ATOM 3371 C CA . VAL A 1 428 ? -3.919 12.475 -9.090 1.00 83.44 428 VAL A CA 1
ATOM 3372 C C . VAL A 1 428 ? -2.544 12.090 -9.640 1.00 83.44 428 VAL A C 1
ATOM 3374 O O . VAL A 1 428 ? -2.449 11.576 -10.755 1.00 83.44 428 VAL A O 1
ATOM 3377 N N . GLY A 1 429 ? -1.483 12.276 -8.849 1.00 74.94 429 GLY A N 1
ATOM 3378 C CA . GLY A 1 429 ? -0.104 12.006 -9.264 1.00 74.94 429 GLY A CA 1
ATOM 3379 C C . GLY A 1 429 ? 0.277 10.525 -9.396 1.00 74.94 429 GLY A C 1
ATOM 3380 O O . GLY A 1 429 ? 1.440 10.237 -9.665 1.00 74.94 429 GLY A O 1
ATOM 3381 N N . ARG A 1 430 ? -0.649 9.580 -9.179 1.00 73.75 430 ARG A N 1
ATOM 3382 C CA . ARG A 1 430 ? -0.362 8.137 -9.167 1.00 73.75 430 ARG A CA 1
ATOM 3383 C C . ARG A 1 430 ? -1.210 7.387 -10.191 1.00 73.75 430 ARG A C 1
ATOM 3385 O O . ARG A 1 430 ? -2.403 7.228 -9.985 1.00 73.75 430 ARG A O 1
ATOM 3392 N N . SER A 1 431 ? -0.607 6.911 -11.278 1.00 69.00 431 SER A N 1
ATOM 3393 C CA . SER A 1 431 ? -1.268 6.074 -12.298 1.00 69.00 431 SER A CA 1
ATOM 3394 C C . SER A 1 431 ? -1.303 4.592 -11.918 1.00 69.00 431 SER A C 1
ATOM 3396 O O . SER A 1 431 ? -2.319 3.930 -12.093 1.00 69.00 431 SER A O 1
ATOM 3398 N N . GLU A 1 432 ? -0.220 4.081 -11.334 1.00 70.25 432 GLU A N 1
ATOM 3399 C CA . GLU A 1 432 ? -0.086 2.665 -10.996 1.00 70.25 432 GLU A CA 1
ATOM 3400 C C . GLU A 1 432 ? 0.352 2.468 -9.541 1.00 70.25 432 GLU A C 1
ATOM 3402 O O . GLU A 1 432 ? 1.082 3.267 -8.935 1.00 70.25 432 GLU A O 1
ATOM 3407 N N . TRP A 1 433 ? -0.082 1.359 -8.948 1.00 78.25 433 TRP A N 1
ATOM 3408 C CA . TRP A 1 433 ? 0.362 0.924 -7.632 1.00 78.25 433 TRP A CA 1
ATOM 3409 C C . TRP A 1 433 ? 0.950 -0.478 -7.714 1.00 78.25 433 TRP A C 1
ATOM 3411 O O . TRP A 1 433 ? 0.222 -1.454 -7.811 1.00 78.25 433 TRP A O 1
ATOM 3421 N N . CYS A 1 434 ? 2.276 -0.590 -7.599 1.00 76.81 434 CYS A N 1
ATOM 3422 C CA . CYS A 1 434 ? 2.939 -1.882 -7.419 1.00 76.81 434 CYS A CA 1
ATOM 3423 C C . CYS A 1 434 ? 2.522 -2.522 -6.083 1.00 76.81 434 CYS A C 1
ATOM 3425 O O . CYS A 1 434 ? 2.962 -2.077 -5.012 1.00 76.81 434 CYS A O 1
ATOM 3427 N N . ILE A 1 435 ? 1.689 -3.557 -6.163 1.00 82.69 435 ILE A N 1
ATOM 3428 C CA . ILE A 1 435 ? 1.117 -4.282 -5.025 1.00 82.69 435 ILE A CA 1
ATOM 3429 C C . ILE A 1 435 ? 1.883 -5.563 -4.687 1.00 82.69 435 ILE A C 1
ATOM 3431 O O . ILE A 1 435 ? 1.619 -6.137 -3.642 1.00 82.69 435 ILE A O 1
ATOM 3435 N N . SER A 1 436 ? 2.826 -6.024 -5.511 1.00 82.50 436 SER A N 1
ATOM 3436 C CA . SER A 1 436 ? 3.640 -7.211 -5.206 1.00 82.50 436 SER A CA 1
ATOM 3437 C C . SER A 1 436 ? 4.911 -6.887 -4.437 1.00 82.50 436 SER A C 1
ATOM 3439 O O . SER A 1 436 ? 5.556 -5.856 -4.632 1.00 82.50 436 SER A O 1
ATOM 3441 N N . ARG A 1 437 ? 5.307 -7.808 -3.563 1.00 83.06 437 ARG A N 1
ATOM 3442 C CA . ARG A 1 437 ? 6.567 -7.799 -2.821 1.00 83.06 437 ARG A CA 1
ATOM 3443 C C . ARG A 1 437 ? 7.154 -9.207 -2.828 1.00 83.06 437 ARG A C 1
ATOM 3445 O O . ARG A 1 437 ? 6.466 -10.169 -2.504 1.00 83.06 437 ARG A O 1
ATOM 3452 N N . GLN A 1 438 ? 8.445 -9.330 -3.118 1.00 86.44 438 GLN A N 1
ATOM 3453 C CA . GLN A 1 438 ? 9.165 -10.610 -3.093 1.00 86.44 438 GLN A CA 1
ATOM 3454 C C . GLN A 1 438 ? 9.591 -10.938 -1.654 1.00 86.44 438 GLN A C 1
ATOM 3456 O O . GLN A 1 438 ? 10.761 -10.793 -1.285 1.00 86.44 438 GLN A O 1
ATOM 3461 N N . ARG A 1 439 ? 8.623 -11.276 -0.796 1.00 84.88 439 ARG A N 1
ATOM 3462 C CA . ARG A 1 439 ? 8.827 -11.523 0.641 1.00 84.88 439 ARG A CA 1
ATOM 3463 C C . ARG A 1 439 ? 8.076 -12.761 1.104 1.00 84.88 439 ARG A C 1
ATOM 3465 O O . ARG A 1 439 ? 7.155 -13.225 0.444 1.00 84.88 439 ARG A O 1
ATOM 3472 N N . ALA A 1 440 ? 8.494 -13.309 2.243 1.00 87.50 440 ALA A N 1
ATOM 3473 C CA . ALA A 1 440 ? 7.833 -14.469 2.830 1.00 87.50 440 ALA A CA 1
ATOM 3474 C C . ALA A 1 440 ? 6.705 -14.055 3.788 1.00 87.50 440 ALA A C 1
ATOM 3476 O O . ALA A 1 440 ? 5.715 -14.782 3.906 1.00 87.50 440 ALA A O 1
ATOM 3477 N N . TRP A 1 441 ? 6.841 -12.913 4.475 1.00 92.19 441 TRP A N 1
ATOM 3478 C CA . TRP A 1 441 ? 5.889 -12.431 5.477 1.00 92.19 441 TRP A CA 1
ATOM 3479 C C . TRP A 1 441 ? 4.902 -11.385 4.932 1.00 92.19 441 TRP A C 1
ATOM 3481 O O . TRP A 1 441 ? 5.194 -10.190 4.853 1.00 92.19 441 TRP A O 1
ATOM 3491 N N . GLY A 1 442 ? 3.703 -11.863 4.598 1.00 91.38 442 GLY A N 1
ATOM 3492 C CA . GLY A 1 442 ? 2.565 -11.084 4.107 1.00 91.38 442 GLY A CA 1
ATOM 3493 C C . GLY A 1 442 ? 1.482 -11.991 3.522 1.00 91.38 442 GLY A C 1
ATOM 3494 O O . GLY A 1 442 ? 1.653 -13.218 3.474 1.00 91.38 442 GLY A O 1
ATOM 3495 N N . VAL A 1 443 ? 0.380 -11.408 3.060 1.00 92.12 443 VAL A N 1
ATOM 3496 C CA . VAL A 1 443 ? -0.674 -12.160 2.362 1.00 92.12 443 VAL A CA 1
ATOM 3497 C C . VAL A 1 443 ? -0.222 -12.457 0.930 1.00 92.12 443 VAL A C 1
ATOM 3499 O O . VAL A 1 443 ? 0.272 -11.548 0.270 1.00 92.12 443 VAL A O 1
ATOM 3502 N N . PRO A 1 444 ? -0.304 -13.701 0.421 1.00 92.19 444 PRO A N 1
ATOM 3503 C CA . PRO A 1 444 ? 0.155 -14.011 -0.924 1.00 92.19 444 PRO A CA 1
ATOM 3504 C C . PRO A 1 444 ? -0.767 -13.392 -1.971 1.00 92.19 444 PRO A C 1
ATOM 3506 O O . PRO A 1 444 ? -1.984 -13.363 -1.797 1.00 92.19 444 PRO A O 1
ATOM 3509 N N . ILE A 1 445 ? -0.203 -12.990 -3.107 1.00 89.44 445 ILE A N 1
ATOM 3510 C CA . ILE A 1 445 ? -1.012 -12.724 -4.298 1.00 89.44 445 ILE A CA 1
ATOM 3511 C C . ILE A 1 445 ? -1.546 -14.076 -4.805 1.00 89.44 445 ILE A C 1
ATOM 3513 O O . ILE A 1 445 ? -0.734 -14.969 -5.075 1.00 89.44 445 ILE A O 1
ATOM 3517 N N . PRO A 1 446 ? -2.878 -14.271 -4.929 1.00 88.62 446 PRO A N 1
ATOM 3518 C CA . PRO A 1 446 ? -3.484 -15.560 -5.267 1.00 88.62 446 PRO A CA 1
ATOM 3519 C C . PRO A 1 446 ? -3.364 -15.863 -6.770 1.00 88.62 446 PRO A C 1
ATOM 3521 O O . PRO A 1 446 ? -4.358 -16.016 -7.477 1.00 88.62 446 PRO A O 1
ATOM 3524 N N . ALA A 1 447 ? -2.127 -15.943 -7.262 1.00 86.38 447 ALA A N 1
ATOM 3525 C CA . ALA A 1 447 ? -1.798 -16.215 -8.652 1.00 86.38 447 ALA A CA 1
ATOM 3526 C C . ALA A 1 447 ? -1.164 -17.597 -8.823 1.00 86.38 447 ALA A C 1
ATOM 3528 O O . ALA A 1 447 ? -0.199 -17.963 -8.140 1.00 86.38 447 ALA A O 1
ATOM 3529 N N . LEU A 1 448 ? -1.701 -18.358 -9.775 1.00 85.69 448 LEU A N 1
ATOM 3530 C CA . LEU A 1 448 ? -1.061 -19.553 -10.312 1.00 85.69 448 LEU A CA 1
ATOM 3531 C C . LEU A 1 448 ? -0.338 -19.191 -11.609 1.00 85.69 448 LEU A C 1
ATOM 3533 O O . LEU A 1 448 ? -0.695 -18.227 -12.269 1.00 85.69 448 LEU A O 1
ATOM 3537 N N . TYR A 1 449 ? 0.663 -19.970 -11.985 1.00 80.19 449 TYR A N 1
ATOM 3538 C CA . TYR A 1 449 ? 1.394 -19.836 -13.239 1.00 80.19 449 TYR A CA 1
ATOM 3539 C C . TYR A 1 449 ? 1.343 -21.168 -13.976 1.00 80.19 449 TYR A C 1
ATOM 3541 O O . TYR A 1 449 ? 1.545 -22.214 -13.351 1.00 80.19 449 TYR A O 1
ATOM 3549 N N . ASP A 1 450 ? 1.041 -21.140 -15.270 1.00 79.81 450 ASP A N 1
ATOM 3550 C CA . ASP A 1 450 ? 1.095 -22.329 -16.126 1.00 79.81 450 ASP A CA 1
ATOM 3551 C C . ASP A 1 450 ? 2.546 -22.714 -16.489 1.00 79.81 450 ASP A C 1
ATOM 3553 O O . ASP A 1 450 ? 3.510 -22.141 -15.968 1.00 79.81 450 ASP A O 1
ATOM 3557 N N . ALA A 1 451 ? 2.710 -23.729 -17.342 1.00 75.25 451 ALA A N 1
ATOM 3558 C CA . ALA A 1 451 ? 4.024 -24.213 -17.763 1.00 75.25 451 ALA A CA 1
ATOM 3559 C C . ALA A 1 451 ? 4.803 -23.169 -18.584 1.00 75.25 451 ALA A C 1
ATOM 3561 O O . ALA A 1 451 ? 6.032 -23.157 -18.547 1.00 75.25 451 ALA A O 1
ATOM 3562 N N . GLU A 1 452 ? 4.093 -22.271 -19.269 1.00 69.94 452 GLU A N 1
ATOM 3563 C CA . GLU A 1 452 ? 4.645 -21.168 -20.057 1.00 69.94 452 GLU A CA 1
ATOM 3564 C C . GLU A 1 452 ? 4.959 -19.926 -19.202 1.00 69.94 452 GLU A C 1
ATOM 3566 O O . GLU A 1 452 ? 5.511 -18.948 -19.704 1.00 69.94 452 GLU A O 1
ATOM 3571 N N . GLY A 1 453 ? 4.631 -19.948 -17.905 1.00 70.88 453 GLY A N 1
ATOM 3572 C CA . GLY A 1 453 ? 4.876 -18.840 -16.984 1.00 70.88 453 GLY A CA 1
ATOM 3573 C C . GLY A 1 453 ? 3.838 -17.718 -17.058 1.00 70.88 453 GLY A C 1
ATOM 3574 O O . GLY A 1 453 ? 4.085 -16.635 -16.528 1.00 70.88 453 GLY A O 1
ATOM 3575 N N . ARG A 1 454 ? 2.670 -17.951 -17.667 1.00 73.88 454 ARG A N 1
ATOM 3576 C CA . ARG A 1 454 ? 1.559 -16.989 -17.698 1.00 73.88 454 ARG A CA 1
ATOM 3577 C C . ARG A 1 454 ? 0.759 -17.066 -16.406 1.00 73.88 454 ARG A C 1
ATOM 3579 O O . ARG A 1 454 ? 0.468 -18.155 -15.910 1.00 73.88 454 ARG A O 1
ATOM 3586 N N . ALA A 1 455 ? 0.379 -15.909 -15.871 1.00 78.06 455 ALA A N 1
ATOM 3587 C CA . ALA A 1 455 ? -0.414 -15.837 -14.653 1.00 78.06 455 ALA A CA 1
ATOM 3588 C C . ALA A 1 455 ? -1.881 -16.231 -14.911 1.00 78.06 455 ALA A C 1
ATOM 3590 O O . ALA A 1 455 ? -2.579 -15.621 -15.720 1.00 78.06 455 ALA A O 1
ATOM 3591 N N . VAL A 1 456 ? -2.360 -17.228 -14.173 1.00 80.31 456 VAL A N 1
ATOM 3592 C CA . VAL A 1 456 ? -3.749 -17.676 -14.109 1.00 80.31 456 VAL A CA 1
ATOM 3593 C C . VAL A 1 456 ? -4.367 -17.119 -12.833 1.00 80.31 456 VAL A C 1
ATOM 3595 O O . VAL A 1 456 ? -4.150 -17.632 -11.733 1.00 80.31 456 VAL A O 1
ATOM 3598 N N . VAL A 1 457 ? -5.124 -16.040 -13.010 1.00 77.31 457 VAL A N 1
ATOM 3599 C CA . VAL A 1 457 ? -5.941 -15.399 -11.978 1.00 77.31 457 VAL A CA 1
ATOM 3600 C C . VAL A 1 457 ? -7.345 -15.272 -12.554 1.00 77.31 457 VAL A C 1
ATOM 3602 O O . VAL A 1 457 ? -7.588 -14.411 -13.393 1.00 77.31 457 VAL A O 1
ATOM 3605 N N . THR A 1 458 ? -8.248 -16.165 -12.168 1.00 77.44 458 THR A N 1
ATOM 3606 C CA . THR A 1 458 ? -9.677 -16.174 -12.518 1.00 77.44 458 THR A CA 1
ATOM 3607 C C . THR A 1 458 ? -10.506 -16.230 -11.237 1.00 77.44 458 THR A C 1
ATOM 3609 O O . THR A 1 458 ? -9.971 -16.571 -10.183 1.00 77.44 458 THR A O 1
ATOM 3612 N N . ASP A 1 459 ? -11.807 -15.933 -11.303 1.00 71.44 459 ASP A N 1
ATOM 3613 C CA . ASP A 1 459 ? -12.673 -16.054 -10.121 1.00 71.44 459 ASP A CA 1
ATOM 3614 C C . ASP A 1 459 ? -12.637 -17.467 -9.541 1.00 71.44 459 ASP A C 1
ATOM 3616 O O . ASP A 1 459 ? -12.391 -17.646 -8.354 1.00 71.44 459 ASP A O 1
ATOM 3620 N N . GLU A 1 460 ? -12.732 -18.477 -10.407 1.00 76.12 460 GLU A N 1
ATOM 3621 C CA . GLU A 1 460 ? -12.617 -19.882 -10.019 1.00 76.12 460 GLU A CA 1
ATOM 3622 C C . GLU A 1 460 ? -11.263 -20.194 -9.360 1.00 76.12 460 GLU A C 1
ATOM 3624 O O . GLU A 1 460 ? -11.212 -20.887 -8.341 1.00 76.12 460 GLU A O 1
ATOM 3629 N N . SER A 1 461 ? -10.152 -19.674 -9.906 1.00 80.44 461 SER A N 1
ATOM 3630 C CA . SER A 1 461 ? -8.828 -19.928 -9.330 1.00 80.44 461 SER A CA 1
ATOM 3631 C C . SER A 1 461 ? -8.685 -19.275 -7.967 1.00 80.44 461 SER A C 1
ATOM 3633 O O . SER A 1 461 ? -8.165 -19.899 -7.047 1.00 80.44 461 SER A O 1
ATOM 3635 N N . VAL A 1 462 ? -9.143 -18.031 -7.823 1.00 82.88 462 VAL A N 1
ATOM 3636 C CA . VAL A 1 462 ? -9.037 -17.285 -6.570 1.00 82.88 462 VAL A CA 1
ATOM 3637 C C . VAL A 1 462 ? -9.970 -17.871 -5.508 1.00 82.88 462 VAL A C 1
ATOM 3639 O O . VAL A 1 462 ? -9.518 -18.098 -4.386 1.00 82.88 462 VAL A O 1
ATOM 3642 N N . ASP A 1 463 ? -11.211 -18.224 -5.853 1.00 80.38 463 ASP A N 1
ATOM 3643 C CA . ASP A 1 463 ? -12.161 -18.885 -4.947 1.00 80.38 463 ASP A CA 1
ATOM 3644 C C . ASP A 1 463 ? -11.625 -20.229 -4.445 1.00 80.38 463 ASP A C 1
ATOM 3646 O O . ASP A 1 463 ? -11.689 -20.531 -3.247 1.00 80.38 463 ASP A O 1
ATOM 3650 N N . HIS A 1 464 ? -11.025 -21.022 -5.337 1.00 81.31 464 HIS A N 1
ATOM 3651 C CA . HIS A 1 464 ? -10.382 -22.275 -4.954 1.00 81.31 464 HIS A CA 1
ATOM 3652 C C . HIS A 1 464 ? -9.204 -22.036 -4.002 1.00 81.31 464 HIS A C 1
ATOM 3654 O O . HIS A 1 464 ? -9.120 -22.685 -2.958 1.00 81.31 464 HIS A O 1
ATOM 3660 N N . ILE A 1 465 ? -8.329 -21.069 -4.294 1.00 84.06 465 ILE A N 1
ATOM 3661 C CA . ILE A 1 465 ? -7.206 -20.705 -3.412 1.00 84.06 465 ILE A CA 1
ATOM 3662 C C . ILE A 1 465 ? -7.711 -20.269 -2.032 1.00 84.06 465 ILE A C 1
ATOM 3664 O O . ILE A 1 465 ? -7.209 -20.756 -1.016 1.00 84.06 465 ILE A O 1
ATOM 3668 N N . ILE A 1 466 ? -8.733 -19.411 -1.986 1.00 84.69 466 ILE A N 1
ATOM 3669 C CA . ILE A 1 466 ? -9.393 -18.971 -0.751 1.00 84.69 466 ILE A CA 1
ATOM 3670 C C . ILE A 1 466 ? -9.934 -20.176 0.026 1.00 84.69 466 ILE A C 1
ATOM 3672 O O . ILE A 1 466 ? -9.754 -20.249 1.244 1.00 84.69 466 ILE A O 1
ATOM 3676 N N . SER A 1 467 ? -10.559 -21.144 -0.651 1.00 82.12 467 SER A N 1
ATOM 3677 C CA . SER A 1 467 ? -11.077 -22.359 -0.010 1.00 82.12 467 SER A CA 1
ATOM 3678 C C . SER A 1 467 ? -9.967 -23.197 0.641 1.00 82.12 467 SER A C 1
ATOM 3680 O O . SER A 1 467 ? -10.112 -23.656 1.776 1.00 82.12 467 SER A O 1
ATOM 3682 N N . VAL A 1 468 ? -8.815 -23.323 -0.026 1.00 82.19 468 VAL A N 1
ATOM 3683 C CA . VAL A 1 468 ? -7.651 -24.057 0.487 1.00 82.19 468 VAL A CA 1
ATOM 3684 C C . VAL A 1 468 ? -7.022 -23.328 1.673 1.00 82.19 468 VAL A C 1
ATOM 3686 O O . VAL A 1 468 ? -6.698 -23.968 2.676 1.00 82.19 468 VAL A O 1
ATOM 3689 N N . ILE A 1 469 ? -6.881 -22.001 1.592 1.00 85.44 469 ILE A N 1
ATOM 3690 C CA . ILE A 1 469 ? -6.359 -21.169 2.687 1.00 85.44 469 ILE A CA 1
ATOM 3691 C C . ILE A 1 469 ? -7.280 -21.251 3.907 1.00 85.44 469 ILE A C 1
ATOM 3693 O O . ILE A 1 469 ? -6.787 -21.425 5.018 1.00 85.44 469 ILE A O 1
ATOM 3697 N N . ARG A 1 470 ? -8.606 -21.227 3.724 1.00 84.88 470 ARG A N 1
ATOM 3698 C CA . ARG A 1 470 ? -9.566 -21.435 4.821 1.00 84.88 470 ARG A CA 1
ATOM 3699 C C . ARG A 1 470 ? -9.411 -22.794 5.490 1.00 84.88 470 ARG A C 1
ATOM 3701 O O . ARG A 1 470 ? -9.461 -22.882 6.710 1.00 84.88 470 ARG A O 1
ATOM 3708 N N . ALA A 1 471 ? -9.224 -23.849 4.701 1.00 82.19 471 ALA A N 1
ATOM 3709 C CA . ALA A 1 471 ? -9.139 -25.206 5.226 1.00 82.19 471 ALA A CA 1
ATOM 3710 C C . ALA A 1 471 ? -7.799 -25.509 5.921 1.00 82.19 471 ALA A C 1
ATOM 3712 O O . ALA A 1 471 ? -7.758 -26.326 6.837 1.00 82.19 471 ALA A O 1
ATOM 3713 N N . ARG A 1 472 ? -6.690 -24.909 5.464 1.00 83.31 472 ARG A N 1
ATOM 3714 C CA . ARG A 1 472 ? -5.326 -25.313 5.866 1.00 83.31 472 ARG A CA 1
ATOM 3715 C C . ARG A 1 472 ? -4.472 -24.194 6.467 1.00 83.31 472 ARG A C 1
ATOM 3717 O O . ARG A 1 472 ? -3.349 -24.460 6.895 1.00 83.31 472 ARG A O 1
ATOM 3724 N N . GLY A 1 473 ? -4.985 -22.968 6.493 1.00 85.31 473 GLY A N 1
ATOM 3725 C CA . GLY A 1 473 ? -4.257 -21.762 6.872 1.00 85.31 473 GLY A CA 1
ATOM 3726 C C . GLY A 1 473 ? -3.370 -21.217 5.749 1.00 85.31 473 GLY A C 1
ATOM 3727 O O . GLY A 1 473 ? -2.922 -21.939 4.855 1.00 85.31 473 GLY A O 1
ATOM 3728 N N . ILE A 1 474 ? -3.066 -19.922 5.827 1.00 86.44 474 ILE A N 1
ATOM 3729 C CA . ILE A 1 474 ? -2.286 -19.188 4.820 1.00 86.44 474 ILE A CA 1
ATOM 3730 C C . ILE A 1 474 ? -0.860 -19.728 4.633 1.00 86.44 474 ILE A C 1
ATOM 3732 O O . ILE A 1 474 ? -0.317 -19.712 3.531 1.00 86.44 474 ILE A O 1
ATOM 3736 N N . ASP A 1 475 ? -0.261 -20.304 5.680 1.00 87.12 475 ASP A N 1
ATOM 3737 C CA . ASP A 1 475 ? 1.095 -20.863 5.619 1.00 87.12 475 ASP A CA 1
ATOM 3738 C C . ASP A 1 475 ? 1.187 -22.084 4.693 1.00 87.12 475 ASP A C 1
ATOM 3740 O O . ASP A 1 475 ? 2.268 -22.396 4.184 1.00 87.12 475 ASP A O 1
ATOM 3744 N N . ALA A 1 476 ? 0.064 -22.758 4.414 1.00 83.31 476 ALA A N 1
ATOM 3745 C CA . ALA A 1 476 ? 0.012 -23.842 3.438 1.00 83.31 476 ALA A CA 1
ATOM 3746 C C . ALA A 1 476 ? 0.405 -23.369 2.024 1.00 83.31 476 ALA A C 1
ATOM 3748 O O . ALA A 1 476 ? 0.985 -24.146 1.257 1.00 83.31 476 ALA A O 1
ATOM 3749 N N . TRP A 1 477 ? 0.183 -22.088 1.700 1.00 85.50 477 TRP A N 1
ATOM 3750 C CA . TRP A 1 477 ? 0.621 -21.475 0.442 1.00 85.50 477 TRP A CA 1
ATOM 3751 C C . TRP A 1 477 ? 2.148 -21.474 0.278 1.00 85.50 477 TRP A C 1
ATOM 3753 O O . TRP A 1 477 ? 2.656 -21.639 -0.828 1.00 85.50 477 TRP A O 1
ATOM 3763 N N . PHE A 1 478 ? 2.892 -21.371 1.381 1.00 84.44 478 PHE A N 1
ATOM 3764 C CA . PHE A 1 478 ? 4.352 -21.221 1.372 1.00 84.44 478 PHE A CA 1
ATOM 3765 C C . PHE A 1 478 ? 5.111 -22.529 1.643 1.00 84.44 478 PHE A C 1
ATOM 3767 O O . PHE A 1 478 ? 6.334 -22.583 1.494 1.00 84.44 478 PHE A O 1
ATOM 3774 N N . ARG A 1 479 ? 4.418 -23.614 2.013 1.00 81.19 479 ARG A N 1
ATOM 3775 C CA . ARG A 1 479 ? 5.048 -24.926 2.247 1.00 81.19 479 ARG A CA 1
ATOM 3776 C C . ARG A 1 479 ? 5.648 -25.497 0.963 1.00 81.19 479 ARG A C 1
ATOM 3778 O O . ARG A 1 479 ? 4.967 -25.567 -0.061 1.00 81.19 479 ARG A O 1
ATOM 3785 N N . ARG A 1 480 ? 6.909 -25.948 1.012 1.00 66.38 480 ARG A N 1
ATOM 3786 C CA . ARG A 1 480 ? 7.545 -26.655 -0.116 1.00 66.38 480 ARG A CA 1
ATOM 3787 C C . ARG A 1 480 ? 6.795 -27.952 -0.414 1.00 66.38 480 ARG A C 1
ATOM 3789 O O . ARG A 1 480 ? 6.363 -28.663 0.487 1.00 66.38 480 ARG A O 1
ATOM 3796 N N . ARG A 1 481 ? 6.661 -28.250 -1.704 1.00 64.31 481 ARG A N 1
ATOM 3797 C CA . ARG A 1 481 ? 5.992 -29.449 -2.211 1.00 64.31 481 ARG A CA 1
ATOM 3798 C C . ARG A 1 481 ? 6.890 -30.677 -2.049 1.00 64.31 481 ARG A C 1
ATOM 3800 O O . ARG A 1 481 ? 8.060 -30.627 -2.428 1.00 64.31 481 ARG A O 1
ATOM 3807 N N . THR A 1 482 ? 6.321 -31.799 -1.621 1.00 51.28 482 THR A N 1
ATOM 3808 C CA . THR A 1 482 ? 6.951 -33.119 -1.767 1.00 51.28 482 THR A CA 1
ATOM 3809 C C . THR A 1 482 ? 6.959 -33.520 -3.247 1.00 51.28 482 THR A C 1
ATOM 3811 O O . THR A 1 482 ? 5.963 -33.356 -3.957 1.00 51.28 482 THR A O 1
ATOM 3814 N N . ARG A 1 483 ? 8.091 -34.011 -3.759 1.00 44.72 483 ARG A N 1
ATOM 3815 C CA . ARG A 1 483 ? 8.255 -34.357 -5.182 1.00 44.72 483 ARG A CA 1
ATOM 3816 C C . ARG A 1 483 ? 7.169 -35.361 -5.615 1.00 44.72 483 ARG A C 1
ATOM 3818 O O . ARG A 1 483 ? 7.080 -36.438 -5.048 1.00 44.72 483 ARG A O 1
ATOM 3825 N N . GLY A 1 484 ? 6.347 -34.995 -6.603 1.00 45.22 484 GLY A N 1
ATOM 3826 C CA . GLY A 1 484 ? 5.300 -35.859 -7.181 1.00 45.22 484 GLY A CA 1
ATOM 3827 C C . GLY A 1 484 ? 3.849 -35.545 -6.779 1.00 45.22 484 GLY A C 1
ATOM 3828 O O . GLY A 1 484 ? 2.939 -35.995 -7.463 1.00 45.22 484 GLY A O 1
ATOM 3829 N N . ALA A 1 485 ? 3.599 -34.724 -5.753 1.00 49.31 485 ALA A N 1
ATOM 3830 C CA . ALA A 1 485 ? 2.230 -34.360 -5.355 1.00 49.31 485 ALA A CA 1
ATOM 3831 C C . ALA A 1 485 ? 1.583 -33.328 -6.306 1.00 49.31 485 ALA A C 1
ATOM 3833 O O . ALA A 1 485 ? 2.263 -32.401 -6.757 1.00 49.31 485 ALA A O 1
ATOM 3834 N N . ARG A 1 486 ? 0.276 -33.444 -6.594 1.00 54.12 486 ARG A N 1
ATOM 3835 C CA . ARG A 1 486 ? -0.498 -32.376 -7.263 1.00 54.12 486 ARG A CA 1
ATOM 3836 C C . ARG A 1 486 ? -0.500 -31.139 -6.359 1.00 54.12 486 ARG A C 1
ATOM 3838 O O . ARG A 1 486 ? -0.490 -31.269 -5.138 1.00 54.12 486 ARG A O 1
ATOM 3845 N N . LEU A 1 487 ? -0.468 -29.944 -6.944 1.00 56.19 487 LEU A N 1
ATOM 3846 C CA . LEU A 1 487 ? -0.586 -28.712 -6.168 1.00 56.19 487 LEU A CA 1
ATOM 3847 C C . LEU A 1 487 ? -1.956 -28.699 -5.472 1.00 56.19 487 LEU A C 1
ATOM 3849 O O . LEU A 1 487 ? -2.974 -28.847 -6.143 1.00 56.19 487 LEU A O 1
ATOM 3853 N N . ASP A 1 488 ? -1.988 -28.510 -4.153 1.00 55.75 488 ASP A N 1
ATOM 3854 C CA . ASP A 1 488 ? -3.239 -28.537 -3.374 1.00 55.75 488 ASP A CA 1
ATOM 3855 C C . ASP A 1 488 ? -4.255 -27.473 -3.825 1.00 55.75 488 ASP A C 1
ATOM 3857 O O . ASP A 1 488 ? -5.460 -27.663 -3.704 1.00 55.75 488 ASP A O 1
ATOM 3861 N N . CYS A 1 489 ? -3.760 -26.366 -4.380 1.00 54.41 489 CYS A N 1
ATOM 3862 C CA . CYS A 1 489 ? -4.542 -25.270 -4.951 1.00 54.41 489 CYS A CA 1
ATOM 3863 C C . CYS A 1 489 ? -4.576 -25.285 -6.489 1.00 54.41 489 CYS A C 1
ATOM 3865 O O . CYS A 1 489 ? -4.962 -24.289 -7.091 1.00 54.41 489 CYS A O 1
ATOM 3867 N N . ALA A 1 490 ? -4.172 -26.377 -7.154 1.00 58.34 490 ALA A N 1
ATOM 3868 C CA . ALA A 1 490 ? -4.403 -26.491 -8.593 1.00 58.34 490 ALA A CA 1
ATOM 3869 C C . ALA A 1 490 ? -5.906 -26.540 -8.860 1.00 58.34 490 ALA A C 1
ATOM 3871 O O . ALA A 1 490 ? -6.626 -27.308 -8.216 1.00 58.34 490 ALA A O 1
ATOM 3872 N N . LEU A 1 491 ? -6.339 -25.773 -9.858 1.00 60.00 491 LEU A N 1
ATOM 3873 C CA . LEU A 1 491 ? -7.669 -25.900 -10.432 1.00 60.00 491 LEU A CA 1
ATOM 3874 C C . LEU A 1 491 ? -7.936 -27.358 -10.863 1.00 60.00 491 LEU A C 1
ATOM 3876 O O . LEU A 1 491 ? -6.989 -28.092 -11.210 1.00 60.00 491 LEU A O 1
ATOM 3880 N N . PRO A 1 492 ? -9.206 -27.796 -10.881 1.00 55.47 492 PRO A N 1
ATOM 3881 C CA . PRO A 1 492 ? -9.621 -29.057 -11.488 1.00 55.47 492 PRO A CA 1
ATOM 3882 C C . PRO A 1 492 ? -9.486 -29.003 -13.026 1.00 55.47 492 PRO A C 1
ATOM 3884 O O . PRO A 1 492 ? -10.447 -29.112 -13.769 1.00 55.47 492 PRO A O 1
ATOM 3887 N N . ALA A 1 493 ? -8.257 -28.846 -13.516 1.00 54.91 493 ALA A N 1
ATOM 3888 C CA . ALA A 1 493 ? -7.885 -28.919 -14.923 1.00 54.91 493 ALA A CA 1
ATOM 3889 C C . ALA A 1 493 ? -7.530 -30.372 -15.328 1.00 54.91 493 ALA A C 1
ATOM 3891 O O . ALA A 1 493 ? -7.293 -31.212 -14.438 1.00 54.91 493 ALA A O 1
ATOM 3892 N N . PRO A 1 494 ? -7.462 -30.684 -16.643 1.00 53.19 494 PRO A N 1
ATOM 3893 C CA . PRO A 1 494 ? -7.009 -31.979 -17.152 1.00 53.19 494 PRO A CA 1
ATOM 3894 C C . PRO A 1 494 ? -5.674 -32.408 -16.530 1.00 53.19 494 PRO A C 1
ATOM 3896 O O . PRO A 1 494 ? -4.835 -31.573 -16.194 1.00 53.19 494 PRO A O 1
ATOM 3899 N N . ARG A 1 495 ? -5.451 -33.725 -16.403 1.00 50.53 495 ARG A N 1
ATOM 3900 C CA . ARG A 1 495 ? -4.263 -34.329 -15.756 1.00 50.53 495 ARG A CA 1
ATOM 3901 C C . ARG A 1 495 ? -2.901 -33.853 -16.305 1.00 50.53 495 ARG A C 1
ATOM 3903 O O . ARG A 1 495 ? -1.892 -34.133 -15.666 1.00 50.53 495 ARG A O 1
ATOM 3910 N N . SER A 1 496 ? -2.862 -33.166 -17.447 1.00 48.62 496 SER A N 1
ATOM 3911 C CA . SER A 1 496 ? -1.650 -32.683 -18.118 1.00 48.62 496 SER A CA 1
ATOM 3912 C C . SER A 1 496 ? -1.188 -31.280 -17.702 1.00 48.62 496 SER A C 1
ATOM 3914 O O . SER A 1 496 ? -0.037 -30.942 -17.965 1.00 48.62 496 SER A O 1
ATOM 3916 N N . THR A 1 497 ? -2.026 -30.454 -17.064 1.00 58.53 497 THR A N 1
ATOM 3917 C CA . THR A 1 497 ? -1.644 -29.063 -16.758 1.00 58.53 497 THR A CA 1
ATOM 3918 C C . THR A 1 497 ? -0.935 -28.973 -15.409 1.00 58.53 497 THR A C 1
ATOM 3920 O O . THR A 1 497 ? -1.519 -29.240 -14.356 1.00 58.53 497 THR A O 1
ATOM 3923 N N . THR A 1 498 ? 0.342 -28.586 -15.431 1.00 69.50 498 THR A N 1
ATOM 3924 C CA . THR A 1 498 ? 1.140 -28.375 -14.215 1.00 69.50 498 THR A CA 1
ATOM 3925 C C . THR A 1 498 ? 1.150 -26.891 -13.867 1.00 69.50 498 THR A C 1
ATOM 3927 O O . THR A 1 498 ? 1.651 -26.086 -14.643 1.00 69.50 498 THR A O 1
ATOM 3930 N N . TYR A 1 499 ? 0.623 -26.537 -12.694 1.00 77.50 499 TYR A N 1
ATOM 3931 C CA . TYR A 1 499 ? 0.644 -25.164 -12.186 1.00 77.50 499 TYR A CA 1
ATOM 3932 C C . TYR A 1 499 ? 1.745 -24.956 -11.140 1.00 77.50 499 TYR A C 1
ATOM 3934 O O . TYR A 1 499 ? 2.010 -25.834 -10.310 1.00 77.50 499 TYR A O 1
ATOM 3942 N N . ARG A 1 500 ? 2.331 -23.757 -11.123 1.00 82.06 500 ARG A N 1
ATOM 3943 C CA . ARG A 1 500 ? 3.218 -23.246 -10.066 1.00 82.06 500 ARG A CA 1
ATOM 3944 C C . ARG A 1 500 ? 2.523 -22.115 -9.303 1.00 82.06 500 ARG A C 1
ATOM 3946 O O . ARG A 1 500 ? 1.819 -21.317 -9.901 1.00 82.06 500 ARG A O 1
ATOM 3953 N N . ARG A 1 501 ? 2.725 -22.015 -7.986 1.00 85.69 501 ARG A N 1
ATOM 3954 C CA . ARG A 1 501 ? 2.237 -20.868 -7.191 1.00 85.69 501 ARG A CA 1
ATOM 3955 C C . ARG A 1 501 ? 3.135 -19.653 -7.376 1.00 85.69 501 ARG A C 1
ATOM 3957 O O . ARG A 1 501 ? 4.358 -19.807 -7.405 1.00 85.69 501 ARG A O 1
ATOM 3964 N N . GLY A 1 502 ? 2.531 -18.471 -7.403 1.00 83.69 502 GLY A N 1
ATOM 3965 C CA . GLY A 1 502 ? 3.236 -17.223 -7.145 1.00 83.69 502 GLY A CA 1
ATOM 3966 C C . GLY A 1 502 ? 3.846 -17.202 -5.746 1.00 83.69 502 GLY A C 1
ATOM 3967 O O . GLY A 1 502 ? 3.303 -17.777 -4.800 1.00 83.69 502 GLY A O 1
ATOM 3968 N N . THR A 1 503 ? 5.000 -16.557 -5.631 1.00 86.12 503 THR A N 1
ATOM 3969 C CA . THR A 1 503 ? 5.723 -16.382 -4.363 1.00 86.12 503 THR A CA 1
ATOM 3970 C C . THR A 1 503 ? 5.603 -14.970 -3.805 1.00 86.12 503 THR A C 1
ATOM 3972 O O . THR A 1 503 ? 6.065 -14.730 -2.696 1.00 86.12 503 THR A O 1
ATOM 3975 N N . ASP A 1 504 ? 5.002 -14.052 -4.561 1.00 88.19 504 ASP A N 1
ATOM 3976 C CA . ASP A 1 504 ? 4.844 -12.661 -4.156 1.00 88.19 504 ASP A CA 1
ATOM 3977 C C . ASP A 1 504 ? 3.778 -12.515 -3.067 1.00 88.19 504 ASP A C 1
ATOM 3979 O O . ASP A 1 504 ? 2.723 -13.156 -3.103 1.00 88.19 504 ASP A O 1
ATOM 3983 N N . THR A 1 505 ? 4.043 -11.620 -2.121 1.00 89.94 505 THR A N 1
ATOM 3984 C CA . THR A 1 505 ? 3.073 -11.138 -1.138 1.00 89.94 505 THR A CA 1
ATOM 3985 C C . THR A 1 505 ? 2.548 -9.765 -1.529 1.00 89.94 505 THR A C 1
ATOM 3987 O O . THR A 1 505 ? 3.196 -9.032 -2.274 1.00 89.94 505 THR A O 1
ATOM 3990 N N . MET A 1 506 ? 1.388 -9.399 -1.001 1.00 89.06 506 MET A N 1
ATOM 3991 C CA . MET A 1 506 ? 0.798 -8.082 -1.170 1.00 89.06 506 MET A CA 1
ATOM 3992 C C . MET A 1 506 ? 1.590 -7.011 -0.411 1.00 89.06 506 MET A C 1
ATOM 3994 O O . MET A 1 506 ? 2.291 -7.277 0.570 1.00 89.06 506 MET A O 1
ATOM 3998 N N . ASP A 1 507 ? 1.507 -5.787 -0.915 1.00 86.94 507 ASP A N 1
ATOM 3999 C CA . ASP A 1 507 ? 2.026 -4.589 -0.279 1.00 86.94 507 ASP A CA 1
ATOM 4000 C C . ASP A 1 507 ? 1.277 -4.311 1.023 1.00 86.94 507 ASP A C 1
ATOM 4002 O O . ASP A 1 507 ? 0.055 -4.358 1.072 1.00 86.94 507 ASP A O 1
ATOM 4006 N N . VAL A 1 508 ? 1.998 -3.914 2.063 1.00 86.44 508 VAL A N 1
ATOM 4007 C CA . VAL A 1 508 ? 1.420 -3.683 3.393 1.00 86.44 508 VAL A CA 1
ATOM 4008 C C . VAL A 1 508 ? 0.444 -2.498 3.437 1.00 86.44 508 VAL A C 1
ATOM 4010 O O . VAL A 1 508 ? -0.464 -2.425 4.263 1.00 86.44 508 VAL A O 1
ATOM 4013 N N . TRP A 1 509 ? 0.571 -1.567 2.491 1.00 87.00 509 TRP A N 1
ATOM 4014 C CA . TRP A 1 509 ? -0.435 -0.524 2.302 1.00 87.00 509 TRP A CA 1
ATOM 4015 C C . TRP A 1 509 ? -1.755 -1.074 1.759 1.00 87.00 509 TRP A C 1
ATOM 4017 O O . TRP A 1 509 ? -2.792 -0.459 1.987 1.00 87.00 509 TRP A O 1
ATOM 4027 N N . PHE A 1 510 ? -1.737 -2.219 1.073 1.00 88.12 510 PHE A N 1
ATOM 4028 C CA . PHE A 1 510 ? -2.939 -2.948 0.673 1.00 88.12 510 PHE A CA 1
ATOM 4029 C C . PHE A 1 510 ? -3.566 -3.639 1.889 1.00 88.12 510 PHE A C 1
ATOM 4031 O O . PHE A 1 510 ? -4.784 -3.604 2.046 1.00 88.12 510 PHE A O 1
ATOM 4038 N N . ASP A 1 511 ? -2.748 -4.189 2.795 1.00 88.38 511 ASP A N 1
ATOM 4039 C CA . ASP A 1 511 ? -3.190 -4.726 4.092 1.00 88.38 511 ASP A CA 1
ATOM 4040 C C . ASP A 1 511 ? -3.940 -3.663 4.872 1.00 88.38 511 ASP A C 1
ATOM 4042 O O . ASP A 1 511 ? -5.155 -3.765 5.019 1.00 88.38 511 ASP A O 1
ATOM 4046 N N . SER A 1 512 ? -3.259 -2.600 5.289 1.00 88.88 512 SER A N 1
ATOM 4047 C CA . SER A 1 512 ? -3.879 -1.515 6.050 1.00 88.88 512 SER A CA 1
ATOM 4048 C C . SER A 1 512 ? -4.983 -0.794 5.264 1.00 88.88 512 SER A C 1
ATOM 4050 O O . SER A 1 512 ? -6.015 -0.465 5.841 1.00 88.88 512 SER A O 1
ATOM 4052 N N . GLY A 1 513 ? -4.827 -0.601 3.951 1.00 89.25 513 GLY A N 1
ATOM 4053 C CA . GLY A 1 513 ? -5.834 0.032 3.093 1.00 89.25 513 GLY A CA 1
ATOM 4054 C C . GLY A 1 513 ? -7.140 -0.753 3.009 1.00 89.25 513 GLY A C 1
ATOM 4055 O O . GLY A 1 513 ? -8.200 -0.160 2.898 1.00 89.25 513 GLY A O 1
ATOM 4056 N N . SER A 1 514 ? -7.097 -2.077 3.151 1.00 90.25 514 SER A N 1
ATOM 4057 C CA . SER A 1 514 ? -8.299 -2.920 3.190 1.00 90.25 514 SER A CA 1
ATOM 4058 C C . SER A 1 514 ? -8.991 -2.967 4.562 1.00 90.25 514 SER A C 1
ATOM 4060 O O . SER A 1 514 ? -9.985 -3.679 4.725 1.00 90.25 514 SER A O 1
ATOM 4062 N N . SER A 1 515 ? -8.519 -2.210 5.562 1.00 93.19 515 SER A N 1
ATOM 4063 C CA . SER A 1 515 ? -9.037 -2.306 6.934 1.00 93.19 515 SER A CA 1
ATOM 4064 C C . SER A 1 515 ? -10.469 -1.812 7.096 1.00 93.19 515 SER A C 1
ATOM 4066 O O . SER A 1 515 ? -11.150 -2.245 8.021 1.00 93.19 515 SER A O 1
ATOM 4068 N N . TRP A 1 516 ? -10.968 -0.968 6.190 1.00 90.31 516 TRP A N 1
ATOM 4069 C CA . TRP A 1 516 ? -12.372 -0.543 6.189 1.00 90.31 516 TRP A CA 1
ATOM 4070 C C . TRP A 1 516 ? -13.343 -1.730 6.071 1.00 90.31 516 TRP A C 1
ATOM 4072 O O . TRP A 1 516 ? -14.475 -1.638 6.528 1.00 90.31 516 TRP A O 1
ATOM 4082 N N . THR A 1 517 ? -12.885 -2.879 5.556 1.00 87.44 517 THR A N 1
ATOM 4083 C CA . THR A 1 517 ? -13.663 -4.129 5.492 1.00 87.44 517 THR A CA 1
ATOM 4084 C C . THR A 1 517 ? -13.934 -4.775 6.860 1.00 87.44 517 THR A C 1
ATOM 4086 O O . THR A 1 517 ? -14.668 -5.761 6.931 1.00 87.44 517 THR A O 1
ATOM 4089 N N . GLN A 1 518 ? -13.337 -4.266 7.946 1.00 85.81 518 GLN A N 1
ATOM 4090 C CA . GLN A 1 518 ? -13.623 -4.710 9.319 1.00 85.81 518 GLN A CA 1
ATOM 4091 C C . GLN A 1 518 ? -14.926 -4.137 9.883 1.00 85.81 518 GLN A C 1
ATOM 4093 O O . GLN A 1 518 ? -15.417 -4.644 10.894 1.00 85.81 518 GLN A O 1
ATOM 4098 N N . SER A 1 519 ? -15.464 -3.106 9.234 1.00 78.25 519 SER A N 1
ATOM 4099 C CA . SER A 1 519 ? -16.679 -2.403 9.631 1.00 78.25 519 SER A CA 1
ATOM 4100 C C . SER A 1 519 ? -17.761 -2.643 8.578 1.00 78.25 519 SER A C 1
ATOM 4102 O O . SER A 1 519 ? -17.492 -2.605 7.381 1.00 78.25 519 SER A O 1
ATOM 4104 N N . GLU A 1 520 ? -18.998 -2.905 9.006 1.00 70.69 520 GLU A N 1
ATOM 4105 C CA . GLU A 1 520 ? -20.113 -3.199 8.086 1.00 70.69 520 GLU A CA 1
ATOM 4106 C C . GLU A 1 520 ? -20.695 -1.945 7.406 1.00 70.69 520 GLU A C 1
ATOM 4108 O O . GLU A 1 520 ? -21.516 -2.056 6.498 1.00 70.69 520 GLU A O 1
ATOM 4113 N N . GLY A 1 521 ? -20.255 -0.751 7.815 1.00 75.19 521 GLY A N 1
ATOM 4114 C CA . GLY A 1 521 ? -20.734 0.530 7.302 1.00 75.19 521 GLY A CA 1
ATOM 4115 C C . GLY A 1 521 ? -19.639 1.589 7.205 1.00 75.19 521 GLY A C 1
ATOM 4116 O O . GLY A 1 521 ? -18.481 1.365 7.564 1.00 75.19 521 GLY A O 1
ATOM 4117 N N . GLN A 1 522 ? -20.024 2.763 6.706 1.00 84.75 522 GLN A N 1
ATOM 4118 C CA . GLN A 1 522 ? -19.146 3.925 6.626 1.00 84.75 522 GLN A CA 1
ATOM 4119 C C . GLN A 1 522 ? -18.781 4.404 8.035 1.00 84.75 522 GLN A C 1
ATOM 4121 O O . GLN A 1 522 ? -19.658 4.591 8.874 1.00 84.75 522 GLN A O 1
ATOM 4126 N N . ALA A 1 523 ? -17.490 4.619 8.291 1.00 91.12 523 ALA A N 1
ATOM 4127 C CA . ALA A 1 523 ? -17.063 5.216 9.551 1.00 91.12 523 ALA A CA 1
ATOM 4128 C C . ALA A 1 523 ? -17.321 6.728 9.554 1.00 91.12 523 ALA A C 1
ATOM 4130 O O . ALA A 1 523 ? -17.117 7.391 8.534 1.00 91.12 523 ALA A O 1
ATOM 4131 N N . ASP A 1 524 ? -17.680 7.282 10.712 1.00 94.12 524 ASP A N 1
ATOM 4132 C CA . ASP A 1 524 ? -17.843 8.724 10.893 1.00 94.12 524 ASP A CA 1
ATOM 4133 C C . ASP A 1 524 ? -16.492 9.456 10.835 1.00 94.12 524 ASP A C 1
ATOM 4135 O O . ASP A 1 524 ? -16.411 10.575 10.327 1.00 94.12 524 ASP A O 1
ATOM 4139 N N . VAL A 1 525 ? -15.425 8.851 11.382 1.00 93.81 525 VAL A N 1
ATOM 4140 C CA . VAL A 1 525 ? -14.110 9.501 11.514 1.00 93.81 525 VAL A CA 1
ATOM 4141 C C . VAL A 1 525 ? -12.947 8.545 11.256 1.00 93.81 525 VAL A C 1
ATOM 4143 O O . VAL A 1 525 ? -12.880 7.444 11.800 1.00 93.81 525 VAL A O 1
ATOM 4146 N N . TYR A 1 526 ? -11.981 9.047 10.483 1.00 94.31 526 TYR A N 1
ATOM 4147 C CA . TYR A 1 526 ? -10.604 8.562 10.391 1.00 94.31 526 TYR A CA 1
ATOM 4148 C C . TYR A 1 526 ? -9.690 9.645 10.985 1.00 94.31 526 TYR A C 1
ATOM 4150 O O . TYR A 1 526 ? -9.814 10.816 10.623 1.00 94.31 526 TYR A O 1
ATOM 4158 N N . LEU A 1 527 ? -8.769 9.283 11.884 1.00 91.62 527 LEU A N 1
ATOM 4159 C CA . LEU A 1 527 ? -7.864 10.243 12.532 1.00 91.62 527 LEU A CA 1
ATOM 4160 C C . LEU A 1 527 ? -6.444 9.688 12.635 1.00 91.62 527 LEU A C 1
ATOM 4162 O O . LEU A 1 527 ? -6.193 8.807 13.449 1.00 91.62 527 LEU A O 1
ATOM 4166 N N . GLU A 1 528 ? -5.505 10.264 11.884 1.00 91.44 528 GLU A N 1
ATOM 4167 C CA . GLU A 1 528 ? -4.091 9.877 11.897 1.00 91.44 528 GLU A CA 1
ATOM 4168 C C . GLU A 1 528 ? -3.134 11.061 11.689 1.00 91.44 528 GLU A C 1
ATOM 4170 O O . GLU A 1 528 ? -3.547 12.202 11.475 1.00 91.44 528 GLU A O 1
ATOM 4175 N N . GLY A 1 529 ? -1.829 10.777 11.764 1.00 76.81 529 GLY A N 1
ATOM 4176 C CA . GLY A 1 529 ? -0.761 11.719 11.440 1.00 76.81 529 GLY A CA 1
ATOM 4177 C C . GLY A 1 529 ? -0.767 12.175 9.976 1.00 76.81 529 GLY A C 1
ATOM 4178 O O . GLY A 1 529 ? -1.305 11.526 9.079 1.00 76.81 529 GLY A O 1
ATOM 4179 N N . SER A 1 530 ? -0.142 13.326 9.711 1.00 77.88 530 SER A N 1
ATOM 4180 C CA . SER A 1 530 ? -0.176 13.947 8.378 1.00 77.88 530 SER A CA 1
ATOM 4181 C C . SER A 1 530 ? 0.544 13.133 7.290 1.00 77.88 530 SER A C 1
ATOM 4183 O O . SER A 1 530 ? 0.237 13.281 6.108 1.00 77.88 530 SER A O 1
ATOM 4185 N N . ASP A 1 531 ? 1.470 12.261 7.678 1.00 73.25 531 ASP A N 1
ATOM 4186 C CA . ASP A 1 531 ? 2.151 11.288 6.823 1.00 73.25 531 ASP A CA 1
ATOM 4187 C C . ASP A 1 531 ? 1.179 10.286 6.174 1.00 73.25 531 ASP A C 1
ATOM 4189 O O . ASP A 1 531 ? 1.415 9.847 5.047 1.00 73.25 531 ASP A O 1
ATOM 4193 N N . GLN A 1 532 ? 0.024 10.025 6.797 1.00 85.56 532 GLN A N 1
ATOM 4194 C CA . GLN A 1 532 ? -0.965 9.066 6.295 1.00 85.56 532 GLN A CA 1
ATOM 4195 C C . GLN A 1 532 ? -1.731 9.531 5.049 1.00 85.56 532 GLN A C 1
ATOM 4197 O O . GLN A 1 532 ? -2.360 8.705 4.390 1.00 85.56 532 GLN A O 1
ATOM 4202 N N . HIS A 1 533 ? -1.595 10.797 4.628 1.00 85.88 533 HIS A N 1
ATOM 4203 C CA . HIS A 1 533 ? -2.101 11.263 3.324 1.00 85.88 533 HIS A CA 1
ATOM 4204 C C . HIS A 1 533 ? -1.435 10.543 2.141 1.00 85.88 533 HIS A C 1
ATOM 4206 O O . HIS A 1 533 ? -2.024 10.474 1.070 1.00 85.88 533 HIS A O 1
ATOM 4212 N N . ARG A 1 534 ? -0.217 10.014 2.328 1.00 80.69 534 ARG A N 1
ATOM 4213 C CA . ARG A 1 534 ? 0.506 9.191 1.341 1.00 80.69 534 ARG A CA 1
ATOM 4214 C C . ARG A 1 534 ? 0.571 7.709 1.754 1.00 80.69 534 ARG A C 1
ATOM 4216 O O . ARG A 1 534 ? 1.309 6.927 1.165 1.00 80.69 534 ARG A O 1
ATOM 4223 N N . GLY A 1 535 ? -0.146 7.350 2.813 1.00 84.94 535 GLY A N 1
ATOM 4224 C CA . GLY A 1 535 ? -0.173 6.015 3.396 1.00 84.94 535 GLY A CA 1
ATOM 4225 C C . GLY A 1 535 ? -1.611 5.540 3.504 1.00 84.94 535 GLY A C 1
ATOM 4226 O O . GLY A 1 535 ? -2.303 5.416 2.493 1.00 84.94 535 GLY A O 1
ATOM 4227 N N . TRP A 1 536 ? -2.069 5.330 4.736 1.00 91.94 536 TRP A N 1
ATOM 4228 C CA . TRP A 1 536 ? -3.337 4.670 5.019 1.00 91.94 536 TRP A CA 1
ATOM 4229 C C . TRP A 1 536 ? -4.581 5.381 4.469 1.00 91.94 536 TRP A C 1
ATOM 4231 O O . TRP A 1 536 ? -5.487 4.710 3.977 1.00 91.94 536 TRP A O 1
ATOM 4241 N N . PHE A 1 537 ? -4.637 6.720 4.481 1.00 91.38 537 PHE A N 1
ATOM 4242 C CA . PHE A 1 537 ? -5.779 7.438 3.895 1.00 91.38 537 PHE A CA 1
ATOM 4243 C C . PHE A 1 537 ? -5.859 7.214 2.391 1.00 91.38 537 PHE A C 1
ATOM 4245 O O . PHE A 1 537 ? -6.936 6.954 1.860 1.00 91.38 537 PHE A O 1
ATOM 4252 N N . GLN A 1 538 ? -4.713 7.277 1.709 1.00 90.81 538 GLN A N 1
ATOM 4253 C CA . GLN A 1 538 ? -4.654 7.044 0.274 1.00 90.81 538 GLN A CA 1
ATOM 4254 C C . GLN A 1 538 ? -5.006 5.594 -0.052 1.00 90.81 538 GLN A C 1
ATOM 4256 O O . GLN A 1 538 ? -5.853 5.364 -0.904 1.00 90.81 538 GLN A O 1
ATOM 4261 N N . SER A 1 539 ? -4.400 4.610 0.613 1.00 90.25 539 SER A N 1
ATOM 4262 C CA . SER A 1 539 ? -4.667 3.205 0.294 1.00 90.25 539 SER A CA 1
ATOM 4263 C C . SER A 1 539 ? -6.097 2.776 0.638 1.00 90.25 539 SER A C 1
ATOM 4265 O O . SER A 1 539 ? -6.707 2.037 -0.135 1.00 90.25 539 SER A O 1
ATOM 4267 N N . SER A 1 540 ? -6.678 3.293 1.724 1.00 91.00 540 SER A N 1
ATOM 4268 C CA . SER A 1 540 ? -8.098 3.078 2.048 1.00 91.00 540 SER A CA 1
ATOM 4269 C C . SER A 1 540 ? -9.010 3.687 0.985 1.00 91.00 540 SER A C 1
ATOM 4271 O O . SER A 1 540 ? -9.934 3.035 0.500 1.00 91.00 540 SER A O 1
ATOM 4273 N N . LEU A 1 541 ? -8.700 4.911 0.546 1.00 89.88 541 LEU A N 1
ATOM 4274 C CA . LEU A 1 541 ? -9.444 5.582 -0.513 1.00 89.88 541 LEU A CA 1
ATOM 4275 C C . LEU A 1 541 ? -9.282 4.911 -1.879 1.00 89.88 541 LEU A C 1
ATOM 4277 O O . LEU A 1 541 ? -10.192 4.999 -2.682 1.00 89.88 541 LEU A O 1
ATOM 4281 N N . LEU A 1 542 ? -8.153 4.273 -2.183 1.00 86.38 542 LEU A N 1
ATOM 4282 C CA . LEU A 1 542 ? -7.959 3.597 -3.470 1.00 86.38 542 LEU A CA 1
ATOM 4283 C C . LEU A 1 542 ? -8.615 2.212 -3.502 1.00 86.38 542 LEU A C 1
ATOM 4285 O O . LEU A 1 542 ? -9.091 1.772 -4.544 1.00 86.38 542 LEU A O 1
ATOM 4289 N N . THR A 1 543 ? -8.678 1.526 -2.365 1.00 84.56 543 THR A N 1
ATOM 4290 C CA . THR A 1 543 ? -9.289 0.192 -2.287 1.00 84.56 543 THR A CA 1
ATOM 4291 C C . THR A 1 543 ? -10.816 0.230 -2.188 1.00 84.56 543 THR A C 1
ATOM 4293 O O . THR A 1 543 ? -11.470 -0.712 -2.627 1.00 84.56 543 THR A O 1
ATOM 4296 N N . TYR A 1 544 ? -11.408 1.307 -1.662 1.00 80.38 544 TYR A N 1
ATOM 4297 C CA . TYR A 1 544 ? -12.861 1.418 -1.478 1.00 80.38 544 TYR A CA 1
ATOM 4298 C C . TYR A 1 544 ? -13.668 1.598 -2.794 1.00 80.38 544 TYR A C 1
ATOM 4300 O O . TYR A 1 544 ? -14.573 0.801 -3.056 1.00 80.38 544 TYR A O 1
ATOM 4308 N N . PRO A 1 545 ? -13.344 2.556 -3.691 1.00 61.78 545 PRO A N 1
ATOM 4309 C CA . PRO A 1 545 ? -14.037 2.762 -4.962 1.00 61.78 545 PRO A CA 1
ATOM 4310 C C . PRO A 1 545 ? -13.900 1.594 -5.934 1.00 61.78 545 PRO A C 1
ATOM 4312 O O . PRO A 1 545 ? -14.772 1.406 -6.777 1.00 61.78 545 PRO A O 1
ATOM 4315 N N . ALA A 1 546 ? -12.835 0.796 -5.828 1.00 54.94 546 ALA A N 1
ATOM 4316 C CA . ALA A 1 546 ? -12.677 -0.391 -6.660 1.00 54.94 546 ALA A CA 1
ATOM 4317 C C . ALA A 1 546 ? -13.794 -1.424 -6.401 1.00 54.94 546 ALA A C 1
ATOM 4319 O O . ALA A 1 546 ? -14.270 -2.063 -7.338 1.00 54.94 546 ALA A O 1
ATOM 4320 N N . VAL A 1 547 ? -14.295 -1.504 -5.161 1.00 55.41 547 VAL A N 1
ATOM 4321 C CA . VAL A 1 547 ? -15.471 -2.313 -4.799 1.00 55.41 547 VAL A CA 1
ATOM 4322 C C . VAL A 1 547 ? -16.763 -1.672 -5.308 1.00 55.41 547 VAL A C 1
ATOM 4324 O O . VAL A 1 547 ? -17.584 -2.351 -5.920 1.00 55.41 547 VAL A O 1
ATOM 4327 N N . LEU A 1 548 ? -16.916 -0.351 -5.146 1.00 55.22 548 LEU A N 1
ATOM 4328 C CA . LEU A 1 548 ? -18.056 0.399 -5.697 1.00 55.22 548 LEU A CA 1
ATOM 4329 C C . LEU A 1 548 ? -18.157 0.281 -7.221 1.00 55.22 548 LEU A C 1
ATOM 4331 O O . LEU A 1 548 ? -19.262 0.273 -7.749 1.00 55.22 548 LEU A O 1
ATOM 4335 N N . ARG A 1 549 ? -17.034 0.175 -7.941 1.00 54.28 549 ARG A N 1
ATOM 4336 C CA . ARG A 1 549 ? -17.018 -0.014 -9.396 1.00 54.28 549 ARG A CA 1
ATOM 4337 C C . ARG A 1 549 ? -17.533 -1.399 -9.789 1.00 54.28 549 ARG A C 1
ATOM 4339 O O . ARG A 1 549 ? -18.324 -1.491 -10.724 1.00 54.28 549 ARG A O 1
ATOM 4346 N N . ALA A 1 550 ? -17.130 -2.455 -9.080 1.00 52.50 550 ALA A N 1
ATOM 4347 C CA . ALA A 1 550 ? -17.666 -3.802 -9.293 1.00 52.50 550 ALA A CA 1
ATOM 4348 C C . ALA A 1 550 ? -19.182 -3.846 -9.021 1.00 52.50 550 ALA A C 1
ATOM 4350 O O . ALA A 1 550 ? -19.946 -4.373 -9.837 1.00 52.50 550 ALA A O 1
ATOM 4351 N N . ASP A 1 551 ? -19.622 -3.199 -7.938 1.00 64.06 551 ASP A N 1
ATOM 4352 C CA . ASP A 1 551 ? -21.039 -3.047 -7.609 1.00 64.06 551 ASP A CA 1
ATOM 4353 C C . ASP A 1 551 ? -21.776 -2.233 -8.687 1.00 64.06 551 ASP A C 1
ATOM 4355 O O . ASP A 1 551 ? -22.847 -2.636 -9.139 1.00 64.06 551 ASP A O 1
ATOM 4359 N N . LEU A 1 552 ? -21.185 -1.135 -9.173 1.00 61.41 552 LEU A N 1
ATOM 4360 C CA . LEU A 1 552 ? -21.747 -0.280 -10.220 1.00 61.41 552 LEU A CA 1
ATOM 4361 C C . LEU A 1 552 ? -21.875 -1.020 -11.554 1.00 61.41 552 LEU A C 1
ATOM 4363 O O . LEU A 1 552 ? -22.890 -0.872 -12.224 1.00 61.41 552 LEU A O 1
ATOM 4367 N N . HIS A 1 553 ? -20.899 -1.841 -11.945 1.00 62.06 553 HIS A N 1
ATOM 4368 C CA . HIS A 1 553 ? -21.004 -2.666 -13.151 1.00 62.06 553 HIS A CA 1
ATOM 4369 C C . HIS A 1 553 ? -22.181 -3.644 -13.061 1.00 62.06 553 HIS A C 1
ATOM 4371 O O . HIS A 1 553 ? -22.932 -3.790 -14.031 1.00 62.06 553 HIS A O 1
ATOM 4377 N N . LEU A 1 554 ? -22.395 -4.265 -11.896 1.00 66.81 554 LEU A N 1
ATOM 4378 C CA . LEU A 1 554 ? -23.566 -5.107 -11.662 1.00 66.81 554 LEU A CA 1
ATOM 4379 C C . LEU A 1 554 ? -24.862 -4.282 -11.667 1.00 66.81 554 LEU A C 1
ATOM 4381 O O . LEU A 1 554 ? -25.804 -4.651 -12.365 1.00 66.81 554 LEU A O 1
ATOM 4385 N N . LEU A 1 555 ? -24.911 -3.160 -10.943 1.00 71.94 555 LEU A N 1
ATOM 4386 C CA . LEU A 1 555 ? -26.075 -2.271 -10.874 1.00 71.94 555 LEU A CA 1
ATOM 4387 C C . LEU A 1 555 ? -26.455 -1.726 -12.254 1.00 71.94 555 LEU A C 1
ATOM 4389 O O . LEU A 1 555 ? -27.633 -1.722 -12.593 1.00 71.94 555 LEU A O 1
ATOM 4393 N N . LEU A 1 556 ? -25.482 -1.334 -13.080 1.00 68.38 556 LEU A N 1
ATOM 4394 C CA . LEU A 1 556 ? -25.698 -0.887 -14.458 1.00 68.38 556 LEU A CA 1
ATOM 4395 C C . LEU A 1 556 ? -26.170 -2.030 -15.361 1.00 68.38 556 LEU A C 1
ATOM 4397 O O . LEU A 1 556 ? -27.068 -1.824 -16.175 1.00 68.38 556 LEU A O 1
ATOM 4401 N N . SER A 1 557 ? -25.617 -3.235 -15.203 1.00 68.00 557 SER A N 1
ATOM 4402 C CA . SER A 1 557 ? -26.053 -4.420 -15.958 1.00 68.00 557 SER A CA 1
ATOM 4403 C C . SER A 1 557 ? -27.498 -4.796 -15.622 1.00 68.00 557 SER A C 1
ATOM 4405 O O . SER A 1 557 ? -28.309 -5.056 -16.515 1.00 68.00 557 SER A O 1
ATOM 4407 N N . VAL A 1 558 ? -27.854 -4.759 -14.335 1.00 75.25 558 VAL A N 1
ATOM 4408 C CA . VAL A 1 558 ? -29.228 -4.970 -13.865 1.00 75.25 558 VAL A CA 1
ATOM 4409 C C . VAL A 1 558 ? -30.135 -3.834 -14.337 1.00 75.25 558 VAL A C 1
ATOM 4411 O O . VAL A 1 558 ? -31.192 -4.114 -14.895 1.00 75.25 558 VAL A O 1
ATOM 4414 N N . HIS A 1 559 ? -29.718 -2.570 -14.220 1.00 76.81 559 HIS A N 1
ATOM 4415 C CA . HIS A 1 559 ? -30.468 -1.412 -14.717 1.00 76.81 559 HIS A CA 1
ATOM 4416 C C . HIS A 1 559 ? -30.755 -1.535 -16.222 1.00 76.81 559 HIS A C 1
ATOM 4418 O O . HIS A 1 559 ? -31.890 -1.336 -16.655 1.00 76.81 559 HIS A O 1
ATOM 4424 N N . ALA A 1 560 ? -29.762 -1.921 -17.028 1.00 69.19 560 ALA A N 1
ATOM 4425 C CA . ALA A 1 560 ? -29.928 -2.149 -18.461 1.00 69.19 560 ALA A CA 1
ATOM 4426 C C . ALA A 1 560 ? -30.932 -3.278 -18.748 1.00 69.19 560 ALA A C 1
ATOM 4428 O O . ALA A 1 560 ? -31.800 -3.125 -19.612 1.00 69.19 560 ALA A O 1
ATOM 4429 N N . ALA A 1 561 ? -30.875 -4.380 -17.992 1.00 74.19 561 ALA A N 1
ATOM 4430 C CA . ALA A 1 561 ? -31.828 -5.481 -18.111 1.00 74.19 561 ALA A CA 1
ATOM 4431 C C . ALA A 1 561 ? -33.258 -5.068 -17.715 1.00 74.19 561 ALA A C 1
ATOM 4433 O O . ALA A 1 561 ? -34.213 -5.419 -18.411 1.00 74.19 561 ALA A O 1
ATOM 4434 N N . VAL A 1 562 ? -33.413 -4.291 -16.639 1.00 78.38 562 VAL A N 1
ATOM 4435 C CA . VAL A 1 562 ? -34.704 -3.743 -16.198 1.00 78.38 562 VAL A CA 1
ATOM 4436 C C . VAL A 1 562 ? -35.264 -2.783 -17.246 1.00 78.38 562 VAL A C 1
ATOM 4438 O O . VAL A 1 562 ? -36.422 -2.918 -17.640 1.00 78.38 562 VAL A O 1
ATOM 4441 N N . LYS A 1 563 ? -34.440 -1.873 -17.778 1.00 77.31 563 LYS A N 1
ATOM 4442 C CA . LYS A 1 563 ? -34.830 -0.949 -18.850 1.00 77.31 563 LYS A CA 1
ATOM 4443 C C . LYS A 1 563 ? -35.282 -1.702 -20.100 1.00 77.31 563 LYS A C 1
ATOM 4445 O O . LYS A 1 563 ? -36.349 -1.411 -20.634 1.00 77.31 563 LYS A O 1
ATOM 4450 N N . ALA A 1 564 ? -34.530 -2.715 -20.529 1.00 74.81 564 ALA A N 1
ATOM 4451 C CA . ALA A 1 564 ? -34.903 -3.551 -21.667 1.00 74.81 564 ALA A CA 1
ATOM 4452 C C . ALA A 1 564 ? -36.230 -4.296 -21.437 1.00 74.81 564 ALA A C 1
ATOM 4454 O O . ALA A 1 564 ? -37.046 -4.402 -22.353 1.00 74.81 564 ALA A O 1
ATOM 4455 N N . ALA A 1 565 ? -36.478 -4.792 -20.222 1.00 76.44 565 ALA A N 1
ATOM 4456 C CA . ALA A 1 565 ? -37.734 -5.454 -19.876 1.00 76.44 565 ALA A CA 1
ATOM 4457 C C . ALA A 1 565 ? -38.926 -4.478 -19.854 1.00 76.44 565 ALA A C 1
ATOM 4459 O O . ALA A 1 565 ? -39.998 -4.812 -20.365 1.00 76.44 565 ALA A O 1
ATOM 4460 N N . LEU A 1 566 ? -38.736 -3.267 -19.320 1.00 76.88 566 LEU A N 1
ATOM 4461 C CA . LEU A 1 566 ? -39.738 -2.198 -19.338 1.00 76.88 566 LEU A CA 1
ATOM 4462 C C . LEU A 1 566 ? -40.097 -1.791 -20.772 1.00 76.88 566 LEU A C 1
ATOM 4464 O O . LEU A 1 566 ? -41.279 -1.676 -21.089 1.00 76.88 566 LEU A O 1
ATOM 4468 N N . GLU A 1 567 ? -39.104 -1.639 -21.653 1.00 78.19 567 GLU A N 1
ATOM 4469 C CA . GLU A 1 567 ? -39.327 -1.318 -23.069 1.00 78.19 567 GLU A CA 1
ATOM 4470 C C . GLU A 1 567 ? -40.106 -2.419 -23.800 1.00 78.19 567 GLU A C 1
ATOM 4472 O O . GLU A 1 567 ? -41.103 -2.136 -24.466 1.00 78.19 567 GLU A O 1
ATOM 4477 N N . ARG A 1 568 ? -39.746 -3.696 -23.612 1.00 78.19 568 ARG A N 1
ATOM 4478 C CA . ARG A 1 568 ? -40.513 -4.817 -24.193 1.00 78.19 568 ARG A CA 1
ATOM 4479 C C . ARG A 1 568 ? -41.969 -4.818 -23.720 1.00 78.19 568 ARG A C 1
ATOM 4481 O O . ARG A 1 568 ? -42.883 -5.010 -24.519 1.00 78.19 568 ARG A O 1
ATOM 4488 N N . ALA A 1 569 ? -42.199 -4.577 -22.431 1.00 75.00 569 ALA A N 1
ATOM 4489 C CA . ALA A 1 569 ? -43.542 -4.547 -21.861 1.00 75.00 569 ALA A CA 1
ATOM 4490 C C . ALA A 1 569 ? -44.355 -3.305 -22.291 1.00 75.00 569 ALA A C 1
ATOM 4492 O O . ALA A 1 569 ? -45.580 -3.393 -22.418 1.00 75.00 569 ALA A O 1
ATOM 4493 N N . ARG A 1 570 ? -43.699 -2.171 -22.585 1.00 76.81 570 ARG A N 1
ATOM 4494 C CA . ARG A 1 570 ? -44.324 -1.004 -23.237 1.00 76.81 570 ARG A CA 1
ATOM 4495 C C . ARG A 1 570 ? -44.758 -1.313 -24.664 1.00 76.81 570 ARG A C 1
ATOM 4497 O O . ARG A 1 570 ? -45.907 -1.046 -25.009 1.00 76.81 570 ARG A O 1
ATOM 4504 N N . LEU A 1 571 ? -43.881 -1.923 -25.463 1.00 78.31 571 LEU A N 1
ATOM 4505 C CA . LEU A 1 571 ? -44.191 -2.327 -26.839 1.00 78.31 571 LEU A CA 1
ATOM 4506 C C . LEU A 1 571 ? -45.360 -3.323 -26.889 1.00 78.31 571 LEU A C 1
ATOM 4508 O O . LEU A 1 571 ? -46.232 -3.215 -27.748 1.00 78.31 571 LEU A O 1
ATOM 4512 N N . ALA A 1 572 ? -45.449 -4.221 -25.906 1.00 78.44 572 ALA A N 1
ATOM 4513 C CA . ALA A 1 572 ? -46.571 -5.145 -25.737 1.00 78.44 572 ALA A CA 1
ATOM 4514 C C . ALA A 1 572 ? -47.856 -4.496 -25.166 1.00 78.44 572 ALA A C 1
ATOM 4516 O O . ALA A 1 572 ? -48.824 -5.201 -24.883 1.00 78.44 572 ALA A O 1
ATOM 4517 N N . LYS A 1 573 ? -47.888 -3.167 -24.964 1.00 79.06 573 LYS A N 1
ATOM 4518 C CA . LYS A 1 573 ? -49.005 -2.398 -24.366 1.00 79.06 573 LYS A CA 1
ATOM 4519 C C . LYS A 1 573 ? -49.426 -2.875 -22.965 1.00 79.06 573 LYS A C 1
ATOM 4521 O O . LYS A 1 573 ? -50.557 -2.637 -22.526 1.00 79.06 573 LYS A O 1
ATOM 4526 N N . MET A 1 574 ? -48.515 -3.530 -22.246 1.00 68.75 574 MET A N 1
ATOM 4527 C CA . MET A 1 574 ? -48.745 -4.053 -20.895 1.00 68.75 574 MET A CA 1
ATOM 4528 C C . MET A 1 574 ? -48.497 -3.000 -19.805 1.00 68.75 574 MET A C 1
ATOM 4530 O O . MET A 1 574 ? -48.966 -3.172 -18.680 1.00 68.75 574 MET A O 1
ATOM 4534 N N . LEU A 1 575 ? -47.784 -1.912 -20.125 1.00 68.69 575 LEU A N 1
ATOM 4535 C CA . LEU A 1 575 ? -47.382 -0.852 -19.194 1.00 68.69 575 LEU A CA 1
ATOM 4536 C C . LEU A 1 575 ? -47.681 0.546 -19.745 1.00 68.69 575 LEU A C 1
ATOM 4538 O O . LEU A 1 575 ? -47.629 0.766 -20.951 1.00 68.69 575 LEU A O 1
ATOM 4542 N N . GLY A 1 576 ? -47.949 1.488 -18.836 1.00 66.00 576 GLY A N 1
ATOM 4543 C CA . GLY A 1 576 ? -47.985 2.927 -19.116 1.00 66.00 576 GLY A CA 1
ATOM 4544 C C . GLY A 1 576 ? -46.660 3.598 -18.736 1.00 66.00 576 GLY A C 1
ATOM 4545 O O . GLY A 1 576 ? -45.782 3.783 -19.575 1.00 66.00 576 GLY A O 1
ATOM 4546 N N . SER A 1 577 ? -46.493 3.936 -17.451 1.00 73.56 577 SER A N 1
ATOM 4547 C CA . SER A 1 577 ? -45.272 4.565 -16.913 1.00 73.56 577 SER A CA 1
ATOM 4548 C C . SER A 1 577 ? -44.369 3.571 -16.166 1.00 73.56 577 SER A C 1
ATOM 4550 O O . SER A 1 577 ? -44.864 2.645 -15.519 1.00 73.56 577 SER A O 1
ATOM 4552 N N . SER A 1 578 ? -43.042 3.785 -16.195 1.00 72.31 578 SER A N 1
ATOM 4553 C CA . SER A 1 578 ? -42.087 2.970 -15.414 1.00 72.31 578 SER A CA 1
ATOM 4554 C C . SER A 1 578 ? -42.380 3.044 -13.913 1.00 72.31 578 SER A C 1
ATOM 4556 O O . SER A 1 578 ? -42.350 2.025 -13.235 1.00 72.31 578 SER A O 1
ATOM 4558 N N . LEU A 1 579 ? -42.796 4.215 -13.417 1.00 77.44 579 LEU A N 1
ATOM 4559 C CA . LEU A 1 579 ? -43.125 4.456 -12.003 1.00 77.44 579 LEU A CA 1
ATOM 4560 C C . LEU A 1 579 ? -44.385 3.717 -11.516 1.00 77.44 579 LEU A C 1
ATOM 4562 O O . LEU A 1 579 ? -44.730 3.789 -10.343 1.00 77.44 579 LEU A O 1
ATOM 4566 N N . GLN A 1 580 ? -45.095 3.020 -12.405 1.00 76.69 580 GLN A N 1
ATOM 4567 C CA . GLN A 1 580 ? -46.250 2.172 -12.078 1.00 76.69 580 GLN A CA 1
ATOM 4568 C C . GLN A 1 580 ? -45.929 0.674 -12.209 1.00 76.69 580 GLN A C 1
ATOM 4570 O O . GLN A 1 580 ? -46.832 -0.169 -12.178 1.00 76.69 580 GLN A O 1
ATOM 4575 N N . SER A 1 581 ? -44.652 0.348 -12.417 1.00 77.25 581 SER A N 1
ATOM 4576 C CA . SER A 1 581 ? -44.178 -1.000 -12.706 1.00 77.25 581 SER A CA 1
ATOM 4577 C C . SER A 1 581 ? -43.423 -1.553 -11.507 1.00 77.25 581 SER A C 1
ATOM 4579 O O . SER A 1 581 ? -42.461 -0.941 -11.056 1.00 77.25 581 SER A O 1
ATOM 4581 N N . ALA A 1 582 ? -43.829 -2.726 -11.026 1.00 82.44 582 ALA A N 1
ATOM 4582 C CA . ALA A 1 582 ? -43.056 -3.495 -10.056 1.00 82.44 582 ALA A CA 1
ATOM 4583 C C . ALA A 1 582 ? -42.185 -4.510 -10.802 1.00 82.44 582 ALA A C 1
ATOM 4585 O O . ALA A 1 582 ? -42.682 -5.218 -11.693 1.00 82.44 582 ALA A O 1
ATOM 4586 N N . VAL A 1 583 ? -40.903 -4.584 -10.444 1.00 80.81 583 VAL A N 1
ATOM 4587 C CA . VAL A 1 583 ? -39.913 -5.405 -11.147 1.00 80.81 583 VAL A CA 1
ATOM 4588 C C . VAL A 1 583 ? -39.334 -6.466 -10.222 1.00 80.81 583 VAL A C 1
ATOM 4590 O O . VAL A 1 583 ? -38.953 -6.180 -9.092 1.00 80.81 583 VAL A O 1
ATOM 4593 N N . VAL A 1 584 ? -39.255 -7.700 -10.724 1.00 82.25 584 VAL A N 1
ATOM 4594 C CA . VAL A 1 584 ? -38.571 -8.803 -10.043 1.00 82.25 584 VAL A CA 1
ATOM 4595 C C . VAL A 1 584 ? -37.263 -9.094 -10.775 1.00 82.25 584 VAL A C 1
ATOM 4597 O O . VAL A 1 584 ? -37.279 -9.502 -11.941 1.00 82.25 584 VAL A O 1
ATOM 4600 N N . VAL A 1 585 ? -36.142 -8.882 -10.088 1.00 78.94 585 VAL A N 1
ATOM 4601 C CA . VAL A 1 585 ? -34.788 -9.135 -10.591 1.00 78.94 585 VAL A CA 1
ATOM 4602 C C . VAL A 1 585 ? -34.329 -10.497 -10.084 1.00 78.94 585 VAL A C 1
ATOM 4604 O O . VAL A 1 585 ? -34.272 -10.719 -8.876 1.00 78.94 585 VAL A O 1
ATOM 4607 N N . SER A 1 586 ? -33.995 -11.403 -11.002 1.00 77.62 586 SER A N 1
ATOM 4608 C CA . SER A 1 586 ? -33.499 -12.739 -10.660 1.00 77.62 586 SER A CA 1
ATOM 4609 C C . SER A 1 586 ? -32.005 -12.804 -10.954 1.00 77.62 586 SER A C 1
ATOM 4611 O O . SER A 1 586 ? -31.599 -12.633 -12.103 1.00 77.62 586 SER A O 1
ATOM 4613 N N . VAL A 1 587 ? -31.183 -13.049 -9.932 1.00 73.44 587 VAL A N 1
ATOM 4614 C CA . VAL A 1 587 ? -29.723 -13.149 -10.083 1.00 73.44 587 VAL A CA 1
ATOM 4615 C C . VAL A 1 587 ? -29.229 -14.586 -9.871 1.00 73.44 587 VAL A C 1
ATOM 4617 O O . VAL A 1 587 ? -29.708 -15.271 -8.961 1.00 73.44 587 VAL A O 1
ATOM 4620 N N . PRO A 1 588 ? -28.259 -15.052 -10.684 1.00 57.47 588 PRO A N 1
ATOM 4621 C CA . PRO A 1 588 ? -27.830 -16.452 -10.701 1.00 57.47 588 PRO A CA 1
ATOM 4622 C C . PRO A 1 588 ? -26.924 -16.850 -9.524 1.00 57.47 588 PRO A C 1
ATOM 4624 O O . PRO A 1 588 ? -26.744 -18.042 -9.289 1.00 57.47 588 PRO A O 1
ATOM 4627 N N . ALA A 1 589 ? -26.353 -15.893 -8.779 1.00 66.00 589 ALA A N 1
ATOM 4628 C CA . ALA A 1 589 ? -25.362 -16.168 -7.738 1.00 66.00 589 ALA A CA 1
ATOM 4629 C C . ALA A 1 589 ? -25.596 -15.356 -6.448 1.00 66.00 589 ALA A C 1
ATOM 4631 O O . ALA A 1 589 ? -26.025 -14.200 -6.486 1.00 66.00 589 ALA A O 1
ATOM 4632 N N . ALA A 1 590 ? -25.251 -15.950 -5.297 1.00 59.62 590 ALA A N 1
ATOM 4633 C CA . ALA A 1 590 ? -25.338 -15.312 -3.978 1.00 59.62 590 ALA A CA 1
ATOM 4634 C C . ALA A 1 590 ? -24.523 -14.001 -3.844 1.00 59.62 590 ALA A C 1
ATOM 4636 O O . ALA A 1 590 ? -25.027 -13.074 -3.210 1.00 59.62 590 ALA A O 1
ATOM 4637 N N . PRO A 1 591 ? -23.327 -13.849 -4.457 1.00 57.19 591 PRO A N 1
ATOM 4638 C CA . PRO A 1 591 ? -22.587 -12.585 -4.424 1.00 57.19 591 PRO A CA 1
ATOM 4639 C C . PRO A 1 591 ? -23.340 -11.42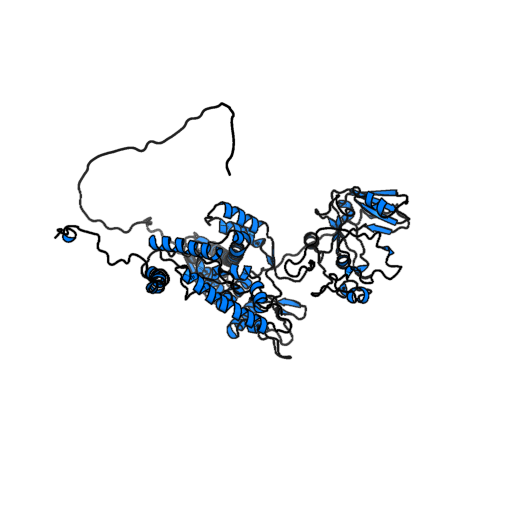2 -5.086 1.00 57.19 591 PRO A C 1
ATOM 4641 O O . PRO A 1 591 ? -23.417 -10.344 -4.508 1.00 57.19 591 PRO A O 1
ATOM 4644 N N . SER A 1 592 ? -23.972 -11.639 -6.245 1.00 65.31 592 SER A N 1
ATOM 4645 C CA . SER A 1 592 ? -24.763 -10.603 -6.930 1.00 65.31 592 SER A CA 1
ATOM 4646 C C . SER A 1 592 ? -25.997 -10.190 -6.124 1.00 65.31 592 SER A C 1
ATOM 4648 O O . SER A 1 592 ? -26.377 -9.022 -6.112 1.00 65.31 592 SER A O 1
ATOM 4650 N N . ALA A 1 593 ? -26.607 -11.142 -5.414 1.00 69.56 593 ALA A N 1
ATOM 4651 C CA . ALA A 1 593 ? -27.715 -10.865 -4.508 1.00 69.56 593 ALA A CA 1
ATOM 4652 C C . ALA A 1 593 ? -27.271 -10.042 -3.292 1.00 69.56 593 ALA A C 1
ATOM 4654 O O . ALA A 1 593 ? -27.981 -9.125 -2.893 1.00 69.56 593 ALA A O 1
ATOM 4655 N N . ALA A 1 594 ? -26.088 -10.330 -2.739 1.00 67.56 594 ALA A N 1
ATOM 4656 C CA . ALA A 1 594 ? -25.518 -9.573 -1.627 1.00 67.56 594 ALA A CA 1
ATOM 4657 C C . ALA A 1 594 ? -25.211 -8.118 -2.014 1.00 67.56 594 ALA A C 1
ATOM 4659 O O . ALA A 1 594 ? -25.469 -7.210 -1.226 1.00 67.56 594 ALA A O 1
ATOM 4660 N N . VAL A 1 595 ? -24.725 -7.887 -3.239 1.00 69.56 595 VAL A N 1
ATOM 4661 C CA . VAL A 1 595 ? -24.530 -6.532 -3.772 1.00 69.56 595 VAL A CA 1
ATOM 4662 C C . VAL A 1 595 ? -25.867 -5.804 -3.889 1.00 69.56 595 VAL A C 1
ATOM 4664 O O . VAL A 1 595 ? -26.018 -4.729 -3.325 1.00 69.56 595 VAL A O 1
ATOM 4667 N N . LEU A 1 596 ? -26.876 -6.392 -4.540 1.00 76.94 596 LEU A N 1
ATOM 4668 C CA . LEU A 1 596 ? -28.195 -5.754 -4.657 1.00 76.94 596 LEU A CA 1
ATOM 4669 C C . LEU A 1 596 ? -28.860 -5.515 -3.291 1.00 76.94 596 LEU A C 1
ATOM 4671 O O . LEU A 1 596 ? -29.519 -4.497 -3.107 1.00 76.94 596 LEU A O 1
ATOM 4675 N N . ALA A 1 597 ? -28.652 -6.408 -2.318 1.00 77.00 597 ALA A N 1
ATOM 4676 C CA . ALA A 1 597 ? -29.150 -6.242 -0.955 1.00 77.00 597 ALA A CA 1
ATOM 4677 C C . ALA A 1 597 ? -28.538 -5.023 -0.244 1.00 77.00 597 ALA A C 1
ATOM 4679 O O . ALA A 1 597 ? -29.239 -4.347 0.504 1.00 77.00 597 ALA A O 1
ATOM 4680 N N . ARG A 1 598 ? -27.264 -4.700 -0.511 1.00 74.94 598 ARG A N 1
ATOM 4681 C CA . ARG A 1 598 ? -26.594 -3.506 0.035 1.00 74.94 598 ARG A CA 1
ATOM 4682 C C . ARG A 1 598 ? -27.267 -2.204 -0.407 1.00 74.94 598 ARG A C 1
ATOM 4684 O O . ARG A 1 598 ? -27.308 -1.258 0.367 1.00 74.94 598 ARG A O 1
ATOM 4691 N N . TYR A 1 599 ? -27.821 -2.182 -1.618 1.00 78.94 599 TYR A N 1
ATOM 4692 C CA . TYR A 1 599 ? -28.511 -1.025 -2.198 1.00 78.94 599 TYR A CA 1
ATOM 4693 C C . TYR A 1 599 ? -30.036 -1.132 -2.112 1.00 78.94 599 TYR A C 1
ATOM 4695 O O . TYR A 1 599 ? -30.731 -0.359 -2.764 1.00 78.94 599 TYR A O 1
ATOM 4703 N N . ALA A 1 600 ? -30.581 -2.084 -1.343 1.00 78.62 600 ALA A N 1
ATOM 4704 C CA . ALA A 1 600 ? -32.006 -2.421 -1.365 1.00 78.62 600 ALA A CA 1
ATOM 4705 C C . ALA A 1 600 ? -32.938 -1.222 -1.123 1.00 78.62 600 ALA A C 1
ATOM 4707 O O . ALA A 1 600 ? -34.022 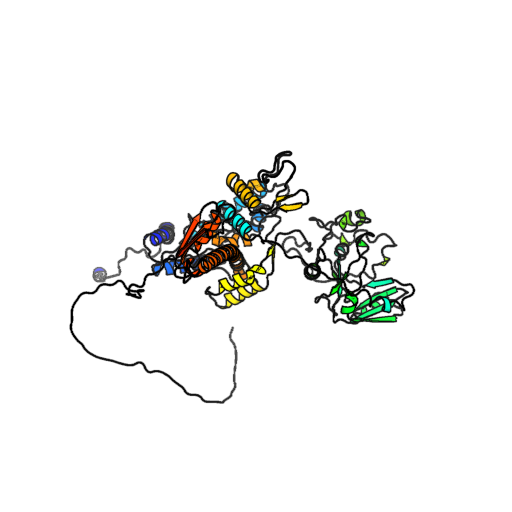-1.183 -1.701 1.00 78.62 600 ALA A O 1
ATOM 4708 N N . ALA A 1 601 ? -32.510 -0.254 -0.306 1.00 71.81 601 ALA A N 1
ATOM 4709 C CA . ALA A 1 601 ? -33.264 0.966 -0.015 1.00 71.81 601 ALA A CA 1
ATOM 4710 C C . ALA A 1 601 ? -33.356 1.940 -1.204 1.00 71.81 601 ALA A C 1
ATOM 4712 O O . ALA A 1 601 ? -34.270 2.756 -1.233 1.00 71.81 601 ALA A O 1
ATOM 4713 N N . ASP A 1 602 ? -32.441 1.835 -2.172 1.00 78.81 602 ASP A N 1
ATOM 4714 C CA . ASP A 1 602 ? -32.299 2.769 -3.292 1.00 78.81 602 ASP A CA 1
ATOM 4715 C C . ASP A 1 602 ? -32.609 2.125 -4.656 1.00 78.81 602 ASP A C 1
ATOM 4717 O O . ASP A 1 602 ? -32.625 2.813 -5.677 1.00 78.81 602 ASP A O 1
ATOM 4721 N N . LEU A 1 603 ? -32.824 0.802 -4.726 1.00 83.25 603 LEU A N 1
ATOM 4722 C CA . LEU A 1 603 ? -32.985 0.077 -5.999 1.00 83.25 603 LEU A CA 1
ATOM 4723 C C . LEU A 1 603 ? -34.174 0.573 -6.836 1.00 83.25 603 LEU A C 1
ATOM 4725 O O . LEU A 1 603 ? -34.094 0.608 -8.065 1.00 83.25 603 LEU A O 1
ATOM 4729 N N . ASP A 1 604 ? -35.284 0.932 -6.197 1.00 82.62 604 ASP A N 1
ATOM 4730 C CA . ASP A 1 604 ? -36.482 1.450 -6.863 1.00 82.62 604 ASP A CA 1
ATOM 4731 C C . ASP A 1 604 ? -36.238 2.827 -7.496 1.00 82.62 604 ASP A C 1
ATOM 4733 O O . ASP A 1 604 ? -36.622 3.049 -8.651 1.00 82.62 604 ASP A O 1
ATOM 4737 N N . ALA A 1 605 ? -35.509 3.701 -6.802 1.00 75.25 605 ALA A N 1
ATOM 4738 C CA . ALA A 1 605 ? -35.038 4.977 -7.325 1.00 75.25 605 ALA A CA 1
ATOM 4739 C C . ALA A 1 605 ? -34.006 4.788 -8.451 1.00 75.25 605 ALA A C 1
ATOM 4741 O O . ALA A 1 605 ? -34.145 5.383 -9.522 1.00 75.25 605 ALA A O 1
ATOM 4742 N N . LEU A 1 606 ? -33.015 3.911 -8.255 1.00 80.12 606 LEU A N 1
ATOM 4743 C CA . LEU A 1 606 ? -31.954 3.617 -9.226 1.00 80.12 606 LEU A CA 1
ATOM 4744 C C . LEU A 1 606 ? -32.494 3.030 -10.537 1.00 80.12 606 LEU A C 1
ATOM 4746 O O . LEU A 1 606 ? -31.935 3.276 -11.609 1.00 80.12 606 LEU A O 1
ATOM 4750 N N . PHE A 1 607 ? -33.570 2.242 -10.480 1.00 85.50 607 PHE A N 1
ATOM 4751 C CA . PHE A 1 607 ? -34.183 1.630 -11.664 1.00 85.50 607 PHE A CA 1
ATOM 4752 C C . PHE A 1 607 ? -35.422 2.378 -12.173 1.00 85.50 607 PHE A C 1
ATOM 4754 O O . PHE A 1 607 ? -35.945 2.026 -13.231 1.00 85.50 607 PHE A O 1
ATOM 4761 N N . VAL A 1 608 ? -35.849 3.440 -11.481 1.00 84.12 608 VAL A N 1
ATOM 4762 C CA . VAL A 1 608 ? -36.997 4.289 -11.839 1.00 84.12 608 VAL A CA 1
ATOM 4763 C C . VAL A 1 608 ? -38.291 3.468 -11.954 1.00 84.12 608 VAL A C 1
ATOM 4765 O O . VAL A 1 608 ? -38.992 3.490 -12.969 1.00 84.12 608 VAL A O 1
ATOM 4768 N N . VAL A 1 609 ? -38.604 2.701 -10.909 1.00 84.50 609 VAL A N 1
ATOM 4769 C CA . VAL A 1 609 ? -39.753 1.778 -10.839 1.00 84.50 609 VAL A CA 1
ATOM 4770 C C . VAL A 1 609 ? -40.491 1.916 -9.507 1.00 84.50 609 VAL A C 1
ATOM 4772 O O . VAL A 1 609 ? -39.994 2.556 -8.592 1.00 84.50 609 VAL A O 1
ATOM 4775 N N . SER A 1 610 ? -41.695 1.345 -9.379 1.00 84.75 610 SER A N 1
ATOM 4776 C CA . SER A 1 610 ? -42.474 1.469 -8.132 1.00 84.75 610 SER A CA 1
ATOM 4777 C C . SER A 1 610 ? -41.955 0.589 -6.996 1.00 84.75 610 SER A C 1
ATOM 4779 O O . SER A 1 610 ? -42.258 0.846 -5.837 1.00 84.75 610 SER A O 1
ATOM 4781 N N . SER A 1 611 ? -41.287 -0.516 -7.333 1.00 84.44 611 SER A N 1
ATOM 4782 C CA . SER A 1 611 ? -40.643 -1.416 -6.378 1.00 84.44 611 SER A CA 1
ATOM 4783 C C . SER A 1 611 ? -39.745 -2.420 -7.098 1.00 84.44 611 SER A C 1
ATOM 4785 O O . SER A 1 611 ? -40.001 -2.789 -8.252 1.00 84.44 611 SER A O 1
ATOM 4787 N N . VAL A 1 612 ? -38.718 -2.890 -6.389 1.00 86.69 612 VAL A N 1
ATOM 4788 C CA . VAL A 1 612 ? -37.783 -3.919 -6.853 1.00 86.69 612 VAL A CA 1
ATOM 4789 C C . VAL A 1 612 ? -37.768 -5.070 -5.854 1.00 86.69 612 VAL A C 1
ATOM 4791 O O . VAL A 1 612 ? -37.527 -4.867 -4.669 1.00 86.69 612 VAL A O 1
ATOM 4794 N N . GLU A 1 613 ? -38.020 -6.286 -6.331 1.00 85.12 613 GLU A N 1
ATOM 4795 C CA . GLU A 1 613 ? -37.861 -7.518 -5.553 1.00 85.12 613 GLU A CA 1
ATOM 4796 C C . GLU A 1 613 ? -36.679 -8.311 -6.121 1.00 85.12 613 GLU A C 1
ATOM 4798 O O . GLU A 1 613 ? -36.660 -8.627 -7.312 1.00 85.12 613 GLU A O 1
ATOM 4803 N N . VAL A 1 614 ? -35.694 -8.644 -5.285 1.00 82.19 614 VAL A N 1
ATOM 4804 C CA . VAL A 1 614 ? -34.514 -9.422 -5.695 1.00 82.19 614 VAL A CA 1
ATOM 4805 C C . VAL A 1 614 ? -34.709 -10.884 -5.307 1.00 82.19 614 VAL A C 1
ATOM 4807 O O . VAL A 1 614 ? -34.973 -11.193 -4.147 1.00 82.19 614 VAL A O 1
ATOM 4810 N N . ARG A 1 615 ? -34.564 -11.797 -6.272 1.00 80.44 615 ARG A N 1
ATOM 4811 C CA . ARG A 1 615 ? -34.641 -13.248 -6.059 1.00 80.44 615 ARG A CA 1
ATOM 4812 C C . ARG A 1 615 ? -33.337 -13.929 -6.440 1.00 80.44 615 ARG A C 1
ATOM 4814 O O . ARG A 1 615 ? -32.718 -13.595 -7.448 1.00 80.44 615 ARG A O 1
ATOM 4821 N N . VAL A 1 616 ? -32.957 -14.926 -5.647 1.00 70.12 616 VAL A N 1
ATOM 4822 C CA . VAL A 1 616 ? -31.784 -15.770 -5.896 1.00 70.12 616 VAL A CA 1
ATOM 4823 C C . VAL A 1 616 ? -32.254 -17.089 -6.498 1.00 70.12 616 VAL A C 1
ATOM 4825 O O . VAL A 1 616 ? -33.057 -17.789 -5.883 1.00 70.12 616 VAL A O 1
ATOM 4828 N N . GLY A 1 617 ? -31.785 -17.423 -7.701 1.00 63.22 617 GLY A N 1
ATOM 4829 C CA . GLY A 1 617 ? -32.140 -18.679 -8.363 1.00 63.22 617 GLY A CA 1
ATOM 4830 C C . GLY A 1 617 ? -31.569 -18.805 -9.775 1.00 63.22 617 GLY A C 1
ATOM 4831 O O . GLY A 1 617 ? -31.251 -17.805 -10.415 1.00 63.22 617 GLY A O 1
ATOM 4832 N N . ALA A 1 618 ? -31.443 -20.043 -10.261 1.00 46.97 618 ALA A N 1
ATOM 4833 C CA . ALA A 1 618 ? -30.965 -20.329 -11.611 1.00 46.97 618 ALA A CA 1
ATOM 4834 C C . ALA A 1 618 ? -31.913 -19.716 -12.656 1.00 46.97 618 ALA A C 1
ATOM 4836 O O . ALA A 1 618 ? -33.087 -20.085 -12.737 1.00 46.97 618 ALA A O 1
ATOM 4837 N N . ALA A 1 619 ? -31.411 -18.774 -13.455 1.00 44.41 619 ALA A N 1
ATOM 4838 C CA . ALA A 1 619 ? -32.120 -18.316 -14.642 1.00 44.41 619 ALA A CA 1
ATOM 4839 C C . ALA A 1 619 ? -32.180 -19.472 -15.665 1.00 44.41 619 ALA A C 1
ATOM 4841 O O . ALA A 1 619 ? -31.168 -20.150 -15.857 1.00 44.41 619 ALA A O 1
ATOM 4842 N N . PRO A 1 620 ? -33.326 -19.734 -16.324 1.00 39.94 620 PRO A N 1
ATOM 4843 C CA . PRO A 1 620 ? -33.370 -20.684 -17.432 1.00 39.94 620 PRO A CA 1
ATOM 4844 C C . PRO A 1 620 ? -32.490 -20.187 -18.599 1.00 39.94 620 PRO A C 1
ATOM 4846 O O . PRO A 1 620 ? -32.320 -18.972 -18.731 1.00 39.94 620 PRO A O 1
ATOM 4849 N N . PRO A 1 621 ? -31.955 -21.083 -19.457 1.00 38.44 621 PRO A N 1
ATOM 4850 C CA . PRO A 1 621 ? -30.755 -20.835 -20.275 1.00 38.44 621 PRO A CA 1
ATOM 4851 C C . PRO A 1 621 ? -30.833 -19.715 -21.329 1.00 38.44 621 PRO A C 1
ATOM 4853 O O . PRO A 1 621 ? -29.838 -19.448 -21.989 1.00 38.44 621 PRO A O 1
ATOM 4856 N N . GLU A 1 622 ? -31.971 -19.037 -21.486 1.00 40.69 622 GLU A N 1
ATOM 4857 C CA . GLU A 1 622 ? -32.173 -17.970 -22.479 1.00 40.69 622 GLU A CA 1
ATOM 4858 C C . GLU A 1 622 ? -33.005 -16.778 -21.952 1.00 40.69 622 GLU A C 1
ATOM 4860 O O . GLU A 1 622 ? -33.459 -15.933 -22.726 1.00 40.69 622 GLU A O 1
ATOM 4865 N N . ALA A 1 623 ? -33.236 -16.666 -20.635 1.00 41.06 623 ALA A N 1
ATOM 4866 C CA . ALA A 1 623 ? -34.056 -15.582 -20.083 1.00 41.06 623 ALA A CA 1
ATOM 4867 C C . ALA A 1 623 ? -33.224 -14.355 -19.638 1.00 41.06 623 ALA A C 1
ATOM 4869 O O . ALA A 1 623 ? -32.178 -14.516 -19.009 1.00 41.06 623 ALA A O 1
ATOM 4870 N N . PRO A 1 624 ? -33.689 -13.113 -19.895 1.00 44.97 624 PRO A N 1
ATOM 4871 C CA . PRO A 1 624 ? -33.036 -11.902 -19.394 1.00 44.97 624 PRO A CA 1
ATOM 4872 C C . PRO A 1 624 ? -33.014 -11.860 -17.853 1.00 44.97 624 PRO A C 1
ATOM 4874 O O . PRO A 1 624 ? -33.957 -12.313 -17.207 1.00 44.97 624 PRO A O 1
ATOM 4877 N N . LEU A 1 625 ? -31.976 -11.235 -17.272 1.00 50.06 625 LEU A N 1
ATOM 4878 C CA . LEU A 1 625 ? -31.771 -11.020 -15.817 1.00 50.06 625 LEU A CA 1
ATOM 4879 C C . LEU A 1 625 ? -33.000 -10.435 -15.077 1.00 50.06 625 LEU A C 1
ATOM 4881 O O . LEU A 1 625 ? -33.157 -10.596 -13.867 1.00 50.06 625 LEU A O 1
ATOM 4885 N N . CYS A 1 626 ? -33.901 -9.768 -15.802 1.00 49.44 626 CYS A N 1
ATOM 4886 C CA . CYS A 1 626 ? -35.220 -9.364 -15.326 1.00 49.44 626 CYS A CA 1
ATOM 4887 C C . CYS A 1 626 ? -36.295 -10.268 -15.949 1.00 49.44 626 CYS A C 1
ATOM 4889 O O . CYS A 1 626 ? -36.624 -10.139 -17.129 1.00 49.44 626 CYS A O 1
ATOM 4891 N N . THR A 1 627 ? -36.882 -11.154 -15.144 1.00 51.31 627 THR A N 1
ATOM 4892 C CA . THR A 1 627 ? -37.791 -12.207 -15.624 1.00 51.31 627 THR A CA 1
ATOM 4893 C C . THR A 1 627 ? -39.270 -11.820 -15.586 1.00 51.31 627 THR A C 1
ATOM 4895 O O . THR A 1 627 ? -40.084 -12.473 -16.240 1.00 51.31 627 THR A O 1
ATOM 4898 N N . ARG A 1 628 ? -39.669 -10.785 -14.827 1.00 53.22 628 ARG A N 1
ATOM 4899 C CA . ARG A 1 628 ? -41.086 -10.386 -14.735 1.00 53.22 628 ARG A CA 1
ATOM 4900 C C . ARG A 1 628 ? -41.270 -8.912 -14.374 1.00 53.22 628 ARG A C 1
ATOM 4902 O O . ARG A 1 628 ? -40.831 -8.470 -13.317 1.00 53.22 628 ARG A O 1
ATOM 4909 N N . VAL A 1 629 ? -42.025 -8.195 -15.207 1.00 54.28 629 VAL A N 1
ATOM 4910 C CA . VAL A 1 629 ? -42.536 -6.848 -14.917 1.00 54.28 629 VAL A CA 1
ATOM 4911 C C . VAL A 1 629 ? -44.054 -6.929 -14.760 1.00 54.28 629 VAL A C 1
ATOM 4913 O O . VAL A 1 629 ? -44.737 -7.468 -15.632 1.00 54.28 629 VAL A O 1
ATOM 4916 N N . ARG A 1 630 ? -44.604 -6.437 -13.642 1.00 53.94 630 ARG A N 1
ATOM 4917 C CA . ARG A 1 630 ? -46.060 -6.347 -13.434 1.00 53.94 630 ARG A CA 1
ATOM 4918 C C . ARG A 1 630 ? -46.502 -4.889 -13.488 1.00 53.94 630 ARG A C 1
ATOM 4920 O O . ARG A 1 630 ? -46.106 -4.095 -12.640 1.00 53.94 630 ARG A O 1
ATOM 4927 N N . GLY A 1 631 ? -47.374 -4.565 -14.440 1.00 44.50 631 GLY A N 1
ATOM 4928 C CA . GLY A 1 631 ? -48.112 -3.305 -14.449 1.00 44.50 631 GLY A CA 1
ATOM 4929 C C . GLY A 1 631 ? -49.401 -3.429 -13.657 1.00 44.50 631 GLY A C 1
ATOM 4930 O O . GLY A 1 631 ? -50.213 -4.308 -13.945 1.00 44.50 631 GLY A O 1
ATOM 4931 N N . ARG A 1 632 ? -49.637 -2.537 -12.694 1.00 41.72 632 ARG A N 1
ATOM 4932 C CA . ARG A 1 632 ? -51.005 -2.304 -12.214 1.00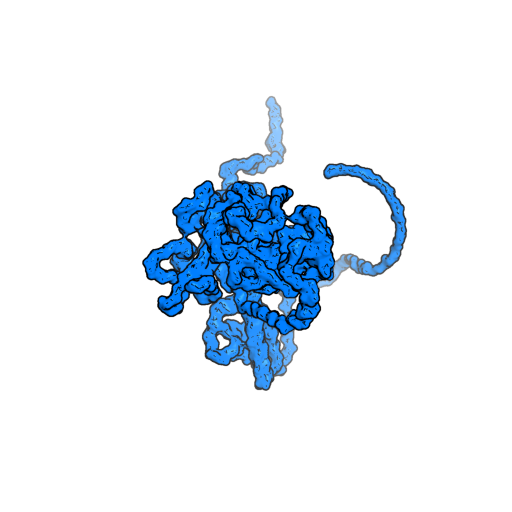 41.72 632 ARG A CA 1
ATOM 4933 C C . ARG A 1 632 ? -51.602 -1.177 -13.053 1.00 41.72 632 ARG A C 1
ATOM 4935 O O . ARG A 1 632 ? -51.156 -0.039 -12.946 1.00 41.72 632 ARG A O 1
ATOM 4942 N N . ARG A 1 633 ? -52.629 -1.460 -13.866 1.00 36.88 633 ARG A N 1
ATOM 4943 C CA . ARG A 1 633 ? -53.513 -0.387 -14.349 1.00 36.88 633 ARG A CA 1
ATOM 4944 C C . ARG A 1 633 ? -54.269 0.147 -13.141 1.00 36.88 633 ARG A C 1
ATOM 4946 O O . ARG A 1 633 ? -55.129 -0.537 -12.593 1.00 36.88 633 ARG A O 1
ATOM 4953 N N . TRP A 1 634 ? -53.926 1.355 -12.715 1.00 31.47 634 TRP A N 1
ATOM 4954 C CA . TRP A 1 634 ? -54.752 2.117 -11.791 1.00 31.47 634 TRP A CA 1
ATOM 4955 C C . TRP A 1 634 ? -56.041 2.499 -12.530 1.00 31.47 634 TRP A C 1
ATOM 4957 O O . TRP A 1 634 ? -56.027 3.365 -13.404 1.00 31.47 634 TRP A O 1
ATOM 4967 N N . HIS A 1 635 ? -57.152 1.825 -12.227 1.00 29.88 635 HIS A N 1
ATOM 4968 C CA . HIS A 1 635 ? -58.468 2.352 -12.574 1.00 29.88 635 HIS A CA 1
ATOM 4969 C C . HIS A 1 635 ? -58.697 3.617 -11.741 1.00 29.88 635 HIS A C 1
ATOM 4971 O O . HIS A 1 635 ? -58.487 3.612 -10.530 1.00 29.88 635 HIS A O 1
ATOM 4977 N N . GLN A 1 636 ? -59.067 4.712 -12.408 1.00 33.72 636 GLN A N 1
ATOM 4978 C CA . GLN A 1 636 ? -59.337 5.999 -11.778 1.00 33.72 636 GLN A CA 1
ATOM 4979 C C . GLN A 1 636 ? -60.371 5.854 -10.652 1.00 33.72 636 GLN A C 1
ATOM 4981 O O . GLN A 1 636 ? -61.556 5.648 -10.895 1.00 33.72 636 GLN A O 1
ATOM 4986 N N . GLY A 1 637 ? -59.907 6.025 -9.418 1.00 27.52 637 GLY A N 1
ATOM 4987 C CA . GLY A 1 637 ? -60.725 6.195 -8.228 1.00 27.52 637 GLY A CA 1
ATOM 4988 C C . GLY A 1 637 ? -60.000 7.138 -7.278 1.00 27.52 637 GLY A C 1
ATOM 4989 O O . GLY A 1 637 ? -59.105 6.710 -6.566 1.00 27.52 637 GLY A O 1
ATOM 4990 N N . ARG A 1 638 ? -60.346 8.430 -7.366 1.00 27.38 638 ARG A N 1
ATOM 4991 C CA . ARG A 1 638 ? -60.003 9.564 -6.480 1.00 27.38 638 ARG A CA 1
ATOM 4992 C C . ARG A 1 638 ? -58.684 9.460 -5.699 1.00 27.38 638 ARG A C 1
ATOM 4994 O O . ARG A 1 638 ? -58.598 8.830 -4.652 1.00 27.38 638 ARG A O 1
ATOM 5001 N N . CYS A 1 639 ? -57.711 10.250 -6.146 1.00 29.94 639 CYS A N 1
ATOM 5002 C CA . CYS A 1 639 ? -56.590 10.689 -5.326 1.00 29.94 639 CYS A CA 1
ATOM 5003 C C . CYS A 1 639 ? -57.123 11.400 -4.065 1.00 29.94 639 CYS A C 1
ATOM 5005 O O . CYS A 1 639 ? -57.703 12.483 -4.156 1.00 29.94 639 CYS A O 1
ATOM 5007 N N . GLN A 1 640 ? -56.950 10.782 -2.896 1.00 29.80 640 GLN A N 1
ATOM 5008 C CA . GLN A 1 640 ? -57.054 11.453 -1.606 1.00 29.80 640 GLN A CA 1
ATOM 5009 C C . GLN A 1 640 ? -55.869 11.066 -0.721 1.00 29.80 640 GLN A C 1
ATOM 5011 O O . GLN A 1 640 ? -55.738 9.915 -0.318 1.00 29.80 640 GLN A O 1
ATOM 5016 N N . ARG A 1 641 ? -55.127 12.120 -0.356 1.00 27.67 641 ARG A N 1
ATOM 5017 C CA . ARG A 1 641 ? -54.137 12.260 0.724 1.00 27.67 641 ARG A CA 1
ATOM 5018 C C . ARG A 1 641 ? -52.778 11.596 0.505 1.00 27.67 641 ARG A C 1
ATOM 5020 O O . ARG A 1 641 ? -52.692 10.500 -0.017 1.00 27.67 641 ARG A O 1
ATOM 5027 N N . ALA A 1 642 ? -51.676 12.140 1.001 1.00 28.42 642 ALA A N 1
ATOM 5028 C CA . ALA A 1 642 ? -51.264 13.467 1.473 1.00 28.42 642 ALA A CA 1
ATOM 5029 C C . ALA A 1 642 ? -49.832 13.244 1.982 1.00 28.42 642 ALA A C 1
ATOM 5031 O O . ALA A 1 642 ? -49.519 12.168 2.488 1.00 28.42 642 ALA A O 1
ATOM 5032 N N . ALA A 1 643 ? -48.994 14.267 1.868 1.00 34.38 643 ALA A N 1
ATOM 5033 C CA . ALA A 1 643 ? -47.703 14.352 2.531 1.00 34.38 643 ALA A CA 1
ATOM 5034 C C . ALA A 1 643 ? -47.774 13.957 4.019 1.00 34.38 643 ALA A C 1
ATOM 5036 O O . ALA A 1 643 ? -48.686 14.387 4.723 1.00 34.38 643 ALA A O 1
ATOM 5037 N N . ALA A 1 644 ? -46.781 13.205 4.495 1.00 28.19 644 ALA A N 1
ATOM 5038 C CA . ALA A 1 644 ? -46.467 13.104 5.917 1.00 28.19 644 ALA A CA 1
ATOM 5039 C C . ALA A 1 644 ? -45.016 12.629 6.125 1.00 28.19 644 ALA A C 1
ATOM 5041 O O . ALA A 1 644 ? -44.757 11.458 6.386 1.00 28.19 644 ALA A O 1
ATOM 5042 N N . HIS A 1 645 ? -44.072 13.568 6.048 1.00 28.73 645 HIS A N 1
ATOM 5043 C CA . HIS A 1 645 ? -42.952 13.578 6.985 1.00 28.73 645 HIS A CA 1
ATOM 5044 C C . HIS A 1 645 ? -43.356 14.466 8.165 1.00 28.73 645 HIS A C 1
ATOM 5046 O O . HIS A 1 645 ? -43.763 15.608 7.960 1.00 28.73 645 HIS A O 1
ATOM 5052 N N . GLY A 1 646 ? -43.190 13.949 9.383 1.00 26.62 646 GLY A N 1
ATOM 5053 C CA . GLY A 1 646 ? -43.047 14.759 10.591 1.00 26.62 646 GLY A CA 1
ATOM 5054 C C . GLY A 1 646 ? -44.166 14.629 11.625 1.00 26.62 646 GLY A C 1
ATOM 5055 O O . GLY A 1 646 ? -45.287 15.072 11.407 1.00 26.62 646 GLY A O 1
ATOM 5056 N N . GLY A 1 647 ? -43.788 14.137 12.808 1.00 26.50 647 GLY A N 1
ATOM 5057 C CA . GLY A 1 647 ? -44.338 14.632 14.071 1.00 26.50 647 GLY A CA 1
ATOM 5058 C C . GLY A 1 647 ? -45.315 13.713 14.797 1.00 26.50 647 GLY A C 1
ATOM 5059 O O . GLY A 1 647 ? -46.525 13.896 14.724 1.00 26.50 647 GLY A O 1
ATOM 5060 N N . ALA A 1 648 ? -44.780 12.807 15.614 1.00 28.14 648 ALA A N 1
ATOM 5061 C CA . ALA A 1 648 ? -45.486 12.324 16.793 1.00 28.14 648 ALA A CA 1
ATOM 5062 C C . ALA A 1 648 ? -45.329 13.357 17.922 1.00 28.14 648 ALA A C 1
ATOM 5064 O O . ALA A 1 648 ? -44.217 13.587 18.387 1.00 28.14 648 ALA A O 1
ATOM 5065 N N . SER A 1 649 ? -46.428 13.973 18.364 1.00 28.27 649 SER A N 1
ATOM 5066 C CA . SER A 1 649 ? -46.645 14.362 19.766 1.00 28.27 649 SER A CA 1
ATOM 5067 C C . SER A 1 649 ? -48.077 14.863 19.959 1.00 28.27 649 SER A C 1
ATOM 5069 O O . SER A 1 649 ? -48.569 15.730 19.239 1.00 28.27 649 SER A O 1
ATOM 5071 N N . ALA A 1 650 ? -48.743 14.257 20.935 1.00 30.23 650 ALA A N 1
ATOM 5072 C CA . ALA A 1 650 ? -50.126 14.453 21.321 1.00 30.23 650 ALA A CA 1
ATOM 5073 C C . ALA A 1 650 ? -50.408 15.844 21.908 1.00 30.23 650 ALA A C 1
ATOM 5075 O O . ALA A 1 650 ? -49.628 16.335 22.721 1.00 30.23 650 ALA A O 1
ATOM 5076 N N . ARG A 1 651 ? -51.590 16.407 21.610 1.00 27.25 651 ARG A N 1
ATOM 5077 C CA . ARG A 1 651 ? -52.311 17.326 22.512 1.00 27.25 651 ARG A CA 1
ATOM 5078 C C . ARG A 1 651 ? -53.830 17.222 22.329 1.00 27.25 651 ARG A C 1
ATOM 5080 O O . ARG A 1 651 ? -54.353 17.517 21.262 1.00 27.25 651 ARG A O 1
ATOM 5087 N N . GLY A 1 652 ? -54.527 16.901 23.414 1.00 25.27 652 GLY A N 1
ATOM 5088 C CA . GLY A 1 652 ? -55.761 17.578 23.833 1.00 25.27 652 GLY A CA 1
ATOM 5089 C C . GLY A 1 652 ? -55.462 18.163 25.221 1.00 25.27 652 GLY A C 1
ATOM 5090 O O . GLY A 1 652 ? -54.629 17.611 25.929 1.00 25.27 652 GLY A O 1
ATOM 5091 N N . ALA A 1 653 ? -55.998 19.280 25.691 1.00 28.00 653 ALA A N 1
ATOM 5092 C CA . ALA A 1 653 ? -57.087 20.137 25.259 1.00 28.00 653 ALA A CA 1
ATOM 5093 C C . ALA A 1 653 ? -56.890 21.515 25.935 1.00 28.00 653 ALA A C 1
ATOM 5095 O O . ALA A 1 653 ? -56.081 21.633 26.854 1.00 28.00 653 ALA A O 1
ATOM 5096 N N . GLY A 1 654 ? -57.677 22.520 25.542 1.00 26.14 654 GLY A N 1
ATOM 5097 C CA . GLY A 1 654 ? -57.968 23.665 26.415 1.00 26.14 654 GLY A CA 1
ATOM 5098 C C . GLY A 1 654 ? -57.657 25.038 25.829 1.00 26.14 654 GLY A C 1
ATOM 5099 O O . GLY A 1 654 ? -56.507 25.419 25.654 1.00 26.14 654 GLY A O 1
ATOM 5100 N N . ALA A 1 655 ? -58.730 25.771 25.553 1.00 26.69 655 ALA A N 1
ATOM 5101 C CA . ALA A 1 655 ? -58.777 27.134 25.051 1.00 26.69 655 ALA A CA 1
ATOM 5102 C C . ALA A 1 655 ? -58.306 28.203 26.054 1.00 26.69 655 ALA A C 1
ATOM 5104 O O . ALA A 1 655 ? -58.453 28.028 27.259 1.00 26.69 655 ALA A O 1
ATOM 5105 N N . THR A 1 656 ? -57.829 29.341 25.533 1.00 27.38 656 THR A N 1
ATOM 5106 C CA . THR A 1 656 ? -58.273 30.744 25.766 1.00 27.38 656 THR A CA 1
ATOM 5107 C C . THR A 1 656 ? -57.132 31.742 25.519 1.00 27.38 656 THR A C 1
ATOM 5109 O O . THR A 1 656 ? -55.963 31.378 25.487 1.00 27.38 656 THR A O 1
ATOM 5112 N N . SER A 1 657 ? -57.516 32.977 25.194 1.00 26.33 657 SER A N 1
ATOM 5113 C CA . SER A 1 657 ? -56.775 33.991 24.433 1.00 26.33 657 SER A CA 1
ATOM 5114 C C . SER A 1 657 ? -55.914 34.951 25.298 1.00 26.33 657 SER A C 1
ATOM 5116 O O . SER A 1 657 ? -55.565 34.599 26.419 1.00 26.33 657 SER A O 1
ATOM 5118 N N . PRO A 1 658 ? -55.451 36.113 24.781 1.00 46.72 658 PRO A N 1
ATOM 5119 C CA . PRO A 1 658 ? -54.061 36.371 24.403 1.00 46.72 658 PRO A CA 1
ATOM 5120 C C . PRO A 1 658 ? -53.377 37.414 25.312 1.00 46.72 658 PRO A C 1
ATOM 5122 O O . PRO A 1 658 ? -54.043 38.086 26.097 1.00 46.72 658 PRO A O 1
ATOM 5125 N N . ARG A 1 659 ? -52.066 37.650 25.134 1.00 25.53 659 ARG A N 1
ATOM 5126 C CA . ARG A 1 659 ? -51.438 38.971 25.361 1.00 25.53 659 ARG A CA 1
ATOM 5127 C C . ARG A 1 659 ? -49.986 39.038 24.861 1.00 25.53 659 ARG A C 1
ATOM 5129 O O . ARG A 1 659 ? -49.164 38.252 25.309 1.00 25.53 659 ARG A O 1
ATOM 5136 N N . ARG A 1 660 ? -49.759 40.075 24.036 1.00 26.31 660 ARG A N 1
ATOM 5137 C CA . ARG A 1 660 ? -48.620 41.025 23.987 1.00 26.31 660 ARG A CA 1
ATOM 5138 C C . ARG A 1 660 ? -47.254 40.503 23.523 1.00 26.31 660 ARG A C 1
ATOM 5140 O O . ARG A 1 660 ? -46.754 39.522 24.046 1.00 26.31 660 ARG A O 1
ATOM 5147 N N . GLU A 1 661 ? -46.790 41.048 22.389 1.00 25.92 661 GLU A N 1
ATOM 5148 C CA . GLU A 1 661 ? -45.708 42.069 22.278 1.00 25.92 661 GLU A CA 1
ATOM 5149 C C . GLU A 1 661 ? -44.342 41.352 22.351 1.00 25.92 661 GLU A C 1
ATOM 5151 O O . GLU A 1 661 ? -44.125 40.528 23.222 1.00 25.92 661 GLU A O 1
ATOM 5156 N N . ASP A 1 662 ? -43.368 41.521 21.467 1.00 26.17 662 ASP A N 1
ATOM 5157 C CA . ASP A 1 662 ? -43.085 42.589 20.522 1.00 26.17 662 ASP A CA 1
ATOM 5158 C C . ASP A 1 662 ? -41.935 42.143 19.601 1.00 26.17 662 ASP A C 1
ATOM 5160 O O . ASP A 1 662 ? -41.045 41.432 20.056 1.00 26.17 662 ASP A O 1
ATOM 5164 N N . SER A 1 663 ? -41.940 42.660 18.363 1.00 25.84 663 SER A N 1
ATOM 5165 C CA . SER A 1 663 ? -40.788 43.207 17.605 1.00 25.84 663 SER A CA 1
ATOM 5166 C C . SER A 1 663 ? -39.512 42.353 17.391 1.00 25.84 663 SER A C 1
ATOM 5168 O O . SER A 1 663 ? -39.052 41.628 18.252 1.00 25.84 663 SER A O 1
ATOM 5170 N N . LEU A 1 664 ? -38.747 42.430 16.306 1.00 27.44 664 LEU A N 1
ATOM 5171 C CA . LEU A 1 664 ? -38.763 43.162 15.044 1.00 27.44 664 LEU A CA 1
ATOM 5172 C C . LEU A 1 664 ? -37.628 42.507 14.231 1.00 27.44 664 LEU A C 1
ATOM 5174 O O . LEU A 1 664 ? -36.516 42.354 14.733 1.00 27.44 664 LEU A O 1
ATOM 5178 N N . CYS A 1 665 ? -37.885 42.128 12.980 1.00 22.62 665 CYS A N 1
ATOM 5179 C CA . CYS A 1 665 ? -36.855 41.710 12.031 1.00 22.62 665 CYS A CA 1
ATOM 5180 C C . CYS A 1 665 ? -36.768 42.782 10.940 1.00 22.62 665 CYS A C 1
ATOM 5182 O O . CYS A 1 665 ? -37.736 43.006 10.212 1.00 22.62 665 CYS A O 1
ATOM 5184 N N . GLY A 1 666 ? -35.629 43.472 10.860 1.00 26.78 666 GLY A N 1
ATOM 5185 C CA . GLY A 1 666 ? -35.335 44.489 9.852 1.00 26.78 666 GLY A CA 1
ATOM 5186 C C . GLY A 1 666 ? -34.322 43.971 8.834 1.00 26.78 666 GLY A C 1
ATOM 5187 O O . GLY A 1 666 ? -33.176 43.697 9.177 1.00 26.78 666 GLY A O 1
ATOM 5188 N N . LYS A 1 667 ? -34.771 43.833 7.583 1.00 27.73 667 LYS A N 1
ATOM 5189 C CA . LYS A 1 667 ? -33.991 43.474 6.390 1.00 27.73 667 LYS A CA 1
ATOM 5190 C C . LYS A 1 667 ? -32.931 44.530 6.050 1.00 27.73 667 LYS A C 1
ATOM 5192 O O . LYS A 1 667 ? -33.182 45.723 6.175 1.00 27.73 667 LYS A O 1
ATOM 5197 N N . VAL A 1 668 ? -31.805 44.075 5.499 1.00 27.25 668 VAL A N 1
ATOM 5198 C CA . VAL A 1 668 ? -30.740 44.904 4.912 1.00 27.25 668 VAL A CA 1
ATOM 5199 C C . VAL A 1 668 ? -30.796 44.812 3.383 1.00 27.25 668 VAL A C 1
ATOM 5201 O O . VAL A 1 668 ? -30.809 43.714 2.828 1.00 27.25 668 VAL A O 1
ATOM 5204 N N . GLN A 1 669 ? -30.772 45.963 2.707 1.00 27.11 669 GLN A N 1
ATOM 5205 C CA . GLN A 1 669 ? -30.387 46.101 1.299 1.00 27.11 669 GLN A CA 1
ATOM 5206 C C . GLN A 1 669 ? -29.587 47.398 1.084 1.00 27.11 669 GLN A C 1
ATOM 5208 O O . GLN A 1 669 ? -30.073 48.477 1.397 1.00 27.11 669 GLN A O 1
ATOM 5213 N N . GLY A 1 670 ? -28.412 47.251 0.456 1.00 26.75 670 GLY A N 1
ATOM 5214 C CA . GLY A 1 670 ? -27.894 48.133 -0.602 1.00 26.75 670 GLY A CA 1
ATOM 5215 C C . GLY A 1 670 ? -27.088 49.384 -0.219 1.00 26.75 670 GLY A C 1
ATOM 5216 O O . GLY A 1 670 ? -27.590 50.274 0.451 1.00 26.75 670 GLY A O 1
ATOM 5217 N N . GLY A 1 671 ? -25.882 49.528 -0.795 1.00 26.17 671 GLY A N 1
ATOM 5218 C CA . GLY A 1 671 ? -25.254 50.848 -0.988 1.00 26.17 671 GLY A CA 1
ATOM 5219 C C . GLY A 1 671 ? -23.729 50.862 -1.164 1.00 26.17 671 GLY A C 1
ATOM 5220 O O . GLY A 1 671 ? -23.000 50.488 -0.262 1.00 26.17 671 GLY A O 1
ATOM 5221 N N . ARG A 1 672 ? -23.260 51.314 -2.337 1.00 30.02 672 ARG A N 1
ATOM 5222 C CA . ARG A 1 672 ? -21.860 51.444 -2.816 1.00 30.02 672 ARG A CA 1
ATOM 5223 C C . ARG A 1 672 ? -21.116 52.712 -2.323 1.00 30.02 672 ARG A C 1
ATOM 5225 O O . ARG A 1 672 ? -21.764 53.678 -1.939 1.00 30.02 672 ARG A O 1
ATOM 5232 N N . ARG A 1 673 ? -19.805 52.751 -2.668 1.00 30.89 673 ARG A N 1
ATOM 5233 C CA . ARG A 1 673 ? -18.810 53.870 -2.755 1.00 30.89 673 ARG A CA 1
ATOM 5234 C C . ARG A 1 673 ? -17.983 54.039 -1.468 1.00 30.89 673 ARG A C 1
ATOM 5236 O O . ARG A 1 673 ? -18.535 53.869 -0.399 1.00 30.89 673 ARG A O 1
ATOM 5243 N N . GLY A 1 674 ? -16.679 54.329 -1.450 1.00 28.23 674 GLY A N 1
ATOM 5244 C CA . GLY A 1 674 ? -15.658 54.766 -2.420 1.00 28.23 674 GLY A CA 1
ATOM 5245 C C . GLY A 1 674 ? -14.304 54.839 -1.664 1.00 28.23 674 GLY A C 1
ATOM 5246 O O . GLY A 1 674 ? -14.306 55.032 -0.458 1.00 28.23 674 GLY A O 1
ATOM 5247 N N . ALA A 1 675 ? -13.187 54.435 -2.275 1.00 30.22 675 ALA A N 1
ATOM 5248 C CA . ALA A 1 675 ? -12.067 55.297 -2.697 1.00 30.22 675 ALA A CA 1
ATOM 5249 C C . ALA A 1 675 ? -11.140 55.864 -1.586 1.00 30.22 675 ALA A C 1
ATOM 5251 O O . ALA A 1 675 ? -11.542 56.725 -0.816 1.00 30.22 675 ALA A O 1
ATOM 5252 N N . GLY A 1 676 ? -9.852 55.486 -1.663 1.00 27.70 676 GLY A N 1
ATOM 5253 C CA . GLY A 1 676 ? -8.707 56.387 -1.437 1.00 27.70 676 GLY A CA 1
ATOM 5254 C C . GLY A 1 676 ? -7.937 56.282 -0.111 1.00 27.70 676 GLY A C 1
ATOM 5255 O O . GLY A 1 676 ? -8.523 56.345 0.960 1.00 27.70 676 GLY A O 1
ATOM 5256 N N . GLY A 1 677 ? -6.598 56.257 -0.207 1.00 27.66 677 GLY A N 1
ATOM 5257 C CA . GLY A 1 677 ? -5.721 56.848 0.817 1.00 27.66 677 GLY A CA 1
ATOM 5258 C C . GLY A 1 677 ? -4.594 55.964 1.352 1.00 27.66 677 GLY A C 1
ATOM 5259 O O . GLY A 1 677 ? -4.825 55.056 2.136 1.00 27.66 677 GLY A O 1
ATOM 5260 N N . ALA A 1 678 ? -3.366 56.280 0.948 1.00 29.86 678 ALA A N 1
ATOM 5261 C CA . ALA A 1 678 ? -2.103 55.680 1.369 1.00 29.86 678 ALA A CA 1
ATOM 5262 C C . ALA A 1 678 ? -1.644 56.109 2.781 1.00 29.86 678 ALA A C 1
ATOM 5264 O O . ALA A 1 678 ? -2.022 57.185 3.230 1.00 29.86 678 ALA A O 1
ATOM 5265 N N . ALA A 1 679 ? -0.756 55.321 3.413 1.00 30.17 679 ALA A N 1
ATOM 5266 C CA . ALA A 1 679 ? 0.554 55.751 3.953 1.00 30.17 679 ALA A CA 1
ATOM 5267 C C . ALA A 1 679 ? 1.131 54.775 5.012 1.00 30.17 679 ALA A C 1
ATOM 5269 O O . ALA A 1 679 ? 0.576 54.574 6.084 1.00 30.17 679 ALA A O 1
ATOM 5270 N N . SER A 1 680 ? 2.291 54.206 4.667 1.00 29.78 680 SER A N 1
ATOM 5271 C CA . SER A 1 680 ? 3.519 53.979 5.456 1.00 29.78 680 SER A CA 1
ATOM 5272 C C . SER A 1 680 ? 3.512 53.994 7.004 1.00 29.78 680 SER A C 1
ATOM 5274 O O . SER A 1 680 ? 3.200 55.020 7.601 1.00 29.78 680 SER A O 1
ATOM 5276 N N . ARG A 1 681 ? 4.134 52.975 7.629 1.00 31.88 681 ARG A N 1
ATOM 5277 C CA . ARG A 1 681 ? 5.457 53.013 8.326 1.00 31.88 681 ARG A CA 1
ATOM 5278 C C . ARG A 1 681 ? 5.578 51.917 9.405 1.00 31.88 681 ARG A C 1
ATOM 5280 O O . ARG A 1 681 ? 4.694 51.778 10.235 1.00 31.88 681 ARG A O 1
ATOM 5287 N N . GLY A 1 682 ? 6.757 51.283 9.451 1.00 30.39 682 GLY A N 1
ATOM 5288 C CA . GLY A 1 682 ? 7.423 50.840 10.690 1.00 30.39 682 GLY A CA 1
ATOM 5289 C C . GLY A 1 682 ? 7.241 49.376 11.113 1.00 30.39 682 GLY A C 1
ATOM 5290 O O . GLY A 1 682 ? 6.196 49.015 11.633 1.00 30.39 682 GLY A O 1
ATOM 5291 N N . GLY A 1 683 ? 8.291 48.555 10.947 1.00 30.31 683 GLY A N 1
ATOM 5292 C CA . GLY A 1 683 ? 8.461 47.267 11.657 1.00 30.31 683 GLY A CA 1
ATOM 5293 C C . GLY A 1 683 ? 8.920 47.465 13.117 1.00 30.31 683 GLY A C 1
ATOM 5294 O O . GLY A 1 683 ? 8.689 48.548 13.651 1.00 30.31 683 GLY A O 1
ATOM 5295 N N . PRO A 1 684 ? 9.680 46.540 13.751 1.00 56.09 684 PRO A N 1
ATOM 5296 C CA . PRO A 1 684 ? 9.957 45.129 13.435 1.00 56.09 684 PRO A CA 1
ATOM 5297 C C . PRO A 1 684 ? 9.820 44.169 14.658 1.00 56.09 684 PRO A C 1
ATOM 5299 O O . PRO A 1 684 ? 9.672 44.619 15.788 1.00 56.09 684 PRO A O 1
ATOM 5302 N N . ASN A 1 685 ? 10.031 42.863 14.405 1.00 34.22 685 ASN A N 1
ATOM 5303 C CA . ASN A 1 685 ? 10.397 41.771 15.341 1.00 34.22 685 ASN A CA 1
ATOM 5304 C C . ASN A 1 685 ? 9.375 41.419 16.451 1.00 34.22 685 ASN A C 1
ATOM 5306 O O . ASN A 1 685 ? 8.737 42.276 17.038 1.00 34.22 685 ASN A O 1
ATOM 5310 N N . VAL A 1 686 ? 9.138 40.143 16.773 1.00 38.28 686 VAL A N 1
ATOM 5311 C CA . VAL A 1 686 ? 9.992 39.314 17.641 1.00 38.28 686 VAL A CA 1
ATOM 5312 C C . VAL A 1 686 ? 9.588 37.828 17.512 1.00 38.28 686 VAL A C 1
ATOM 5314 O O . VAL A 1 686 ? 8.422 37.513 17.711 1.00 38.28 686 VAL A O 1
ATOM 5317 N N . ARG A 1 687 ? 10.615 36.987 17.287 1.00 40.19 687 ARG A N 1
ATOM 5318 C CA . ARG A 1 687 ? 10.801 35.540 17.575 1.00 40.19 687 ARG A CA 1
ATOM 5319 C C . ARG A 1 687 ? 9.915 34.478 16.927 1.00 40.19 687 ARG A C 1
ATOM 5321 O O . ARG A 1 687 ? 8.692 34.466 17.157 1.00 40.19 687 ARG A O 1
#

Radius of gyration: 36.05 Å; chains: 1; bounding box: 104×93×132 Å

Foldseek 3Di:
DDDDCPVVDPDDDDPDDPDDDPVCPVVVLCVLAVVVLVVLQVQFDDDEFEEFEQAEELQDEDDVQNLVQQVVVQVVQVVCSVVRHRYAAAHEHQQFDDSLLCSLCPPVSQVVHFLLRSQVSSNVSSVVSVVNRLVVSSSSSGHHDDVRHYYLQDLVNLLLLLVLLLLLDDDDDDDDDDDDDDPPPVVVVPVPQPDAEEEEFEDDPQLLLLLLFAEKEAAQAFKWFFKDWPSYTYIFTPLQVVVCCVLPPPTDIDGPDMDGLNVQQVDWADRCQQPPPDDTHTYYYAPPQDSPDGRSMYTARLFFDPSSVVRCVVVVTDHDFQADPQQFGHCSSRVVCSCQRRVADHSQVVSSVGRCPDDPPSCPPPRDDDDDDDDFDADPPVRGGDTGGDDDFDKRFLQVCLVVLLVVCPPPDDVVPVLNVLLNVLSVPDGIDGFWDLHSTANFNQWKAWPVRDTDDDPQLSVLVSVCCVVPNRSLLRDDDDPPDQNSSDDPDPPPIHIDGDNIHTDSLSSSLSSCVVDPDDHPDHTRDSVCSNGNVNSVSSSVVSNVVSLVVLLVLQLVLLVVVVVVCVVVVQADDQQQKEWEFEDADPVSVVSCVVCQVCSCVSNVHVHYHYHYHDDPPDAGRTRDIHGDDPDDDDDDDDDDDDDDDDDDDDDDDDDDDDDDDDDDDDDDDDDDDDDDDDDDDDD

Organism: Verticillium alfalfae (strain VaMs.102 / ATCC MYA-4576 / FGSC 10136) (NCBI:txid526221)

Secondary structure (DSSP, 8-state):
-PPP-GGGS-----SS-SS--GGGHHHHHHHHTHHHHHHHHHH--SSPEEEEPP--BTTS---HHHHHHHHHHHHHHHHHHHTT--EE---EEB--SHHHHHHHHGGGTTTT--HHHHHHHHHHHHHHHHHHHHHHHHHTT--S-STT-EETTSHHHHHHHHHHHHHT--SSPPPP-------SSGGGTTTT--S--EEE----S-GGGGGG--EEEE-TTSEEEEEEETTEEEEEEGGGTHHHHHHSTT---EEEEEEEHHHHTT-EE--GGG-TTSPPEEEEE-TT--SSSTTS-EEE-TTT-HHHHHHHHHTT------B-TTSPBPGGGSTTSTHHHHTSPPGGGTGGGSSTTSSTTTGGG------------B-TTT-PBP--------EEE-GGGHHHHHHHTTTPPPSSTHHHHHHHHHHHT-SEEE-EE--SSSPBP--EE-TT--EE--HHHHHHHHHHHHHH-GGGGTSPPPTTPPPTT--S--TT---EE--PEEPHHHHHHGGGGGSSS--SEE---GGGGGTHHHHHHHHHHHHHHHHHHHHHHHHHHHHHHHHHHHHTT--S-GGGEEEEEEESSHHHHHHHHHTTTTHHHHHTSSEEEEEESPPPTT--SEEEEEE--------------------------------------------------------